Protein AF-0000000072192206 (afdb_homodimer)

Secondary structure (DSSP, 8-state):
-EEEEE-SEESGGGHHHHHHHHTSTT-EEEEEESEE-TT---TTEEEEEPPPPS-TT----SHHHHHHHHHHHHHHHHHHHHHHHHTT---SEEEEETT-GGGTTHHHH-TTSEEEEEE-----SS--SSHHHHHHHHHHHHHHHH-SEEEEEESS--EE-TTTTTEEEEEPPB-TTTS--SSSSS-TTSSSS-EEEEEESSGGGHHHHHHHHHHHHHH-TT-EEEEEESSHHHHHHHHHH-SSPPTTEE---SPPHHHHHHHHHHEEEEE-SSGGGS-HHHHHHHHHTTPEEEEES-GGG-TTTSTTSS-EEE-GGGHHHHHHHHHT-HHHHHHHHHHHHHHHHHHTBHHHHHHHHHHHHHHHHHHHHHHHHTT---/-EEEEE-SEESGGGHHHHHHHHTSTT-EEEEEESEE-TT---TTEEEEEPPPPS-TT----SHHHHHHHHHHHHHHHHHHHHHHHHTT---SEEEEETT-GGGTTHHHH-TTSEEEEEE---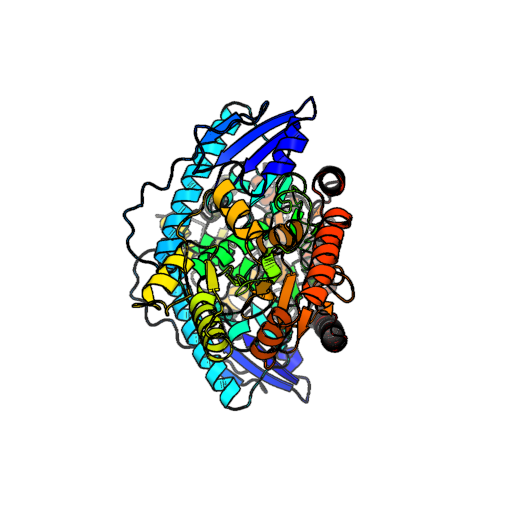--SS--SSHHHHHHHHHHHHHHHH-SEEEEEESS--EE-TTTTTEEEEEPPB-TTTS--SSSSS-TTSSSS-EEEEEESSGGGHHHHHHHHHHHHHH-TT-EEEEEESSHHHHHHHHHH-SSPPTTEE---SPPHHHHHHHHHHEEEEE-SSGGGS-HHHHHHHHHTTPEEEEES-GGG-TTTSTTSS-EEE-GGGHHHHHHHHHT-HHHHHHHHHHHHHHHHHHTBHHHHHHHHHHHHHHHHHHHHHHHHTT---

pLDDT: mean 84.05, std 13.69, range [29.58, 97.69]

Nearest PDB structures (foldseek):
  6n1x-assembly1_A  TM=7.106E-01  e=1.093E-12  Staphylococcus aureus subsp. aureus CN1
  3mbo-assembly2_C  TM=6.740E-01  e=5.386E-12  Bacillus anthracis
  7qsg-assembly2_B  TM=6.655E-01  e=2.293E-12  Mycolicibacterium hassiacum
  3c48-assembly1_B  TM=4.547E-01  e=1.000E-13  Corynebacterium glutamicum
  5d00-assembly1_A  TM=6.905E-01  e=1.307E-10  Bacillus subtilis subsp. subtilis str. 168

Solvent-accessible surface area (backbone atoms only — not comparable to full-atom values): 38787 Å² total; per-residue (Å²): 84,34,36,35,37,39,40,68,39,59,57,58,93,48,32,67,60,50,52,56,53,45,70,40,87,75,52,48,36,38,37,38,17,60,40,64,52,90,88,61,82,54,77,67,51,45,79,43,76,39,74,71,55,82,63,79,70,66,77,67,62,44,39,14,51,40,40,41,47,33,50,49,25,9,50,48,34,30,52,53,44,42,52,39,40,73,72,68,54,69,48,56,31,36,43,28,51,46,40,41,40,56,53,69,38,41,55,69,55,44,73,85,37,50,29,35,23,38,44,61,89,62,82,78,82,57,71,49,83,41,20,55,52,41,42,38,50,29,42,25,31,38,44,51,67,73,27,78,38,31,35,30,65,30,71,37,73,72,40,76,43,48,68,63,59,39,32,33,36,34,45,43,63,35,60,52,82,76,33,38,44,63,78,87,64,74,59,74,34,46,81,53,66,38,30,31,36,38,34,33,42,49,43,88,46,31,65,53,43,51,50,51,52,52,54,38,36,72,75,37,68,70,39,30,36,38,43,42,51,71,30,69,65,13,43,51,49,42,54,62,71,38,84,67,66,55,90,48,49,43,67,72,71,95,64,54,74,66,57,43,50,53,51,38,47,53,26,39,32,34,34,34,76,31,50,86,36,44,45,44,66,61,52,48,46,28,14,25,19,31,14,21,41,46,32,14,58,69,50,78,82,24,68,66,42,21,98,78,18,19,43,46,74,34,53,67,92,42,38,57,61,49,52,57,52,49,69,70,33,44,71,60,46,46,54,28,10,54,29,10,20,50,37,32,59,72,67,21,23,32,87,70,39,48,60,54,54,52,50,49,54,51,52,52,50,51,53,50,54,51,39,58,69,68,67,60,63,124,84,33,35,35,36,38,39,68,38,60,57,59,92,49,34,67,60,50,52,56,54,45,71,38,84,75,50,49,38,38,38,37,17,60,38,64,53,89,87,64,81,56,78,70,50,45,78,42,75,39,72,70,54,83,63,78,70,66,77,66,62,44,40,14,50,41,38,40,48,34,50,48,25,10,50,49,36,32,52,51,45,43,52,38,41,72,72,67,54,68,47,55,31,36,42,29,49,45,40,40,39,57,54,68,38,42,55,70,54,44,72,84,36,50,29,35,23,40,42,62,89,63,81,76,81,57,71,47,84,41,21,54,52,41,42,36,49,30,42,25,31,37,44,50,66,75,28,79,36,32,35,30,65,30,73,38,72,71,42,76,42,51,69,62,56,39,31,33,36,35,44,44,65,35,60,53,81,76,33,36,40,62,77,98,53,76,58,73,35,46,79,52,65,36,30,32,34,39,35,32,44,49,44,87,45,31,66,53,43,52,51,51,52,52,55,38,37,72,77,37,71,70,38,31,36,38,44,44,48,71,31,70,65,13,44,52,47,40,53,63,72,37,83,67,65,54,90,47,50,44,65,72,72,94,63,53,74,65,57,43,49,52,50,39,46,52,26,40,32,34,34,33,77,31,49,84,35,45,46,45,67,61,52,48,44,28,15,25,18,30,14,20,40,46,33,16,58,70,52,81,81,23,68,67,41,23,97,76,19,20,42,48,73,33,54,67,91,41,39,56,60,49,51,56,51,48,69,72,32,44,70,60,45,45,54,28,12,54,29,11,20,50,38,32,58,72,67,21,23,30,86,69,40,48,61,55,53,53,51,48,53,52,52,52,49,52,52,51,55,51,39,58,68,69,65,60,63,124

InterPro domains:
  IPR022623 Glycosyl transferase family 4 domain [PF12000] (26-120)

Radius of gyration: 29.41 Å; Cα contacts (8 Å, |Δi|>4): 1454; chains: 2; bounding box: 64×93×59 Å

Sequence (756 aa):
MRILFINHTFPGDLGPLLAAFAAQPGHEILFASCRGRRDFSVPGVRHVVLSPSRSRRLAGDGAGTVLDRAVETGRQALQAFRLLRQSGFVPDMVLLSSALEQGLFLRDAFPDTFAVCFAEGLPSDGLAADGRGLVRHLLQCRQMRQSDLVIRLAAEAESRDLEQRGAVTLPYPVDTDYFAPAGDGACRRAEGDGQVLCAVRDAADAGRLLRLAENLLDQRPECRLTLLCESATGRERLAALATALPPGVSMPERLSLRAYRDLLRTAAVITAPEASCLSAPVLLEAMSCGVVPVLAGDAAGWPLLRAGGGCLWCHAALLVPTLAAALGRPQELARLSRAARATVVRHFRRQDVIPGHLALLHAVRTAWLRKKQDGTTAMRILFINHTFPGDLGPLLAAFAAQPGHEILFASCRGRRDFSVPGVRHVVLSPSRSRRLAGDGAGTVLDRAVETGRQALQAFRLLRQSGFVPDMVLLSSALEQGLFLRDAFPDTFAVCFAEGLPSDGLAADGRGLVRHLLQCRQMRQSDLVIRLAAEAESRDLEQRGAVTLPYPVDTDYFAPAGDGACRRAEGDGQVLCAVRDAADAGRLLRLAENLLDQRPECRLTLLCESATGRERLAALATALPPGVSMPERLSLRAYRDLLRTAAVITAPEASCLSAPVLLEAMSCGVVPVLAGDAAGWPLLRAGGGCLWCHAALLVPTLAAALGRPQELARLSRAARATVVRHFRRQDVIPGHLALLHAVRTAWLRKKQDGTTA

Foldseek 3Di:
DEEEEEEQEVPPLCVLLVLVVQPDPDYQYEYEHQYYDPPDDRPNYHYHHQHQQPVVVQDDFALVSLVVNLQSSCVSLLVVLQVCVVVPRAGQEYEYEALHSVCQCVCVSHVPHQYEYEYFPLPPDDPPVTSNSVSSNVRRVVSLVSHLEYEYAALAPWDAPCVPSHYTYAHRADALVLLAADPDAFCCQQPALAEEEEEFADLVQLVVSLVLVVLLCVVPVRHAYEYYYNDPNSLVSNCVVCVDRPPRYHYDDDDDPNRLSVSLNNGLEYEYLAPVRDGRRVQLSSLSNLHAYEHEDDCVVNVLCPDQQLYHYDHSVCRSVVVNVLSVCRVVSRSSSVSSNVSCVVRRHSVPRSVVVVVVVVVSSVVVVVCVVVVNPD/DEEEEEEQEVPPLCVLLVLVVQPDPDYQAEYEHQYYDPPDDRPNYHYDHQHQQPVVVQDDFALVSLVVRLQSSCVSLLVVLQVCVVVPRAGQEYEYEALHSVCQCVCVSHVPHQYEYEYFPLPPDDPVVTSNSVSSSVRRVVSLVSHLEYEYAALAPWDAPCVPSRYTYAHRADALVLLAADPPDFCCQQPALAEEEEEFADLVQLVVSLVLVVLLCVVPVRHAYEYYYNDPNSLVSNCVVCVDRPPRYHYDDDDDPVRLSVSLNNHLEYEYLAPVRDGRRSQLSSLSNLHAYEHEDDCVVNVLCPDQQLYHYDHSVCRSVVVNVLSVCRVVSRSSSVSSNVSCVVRRHSVPRSVVVVVVVVVSSVVVVVCVVVVNPD

Organism: NCBI:txid901

Structure (mmCIF, N/CA/C/O backbone):
data_AF-0000000072192206-model_v1
#
loop_
_entity.id
_entity.type
_entity.pdbx_description
1 polymer 'Glycosyl transferase, group 1'
#
loop_
_atom_site.group_PDB
_atom_site.id
_atom_site.type_symbol
_atom_site.label_atom_id
_atom_site.label_alt_id
_atom_site.label_comp_id
_atom_site.label_asym_id
_atom_site.label_entity_id
_atom_site.label_seq_id
_atom_site.pdbx_PDB_ins_code
_atom_site.Cartn_x
_atom_site.Cartn_y
_atom_site.Cartn_z
_atom_site.occupancy
_atom_site.B_iso_or_equiv
_atom_site.auth_seq_id
_atom_site.auth_comp_id
_atom_site.auth_asym_id
_atom_site.auth_atom_id
_atom_site.pdbx_PDB_model_num
ATOM 1 N N . MET A 1 1 ? -28.188 7.742 2.197 1 94.31 1 MET A N 1
ATOM 2 C CA . MET A 1 1 ? -27.078 6.797 2.254 1 94.31 1 MET A CA 1
ATOM 3 C C . MET A 1 1 ? -26.641 6.566 3.695 1 94.31 1 MET A C 1
ATOM 5 O O . MET A 1 1 ? -26.891 7.402 4.566 1 94.31 1 MET A O 1
ATOM 9 N N . ARG A 1 2 ? -26.234 5.43 3.93 1 96.88 2 ARG A N 1
ATOM 10 C CA . ARG A 1 2 ? -25.578 5.129 5.203 1 96.88 2 ARG A CA 1
ATOM 11 C C . ARG A 1 2 ? -24.078 5.359 5.117 1 96.88 2 ARG A C 1
ATOM 13 O O . ARG A 1 2 ? -23.406 4.805 4.246 1 96.88 2 ARG A O 1
ATOM 20 N N . ILE A 1 3 ? -23.562 6.207 6.059 1 97.62 3 ILE A N 1
ATOM 21 C CA . ILE A 1 3 ? -22.156 6.594 6 1 97.62 3 ILE A CA 1
ATOM 22 C C . ILE A 1 3 ? -21.5 6.312 7.344 1 97.62 3 ILE A C 1
ATOM 24 O O . ILE A 1 3 ? -22.031 6.672 8.398 1 97.62 3 ILE A O 1
ATOM 28 N N . LEU A 1 4 ? -20.375 5.672 7.312 1 97.12 4 LEU A N 1
ATOM 29 C CA . LEU A 1 4 ? -19.578 5.398 8.508 1 97.12 4 LEU A CA 1
ATOM 30 C C . LEU A 1 4 ? -18.266 6.168 8.484 1 97.12 4 LEU A C 1
ATOM 32 O O . LEU A 1 4 ? -17.469 6.008 7.559 1 97.12 4 LEU A O 1
ATOM 36 N N . PHE A 1 5 ? -18.062 6.98 9.484 1 95.5 5 PHE A N 1
ATOM 37 C CA . PHE A 1 5 ? -16.797 7.664 9.703 1 95.5 5 PHE A CA 1
ATOM 38 C C . PHE A 1 5 ? -15.969 6.941 10.758 1 95.5 5 PHE A C 1
ATOM 40 O O . PHE A 1 5 ? -16.5 6.488 11.766 1 95.5 5 PHE A O 1
ATOM 47 N N . ILE A 1 6 ? -14.711 6.82 10.5 1 93.31 6 ILE A N 1
ATOM 48 C CA . ILE A 1 6 ? -13.812 6.207 11.477 1 93.31 6 ILE A CA 1
ATOM 49 C C . ILE A 1 6 ? -12.578 7.086 11.664 1 93.31 6 ILE A C 1
ATOM 51 O O . ILE A 1 6 ? -11.898 7.422 10.695 1 93.31 6 ILE A O 1
ATOM 55 N N . ASN A 1 7 ? -12.312 7.438 12.852 1 88.62 7 ASN A N 1
ATOM 56 C CA . ASN A 1 7 ? -11.141 8.234 13.211 1 88.62 7 ASN A CA 1
ATOM 57 C C . ASN A 1 7 ? -10.711 7.977 14.656 1 88.62 7 ASN A C 1
ATOM 59 O O . ASN A 1 7 ? -11.453 7.387 15.438 1 88.62 7 ASN A O 1
ATOM 63 N N . HIS A 1 8 ? -9.469 8.406 14.969 1 79.06 8 HIS A N 1
ATOM 64 C CA . HIS A 1 8 ? -8.984 8.234 16.344 1 79.06 8 HIS A CA 1
ATOM 65 C C . HIS A 1 8 ? -9.781 9.094 17.312 1 79.06 8 HIS A C 1
ATOM 67 O O . HIS A 1 8 ? -10.055 8.664 18.438 1 79.06 8 HIS A O 1
ATOM 73 N N . THR A 1 9 ? -10.125 10.266 16.859 1 76.75 9 THR A N 1
ATOM 74 C CA . THR A 1 9 ? -10.82 11.227 17.703 1 76.75 9 THR A CA 1
ATOM 75 C C . THR A 1 9 ? -12.078 11.742 17.016 1 76.75 9 THR A C 1
ATOM 77 O O . THR A 1 9 ? -12.094 11.945 15.805 1 76.75 9 THR A O 1
ATOM 80 N N . PHE A 1 10 ? -13.109 11.898 17.844 1 78.19 10 PHE A N 1
ATOM 81 C CA . PHE A 1 10 ? -14.336 12.516 17.344 1 78.19 10 PHE A CA 1
ATOM 82 C C . PHE A 1 10 ? -14.297 14.023 17.531 1 78.19 10 PHE A C 1
ATOM 84 O O . PHE A 1 10 ? -14.133 14.508 18.656 1 78.19 10 PHE A O 1
ATOM 91 N N . PRO A 1 11 ? -14.562 14.781 16.297 1 77.44 11 PRO A N 1
ATOM 92 C CA . PRO A 1 11 ? -14.648 14.328 14.906 1 77.44 11 PRO A CA 1
ATOM 93 C C . PRO A 1 11 ? -13.312 14.43 14.18 1 77.44 11 PRO A C 1
ATOM 95 O O . PRO A 1 11 ? -13.18 13.945 13.047 1 77.44 11 PRO A O 1
ATOM 98 N N . GLY A 1 12 ? -12.375 15.133 14.867 1 75.31 12 GLY A N 1
ATOM 99 C CA . GLY A 1 12 ? -11.039 15.305 14.312 1 75.31 12 GLY A CA 1
ATOM 100 C C . GLY A 1 12 ? -11.039 16.031 12.977 1 75.31 12 GLY A C 1
ATOM 101 O O . GLY A 1 12 ? -11.828 16.953 12.766 1 75.31 12 GLY A O 1
ATOM 102 N N . ASP A 1 13 ? -10.18 15.602 12.07 1 76.06 13 ASP A N 1
ATOM 103 C CA . ASP A 1 13 ? -9.977 16.281 10.789 1 76.06 13 ASP A CA 1
ATOM 104 C C . ASP A 1 13 ? -11.109 15.961 9.82 1 76.06 13 ASP A C 1
ATOM 106 O O . ASP A 1 13 ? -11.25 16.625 8.789 1 76.06 13 ASP A O 1
ATOM 110 N N . LEU A 1 14 ? -11.953 15.062 10.227 1 87.19 14 LEU A N 1
ATOM 111 C CA . LEU A 1 14 ? -13.07 14.703 9.359 1 87.19 14 LEU A CA 1
ATOM 112 C C . LEU A 1 14 ? -14.312 15.508 9.719 1 87.19 14 LEU A C 1
ATOM 114 O O . LEU A 1 14 ? -15.352 15.383 9.062 1 87.19 14 LEU A O 1
ATOM 118 N N . GLY A 1 15 ? -14.141 16.375 10.641 1 87.19 15 GLY A N 1
ATOM 119 C CA . GLY A 1 15 ? -15.25 17.156 11.18 1 87.19 15 GLY A CA 1
ATOM 120 C C . GLY A 1 15 ? -16 17.938 10.117 1 87.19 15 GLY A C 1
ATOM 121 O O . GLY A 1 15 ? -17.219 17.828 10.008 1 87.19 15 GLY A O 1
ATOM 122 N N . PRO A 1 16 ? -15.32 18.672 9.359 1 88.88 16 PRO A N 1
ATOM 123 C CA . PRO A 1 16 ? -16 19.484 8.352 1 88.88 16 PRO A CA 1
ATOM 124 C C . PRO A 1 16 ? -16.797 18.641 7.355 1 88.88 16 PRO A C 1
ATOM 126 O O . PRO A 1 16 ? -17.922 19 6.992 1 88.88 16 PRO A O 1
ATOM 129 N N . LEU A 1 17 ? -16.219 17.609 6.961 1 91.75 17 LEU A N 1
ATOM 130 C CA . LEU A 1 17 ? -16.906 16.719 6.031 1 91.75 17 LEU A CA 1
ATOM 131 C C . LEU A 1 17 ? -18.094 16.047 6.699 1 91.75 17 LEU A C 1
ATOM 133 O O . LEU A 1 17 ? -19.156 15.906 6.09 1 91.75 17 LEU A O 1
ATOM 137 N N . LEU A 1 18 ? -17.891 15.617 7.922 1 92.81 18 LEU A N 1
ATOM 138 C CA . LEU A 1 18 ? -18.969 15.031 8.719 1 92.81 18 LEU A CA 1
ATOM 139 C C . LEU A 1 18 ? -20.156 15.977 8.82 1 92.81 18 LEU A C 1
ATOM 141 O O . LEU A 1 18 ? -21.297 15.586 8.562 1 92.81 18 LEU A O 1
ATOM 145 N N . ALA A 1 19 ? -19.844 17.203 9.141 1 91 19 ALA A N 1
ATOM 146 C CA . ALA A 1 19 ? -20.891 18.219 9.305 1 91 19 ALA A CA 1
ATOM 147 C C . ALA A 1 19 ? -21.625 18.453 7.988 1 91 19 ALA A C 1
ATOM 149 O O . ALA A 1 19 ? -22.844 18.641 7.98 1 91 19 ALA A O 1
ATOM 150 N N . ALA A 1 20 ? -20.922 18.453 6.953 1 93.38 20 ALA A N 1
ATOM 151 C CA . ALA A 1 20 ? -21.531 18.703 5.641 1 93.38 20 ALA A CA 1
ATOM 152 C C . ALA A 1 20 ? -22.5 17.578 5.27 1 93.38 20 ALA A C 1
ATOM 154 O O . ALA A 1 20 ? -23.594 17.828 4.766 1 93.38 20 ALA A O 1
ATOM 155 N N . PHE A 1 21 ? -22.094 16.328 5.52 1 94.38 21 PHE A N 1
ATOM 156 C CA . PHE A 1 21 ? -22.984 15.203 5.258 1 94.38 21 PHE A CA 1
ATOM 157 C C . PHE A 1 21 ? -24.203 15.242 6.172 1 94.38 21 PHE A C 1
ATOM 159 O O . PHE A 1 21 ? -25.312 14.969 5.734 1 94.38 21 PHE A O 1
ATOM 166 N N . ALA A 1 22 ? -23.938 15.562 7.398 1 93.56 22 ALA A N 1
ATOM 167 C CA . ALA A 1 22 ? -25.016 15.578 8.398 1 93.56 22 ALA A CA 1
ATOM 168 C C . ALA A 1 22 ? -26.062 16.641 8.055 1 93.56 22 ALA A C 1
ATOM 170 O O . ALA A 1 22 ? -27.219 16.5 8.438 1 93.56 22 ALA A O 1
ATOM 171 N N . ALA A 1 23 ? -25.641 17.656 7.375 1 91.81 23 ALA A N 1
ATOM 172 C CA . ALA A 1 23 ? -26.547 18.75 7.016 1 91.81 23 ALA A CA 1
ATOM 173 C C . ALA A 1 23 ? -27.469 18.344 5.867 1 91.81 23 ALA A C 1
ATOM 175 O O . ALA A 1 23 ? -28.469 19 5.602 1 91.81 23 ALA A O 1
ATOM 176 N N . GLN A 1 24 ? -27.172 17.344 5.227 1 92.12 24 GLN A N 1
ATOM 177 C CA . GLN A 1 24 ? -27.984 16.859 4.121 1 92.12 24 GLN A CA 1
ATOM 178 C C . GLN A 1 24 ? -29 15.828 4.605 1 92.12 24 GLN A C 1
ATOM 180 O O . GLN A 1 24 ? -28.672 14.93 5.387 1 92.12 24 GLN A O 1
ATOM 185 N N . PRO A 1 25 ? -30.188 16.016 4.109 1 91.12 25 PRO A N 1
ATOM 186 C CA . PRO A 1 25 ? -31.203 15.039 4.516 1 91.12 25 PRO A CA 1
ATOM 187 C C . PRO A 1 25 ? -31 13.672 3.855 1 91.12 25 PRO A C 1
ATOM 189 O O . PRO A 1 25 ? -30.375 13.578 2.793 1 91.12 25 PRO A O 1
ATOM 192 N N . GLY A 1 26 ? -31.438 12.633 4.555 1 92.5 26 GLY A N 1
ATOM 193 C CA . GLY A 1 26 ? -31.5 11.32 3.936 1 92.5 26 GLY A CA 1
ATOM 194 C C . GLY A 1 26 ? -30.297 10.445 4.258 1 92.5 26 GLY A C 1
ATOM 195 O O . GLY A 1 26 ? -30.172 9.336 3.742 1 92.5 26 GLY A O 1
ATOM 196 N N . HIS A 1 27 ? -29.391 10.938 5.047 1 94.88 27 HIS A N 1
ATOM 197 C CA . HIS A 1 27 ? -28.234 10.125 5.418 1 94.88 27 HIS A CA 1
ATOM 198 C C . HIS A 1 27 ? -28.375 9.594 6.84 1 94.88 27 HIS A C 1
ATOM 200 O O . HIS A 1 27 ? -28.891 10.281 7.719 1 94.88 27 HIS A O 1
ATOM 206 N N . GLU A 1 28 ? -28.031 8.422 7.027 1 95.75 28 GLU A N 1
ATOM 207 C CA . GLU A 1 28 ? -27.75 7.863 8.344 1 95.75 28 GLU A CA 1
ATOM 208 C C . GLU A 1 28 ? -26.25 7.785 8.602 1 95.75 28 GLU A C 1
ATOM 210 O O . GLU A 1 28 ? -25.531 7.023 7.945 1 95.75 28 GLU A O 1
ATOM 215 N N . ILE A 1 29 ? -25.812 8.562 9.609 1 96.25 29 ILE A N 1
ATOM 216 C CA . ILE A 1 29 ? -24.359 8.711 9.781 1 96.25 29 ILE A CA 1
ATOM 217 C C . ILE A 1 29 ? -23.938 8.172 11.141 1 96.25 29 ILE A C 1
ATOM 219 O O . ILE A 1 29 ? -24.531 8.523 12.164 1 96.25 29 ILE A O 1
ATOM 223 N N . LEU A 1 30 ? -22.984 7.328 11.117 1 94.88 30 LEU A N 1
ATOM 224 C CA . LEU A 1 30 ? -22.328 6.848 12.328 1 94.88 30 LEU A CA 1
ATOM 225 C C . LEU A 1 30 ? -20.859 7.266 12.352 1 94.88 30 LEU A C 1
ATOM 227 O O . LEU A 1 30 ? -20.203 7.262 11.312 1 94.88 30 LEU A O 1
ATOM 231 N N . PHE A 1 31 ? -20.391 7.645 13.508 1 93.19 31 PHE A N 1
ATOM 232 C CA . PHE A 1 31 ? -18.984 7.969 13.719 1 93.19 31 PHE A CA 1
ATOM 233 C C . PHE A 1 31 ? -18.375 7.043 14.766 1 93.19 31 PHE A C 1
ATOM 235 O O . PHE A 1 31 ? -18.781 7.039 15.922 1 93.19 31 PHE A O 1
ATOM 242 N N . ALA A 1 32 ? -17.359 6.293 14.336 1 91.25 32 ALA A N 1
ATOM 243 C CA . ALA A 1 32 ? -16.688 5.375 15.242 1 91.25 32 ALA A CA 1
ATOM 244 C C . ALA A 1 32 ? -15.32 5.922 15.648 1 91.25 32 ALA A C 1
ATOM 246 O O . ALA A 1 32 ? -14.523 6.316 14.797 1 91.25 32 ALA A O 1
ATOM 247 N N . SER A 1 33 ? -15.023 6 16.875 1 86.5 33 SER A N 1
ATOM 248 C CA . SER A 1 33 ? -13.734 6.438 17.391 1 86.5 33 SER A CA 1
ATOM 249 C C . SER A 1 33 ? -13.453 5.84 18.766 1 86.5 33 SER A C 1
ATOM 251 O O . SER A 1 33 ? -14.359 5.309 19.406 1 86.5 33 SER A O 1
ATOM 253 N N . CYS A 1 34 ? -12.141 5.773 19.062 1 77.06 34 CYS A N 1
ATOM 254 C CA . CYS A 1 34 ? -11.773 5.297 20.406 1 77.06 34 CYS A CA 1
ATOM 255 C C . CYS A 1 34 ? -11.898 6.414 21.438 1 77.06 34 CYS A C 1
ATOM 257 O O . CYS A 1 34 ? -12.086 6.148 22.625 1 77.06 34 CYS A O 1
ATOM 259 N N . ARG A 1 35 ? -11.547 7.508 20.922 1 69.38 35 ARG A N 1
ATOM 260 C CA . ARG A 1 35 ? -11.578 8.656 21.828 1 69.38 35 ARG A CA 1
ATOM 261 C C . ARG A 1 35 ? -12.641 9.656 21.406 1 69.38 35 ARG A C 1
ATOM 263 O O . ARG A 1 35 ? -12.883 9.844 20.203 1 69.38 35 ARG A O 1
ATOM 270 N N . GLY A 1 36 ? -13.617 9.836 22.234 1 61.81 36 GLY A N 1
ATOM 271 C CA . GLY A 1 36 ? -14.594 10.867 21.922 1 61.81 36 GLY A CA 1
ATOM 272 C C . GLY A 1 36 ? -14.781 11.867 23.047 1 61.81 36 GLY A C 1
ATOM 273 O O . GLY A 1 36 ? -14.438 11.586 24.203 1 61.81 36 GLY A O 1
ATOM 274 N N . ARG A 1 37 ? -14.82 13.117 22.625 1 57.84 37 ARG A N 1
ATOM 275 C CA . ARG A 1 37 ? -15.219 14.102 23.625 1 57.84 37 ARG A CA 1
ATOM 276 C C . ARG A 1 37 ? -16.688 13.945 24 1 57.84 37 ARG A C 1
ATOM 278 O O . ARG A 1 37 ? -17.562 13.969 23.125 1 57.84 37 ARG A O 1
ATOM 285 N N . ARG A 1 38 ? -16.984 13.461 25.172 1 54.34 38 ARG A N 1
ATOM 286 C CA . ARG A 1 38 ? -18.344 13.25 25.656 1 54.34 38 ARG A CA 1
ATOM 287 C C . ARG A 1 38 ? -19.203 14.492 25.438 1 54.34 38 ARG A C 1
ATOM 289 O O . ARG A 1 38 ? -20.422 14.391 25.281 1 54.34 38 ARG A O 1
ATOM 296 N N . ASP A 1 39 ? -18.531 15.633 25.344 1 57.94 39 ASP A N 1
ATOM 297 C CA . ASP A 1 39 ? -19.297 16.875 25.344 1 57.94 39 ASP A CA 1
ATOM 298 C C . ASP A 1 39 ? -19.531 17.391 23.922 1 57.94 39 ASP A C 1
ATOM 300 O O . ASP A 1 39 ? -20.047 18.484 23.734 1 57.94 39 ASP A O 1
ATOM 304 N N . PHE A 1 40 ? -19.141 16.594 22.938 1 66.69 40 PHE A N 1
ATOM 305 C CA . PHE A 1 40 ? -19.312 17.062 21.562 1 66.69 40 PHE A CA 1
ATOM 306 C C . PHE A 1 40 ? -20.25 16.156 20.781 1 66.69 40 PHE A C 1
ATOM 308 O O . PHE A 1 40 ? -20.172 14.93 20.906 1 66.69 40 PHE A O 1
ATOM 315 N N . SER A 1 41 ? -21.375 16.75 20.344 1 74.31 41 SER A N 1
ATOM 316 C CA . SER A 1 41 ? -22.297 16.016 19.5 1 74.31 41 SER A CA 1
ATOM 317 C C . SER A 1 41 ? -22.562 16.734 18.188 1 74.31 41 SER A C 1
ATOM 319 O O . SER A 1 41 ? -22.516 17.969 18.141 1 74.31 41 SER A O 1
ATOM 321 N N . VAL A 1 42 ? -22.594 16.078 17.156 1 79.88 42 VAL A N 1
ATOM 322 C CA . VAL A 1 42 ? -23.031 16.594 15.859 1 79.88 42 VAL A CA 1
ATOM 323 C C . VAL A 1 42 ? -24.438 16.094 15.57 1 79.88 42 VAL A C 1
ATOM 325 O O . VAL A 1 42 ? -24.703 14.891 15.547 1 79.88 42 VAL A O 1
ATOM 328 N N . PRO A 1 43 ? -25.344 17.078 15.391 1 82 43 PRO A N 1
ATOM 329 C CA . PRO A 1 43 ? -26.719 16.656 15.109 1 82 43 PRO A CA 1
ATOM 330 C C . PRO A 1 43 ? -26.797 15.688 13.922 1 82 43 PRO A C 1
ATOM 332 O O . PRO A 1 43 ? -26.156 15.914 12.898 1 82 43 PRO A O 1
ATOM 335 N N . GLY A 1 44 ? -27.516 14.625 14.078 1 85.75 44 GLY A N 1
ATOM 336 C CA . GLY A 1 44 ? -27.734 13.68 13 1 85.75 44 GLY A CA 1
ATOM 337 C C . GLY A 1 44 ? -26.672 12.602 12.914 1 85.75 44 GLY A C 1
ATOM 338 O O . GLY A 1 44 ? -26.719 11.742 12.039 1 85.75 44 GLY A O 1
ATOM 339 N N . VAL A 1 45 ? -25.703 12.703 13.883 1 90.62 45 VAL A N 1
ATOM 340 C CA . VAL A 1 45 ? -24.625 11.727 13.844 1 90.62 45 VAL A CA 1
ATOM 341 C C . VAL A 1 45 ? -24.656 10.875 15.109 1 90.62 45 VAL A C 1
ATOM 343 O O . VAL A 1 45 ? -24.719 11.398 16.219 1 90.62 45 VAL A O 1
ATOM 346 N N . ARG A 1 46 ? -24.703 9.609 14.938 1 88.94 46 ARG A N 1
ATOM 347 C CA . ARG A 1 46 ? -24.578 8.695 16.062 1 88.94 46 ARG A CA 1
ATOM 348 C C . ARG A 1 46 ? -23.109 8.328 16.297 1 88.94 46 ARG A C 1
ATOM 350 O O . ARG A 1 46 ? -22.406 7.957 15.359 1 88.94 46 ARG A O 1
ATOM 357 N N . HIS A 1 47 ? -22.672 8.43 17.531 1 87.12 47 HIS A N 1
ATOM 358 C CA . HIS A 1 47 ? -21.297 8.141 17.875 1 87.12 47 HIS A CA 1
ATOM 359 C C . HIS A 1 47 ? -21.156 6.75 18.484 1 87.12 47 HIS A C 1
ATOM 361 O O . HIS A 1 47 ? -21.859 6.414 19.438 1 87.12 47 HIS A O 1
ATOM 367 N N . VAL A 1 48 ? -20.312 5.957 17.906 1 85.19 48 VAL A N 1
ATOM 368 C CA . VAL A 1 48 ? -19.984 4.629 18.422 1 85.19 48 VAL A CA 1
ATOM 369 C C . VAL A 1 48 ? -18.578 4.645 19.016 1 85.19 48 VAL A C 1
ATOM 371 O O . VAL A 1 48 ? -17.609 4.938 18.312 1 85.19 48 VAL A O 1
ATOM 374 N N . VAL A 1 49 ? -18.484 4.312 20.219 1 82.81 49 VAL A N 1
ATOM 375 C CA . VAL A 1 49 ? -17.188 4.305 20.891 1 82.81 49 VAL A CA 1
ATOM 376 C C . VAL A 1 49 ? -16.562 2.912 20.797 1 82.81 49 VAL A C 1
ATOM 378 O O . VAL A 1 49 ? -17.172 1.93 21.234 1 82.81 49 VAL A O 1
ATOM 381 N N . LEU A 1 50 ? -15.477 2.896 20.172 1 82.56 50 LEU A N 1
ATOM 382 C CA . LEU A 1 50 ? -14.734 1.643 20.062 1 82.56 50 LEU A CA 1
ATOM 383 C C . LEU A 1 50 ? -13.828 1.442 21.266 1 82.56 50 LEU A C 1
ATOM 385 O O . LEU A 1 50 ? -13.203 2.393 21.75 1 82.56 50 LEU A O 1
ATOM 389 N N . SER A 1 51 ? -13.914 0.316 21.906 1 71.19 51 SER A N 1
ATOM 390 C CA . SER A 1 51 ? -13.117 0.035 23.094 1 71.19 51 SER A CA 1
ATOM 391 C C . SER A 1 51 ? -11.625 0.051 22.781 1 71.19 51 SER A C 1
ATOM 393 O O . SER A 1 51 ? -11.203 -0.48 21.75 1 71.19 51 SER A O 1
ATOM 395 N N . PRO A 1 52 ? -10.953 0.814 23.641 1 63.09 52 PRO A N 1
ATOM 396 C CA . PRO A 1 52 ? -9.5 0.735 23.453 1 63.09 52 PRO A CA 1
ATOM 397 C C . PRO A 1 52 ? -8.953 -0.667 23.703 1 63.09 52 PRO A C 1
ATOM 399 O O . PRO A 1 52 ? -9.594 -1.477 24.375 1 63.09 52 PRO A O 1
ATOM 402 N N . SER A 1 53 ? -7.871 -1.113 22.906 1 59.44 53 SER A N 1
ATOM 403 C CA . SER A 1 53 ? -7.234 -2.404 23.141 1 59.44 53 SER A CA 1
ATOM 404 C C . SER A 1 53 ? -6.934 -2.607 24.625 1 59.44 53 SER A C 1
ATOM 406 O O . SER A 1 53 ? -6.594 -1.654 25.328 1 59.44 53 SER A O 1
ATOM 408 N N . ARG A 1 54 ? -7.461 -3.703 25.359 1 53.75 54 ARG A N 1
ATOM 409 C CA . ARG A 1 54 ? -7.121 -4.086 26.734 1 53.75 54 ARG A CA 1
ATOM 410 C C . ARG A 1 54 ? -5.625 -4.348 26.875 1 53.75 54 ARG A C 1
ATOM 412 O O . ARG A 1 54 ? -5.125 -4.566 27.969 1 53.75 54 ARG A O 1
ATOM 419 N N . SER A 1 55 ? -4.934 -4.652 25.781 1 51.19 55 SER A N 1
ATOM 420 C CA . SER A 1 55 ? -3.553 -5.125 25.828 1 51.19 55 SER A CA 1
ATOM 421 C C . SER A 1 55 ? -2.604 -4.012 26.266 1 51.19 55 SER A C 1
ATOM 423 O O . SER A 1 55 ? -1.441 -3.984 25.859 1 51.19 55 SER A O 1
ATOM 425 N N . ARG A 1 56 ? -3.082 -2.898 26.891 1 51.19 56 ARG A N 1
ATOM 426 C CA . ARG A 1 56 ? -2.248 -1.904 27.562 1 51.19 56 ARG A CA 1
ATOM 427 C C . ARG A 1 56 ? -1.045 -2.559 28.234 1 51.19 56 ARG A C 1
ATOM 429 O O . ARG A 1 56 ? -0.131 -1.87 28.688 1 51.19 56 ARG A O 1
ATOM 436 N N . ARG A 1 57 ? -1.163 -3.816 28.266 1 51.28 57 ARG A N 1
ATOM 437 C CA . ARG A 1 57 ? -0.106 -4.445 29.062 1 51.28 57 ARG A CA 1
ATOM 438 C C . ARG A 1 57 ? 1.142 -4.676 28.219 1 51.28 57 ARG A C 1
ATOM 440 O O . ARG A 1 57 ? 2.164 -5.145 28.719 1 51.28 57 ARG A O 1
ATOM 447 N N . LEU A 1 58 ? 0.986 -4.582 26.906 1 55.34 58 LEU A N 1
ATOM 448 C CA . LEU A 1 58 ? 2.217 -4.945 26.219 1 55.34 58 LEU A CA 1
ATOM 449 C C . LEU A 1 58 ? 3.217 -3.795 26.234 1 55.34 58 LEU A C 1
ATOM 451 O O . LEU A 1 58 ? 2.959 -2.727 25.688 1 55.34 58 LEU A O 1
ATOM 455 N N . ALA A 1 59 ? 4.059 -3.891 27.141 1 61.88 59 ALA A N 1
ATOM 456 C CA . ALA A 1 59 ? 5.141 -2.93 27.344 1 61.88 59 ALA A CA 1
ATOM 457 C C . ALA A 1 59 ? 6.152 -3.008 26.203 1 61.88 59 ALA A C 1
ATOM 459 O O . ALA A 1 59 ? 6.359 -4.074 25.625 1 61.88 59 ALA A O 1
ATOM 460 N N . GLY A 1 60 ? 6.645 -1.832 25.562 1 68.12 60 GLY A N 1
ATOM 461 C CA . GLY A 1 60 ? 7.715 -1.723 24.578 1 68.12 60 GLY A CA 1
ATOM 462 C C . GLY A 1 60 ? 7.305 -0.985 23.328 1 68.12 60 GLY A C 1
ATOM 463 O O . GLY A 1 60 ? 6.113 -0.865 23.031 1 68.12 60 GLY A O 1
ATOM 464 N N . ASP A 1 61 ? 8.195 -0.376 22.734 1 74.12 61 ASP A N 1
ATOM 465 C CA . ASP A 1 61 ? 7.949 0.445 21.547 1 74.12 61 ASP A CA 1
ATOM 466 C C . ASP A 1 61 ? 8.539 -0.2 20.297 1 74.12 61 ASP A C 1
ATOM 468 O O . ASP A 1 61 ? 8.68 0.452 19.266 1 74.12 61 ASP A O 1
ATOM 472 N N . GLY A 1 62 ? 8.82 -1.535 20.531 1 82.06 62 GLY A N 1
ATOM 473 C CA . GLY A 1 62 ? 9.305 -2.242 19.359 1 82.06 62 GLY A CA 1
ATOM 474 C C . GLY A 1 62 ? 8.227 -2.455 18.312 1 82.06 62 GLY A C 1
ATOM 475 O O . GLY A 1 62 ? 7.035 -2.42 18.625 1 82.06 62 GLY A O 1
ATOM 476 N N . ALA A 1 63 ? 8.641 -2.613 17.125 1 88.25 63 ALA A N 1
ATOM 477 C CA . ALA A 1 63 ? 7.715 -2.756 16.016 1 88.25 63 ALA A CA 1
ATOM 478 C C . ALA A 1 63 ? 6.73 -3.895 16.25 1 88.25 63 ALA A C 1
ATOM 480 O O . ALA A 1 63 ? 5.535 -3.76 15.984 1 88.25 63 ALA A O 1
ATOM 481 N N . GLY A 1 64 ? 7.242 -5 16.75 1 89.75 64 GLY A N 1
ATOM 482 C CA . GLY A 1 64 ? 6.379 -6.141 17.016 1 89.75 64 GLY A CA 1
ATOM 483 C C . GLY A 1 64 ? 5.305 -5.852 18.047 1 89.75 64 GLY A C 1
ATOM 484 O O . GLY A 1 64 ? 4.137 -6.199 17.844 1 89.75 64 GLY A O 1
ATOM 485 N N . THR A 1 65 ? 5.699 -5.301 19.109 1 88.69 65 THR A N 1
ATOM 486 C CA . THR A 1 65 ? 4.754 -4.969 20.172 1 88.69 65 THR A CA 1
ATOM 487 C C . THR A 1 65 ? 3.695 -3.994 19.672 1 88.69 65 THR A C 1
ATOM 489 O O . THR A 1 65 ? 2.508 -4.156 19.953 1 88.69 65 THR A O 1
ATOM 492 N N . VAL A 1 66 ? 4.137 -3.041 18.953 1 87.88 66 VAL A N 1
ATOM 493 C CA . VAL A 1 66 ? 3.225 -2.041 18.406 1 87.88 66 VAL A CA 1
ATOM 494 C C . VAL A 1 66 ? 2.242 -2.705 17.453 1 87.88 66 VAL A C 1
ATOM 496 O O . VAL A 1 66 ? 1.045 -2.406 17.469 1 87.88 66 VAL A O 1
ATOM 499 N N . LEU A 1 67 ? 2.699 -3.592 16.672 1 91.25 67 LEU A N 1
ATOM 500 C CA . LEU A 1 67 ? 1.815 -4.27 15.719 1 91.25 67 LEU A CA 1
ATOM 501 C C . LEU A 1 67 ? 0.808 -5.145 16.453 1 91.25 67 LEU A C 1
ATOM 503 O O . LEU A 1 67 ? -0.364 -5.203 16.078 1 91.25 67 LEU A O 1
ATOM 507 N N . ASP A 1 68 ? 1.3 -5.852 17.438 1 90 68 ASP A N 1
ATOM 508 C CA . ASP A 1 68 ? 0.377 -6.68 18.203 1 90 68 ASP A CA 1
ATOM 509 C C . ASP A 1 68 ? -0.754 -5.84 18.797 1 90 68 ASP A C 1
ATOM 511 O O . ASP A 1 68 ? -1.915 -6.258 18.781 1 90 68 ASP A O 1
ATOM 515 N N . ARG A 1 69 ? -0.397 -4.715 19.297 1 87.12 69 ARG A N 1
ATOM 516 C CA . ARG A 1 69 ? -1.409 -3.807 19.828 1 87.12 69 ARG A CA 1
ATOM 517 C C . ARG A 1 69 ? -2.367 -3.357 18.734 1 87.12 69 ARG A C 1
ATOM 519 O O . ARG A 1 69 ? -3.58 -3.295 18.938 1 87.12 69 ARG A O 1
ATOM 526 N N . ALA A 1 70 ? -1.834 -3.029 17.625 1 89.19 70 ALA A N 1
ATOM 527 C CA . ALA A 1 70 ? -2.648 -2.598 16.484 1 89.19 70 ALA A CA 1
ATOM 528 C C . ALA A 1 70 ? -3.619 -3.697 16.062 1 89.19 70 ALA A C 1
ATOM 530 O O . ALA A 1 70 ? -4.785 -3.422 15.758 1 89.19 70 ALA A O 1
ATOM 531 N N . VAL A 1 71 ? -3.107 -4.906 16.031 1 89.38 71 VAL A N 1
ATOM 532 C CA . VAL A 1 71 ? -3.932 -6.039 15.625 1 89.38 71 VAL A CA 1
ATOM 533 C C . VAL A 1 71 ? -5.062 -6.242 16.625 1 89.38 71 VAL A C 1
ATOM 535 O O . VAL A 1 71 ? -6.207 -6.492 16.25 1 89.38 71 VAL A O 1
ATOM 538 N N . GLU A 1 72 ? -4.699 -6.188 17.844 1 88.06 72 GLU A N 1
ATOM 539 C CA . GLU A 1 72 ? -5.723 -6.32 18.875 1 88.06 72 GLU A CA 1
ATOM 540 C C . GLU A 1 72 ? -6.801 -5.25 18.734 1 88.06 72 GLU A C 1
ATOM 542 O O . GLU A 1 72 ? -7.992 -5.555 18.781 1 88.06 72 GLU A O 1
ATOM 547 N N . THR A 1 73 ? -6.398 -4.035 18.594 1 88.25 73 THR A N 1
ATOM 548 C CA . THR A 1 73 ? -7.328 -2.93 18.406 1 88.25 73 THR A CA 1
ATOM 549 C C . THR A 1 73 ? -8.18 -3.154 17.156 1 88.25 73 THR A C 1
ATOM 551 O O . THR A 1 73 ? -9.391 -2.922 17.172 1 88.25 73 THR A O 1
ATOM 554 N N . GLY A 1 74 ? -7.555 -3.568 16.094 1 90 74 GLY A N 1
ATOM 555 C CA . GLY A 1 74 ? -8.266 -3.855 14.867 1 90 74 GLY A CA 1
ATOM 556 C C . GLY A 1 74 ? -9.312 -4.945 15.016 1 90 74 GLY A C 1
ATOM 557 O O . GLY A 1 74 ? -10.398 -4.859 14.445 1 90 74 GLY A O 1
ATOM 558 N N . ARG A 1 75 ? -8.969 -5.953 15.781 1 88.75 75 ARG A N 1
ATOM 559 C CA . ARG A 1 75 ? -9.906 -7.051 16 1 88.75 75 ARG A CA 1
ATOM 560 C C . ARG A 1 75 ? -11.102 -6.594 16.828 1 88.75 75 ARG A C 1
ATOM 562 O O . ARG A 1 75 ? -12.234 -7.027 16.578 1 88.75 75 ARG A O 1
ATOM 569 N N . GLN A 1 76 ? -10.82 -5.812 17.766 1 88.69 76 GLN A N 1
ATOM 570 C CA . GLN A 1 76 ? -11.914 -5.25 18.547 1 88.69 76 GLN A CA 1
ATOM 571 C C . GLN A 1 76 ? -12.844 -4.414 17.672 1 88.69 76 GLN A C 1
ATOM 573 O O . GLN A 1 76 ? -14.07 -4.512 17.781 1 88.69 76 GLN A O 1
ATOM 578 N N . ALA A 1 77 ? -12.32 -3.613 16.875 1 91.06 77 ALA A N 1
ATOM 579 C CA . ALA A 1 77 ? -13.125 -2.826 15.938 1 91.06 77 ALA A CA 1
ATOM 580 C C . ALA A 1 77 ? -13.914 -3.73 15 1 91.06 77 ALA A C 1
ATOM 582 O O . ALA A 1 77 ? -15.086 -3.473 14.719 1 91.06 77 ALA A O 1
ATOM 583 N N . LEU A 1 78 ? -13.266 -4.754 14.469 1 91.38 78 LEU A N 1
ATOM 584 C CA . LEU A 1 78 ? -13.938 -5.715 13.602 1 91.38 78 LEU A CA 1
ATOM 585 C C . LEU A 1 78 ? -15.172 -6.293 14.281 1 91.38 78 LEU A C 1
ATOM 587 O O . LEU A 1 78 ? -16.234 -6.398 13.656 1 91.38 78 LEU A O 1
ATOM 591 N N . GLN A 1 79 ? -14.992 -6.652 15.523 1 91.19 79 GLN A N 1
ATOM 592 C CA . GLN A 1 79 ? -16.125 -7.199 16.266 1 91.19 79 GLN A CA 1
ATOM 593 C C . GLN A 1 79 ? -17.266 -6.184 16.375 1 91.19 79 GLN A C 1
ATOM 595 O O . GLN A 1 79 ? -18.422 -6.523 16.203 1 91.19 79 GLN A O 1
ATOM 600 N N . ALA A 1 80 ? -16.922 -4.992 16.656 1 91.94 80 ALA A N 1
ATOM 601 C CA . ALA A 1 80 ? -17.922 -3.932 16.734 1 91.94 80 ALA A CA 1
ATOM 602 C C . ALA A 1 80 ? -18.625 -3.734 15.398 1 91.94 80 ALA A C 1
ATOM 604 O O . ALA A 1 80 ? -19.859 -3.584 15.352 1 91.94 80 ALA A O 1
ATOM 605 N N . PHE A 1 81 ? -17.938 -3.73 14.336 1 94.31 81 PHE A N 1
ATOM 606 C CA . PHE A 1 81 ? -18.5 -3.535 13 1 94.31 81 PHE A CA 1
ATOM 607 C C . PHE A 1 81 ? -19.391 -4.707 12.609 1 94.31 81 PHE A C 1
ATOM 609 O O . PHE A 1 81 ? -20.422 -4.523 11.953 1 94.31 81 PHE A O 1
ATOM 616 N N . ARG A 1 82 ? -18.938 -5.879 13.008 1 93.38 82 ARG A N 1
ATOM 617 C CA . ARG A 1 82 ? -19.781 -7.047 12.75 1 93.38 82 ARG A CA 1
ATOM 618 C C . ARG A 1 82 ? -21.109 -6.938 13.477 1 93.38 82 ARG A C 1
ATOM 620 O O . ARG A 1 82 ? -22.156 -7.297 12.93 1 93.38 82 ARG A O 1
ATOM 627 N N . LEU A 1 83 ? -21.094 -6.465 14.695 1 92.5 83 LEU A N 1
ATOM 628 C CA . LEU A 1 83 ? -22.312 -6.25 15.453 1 92.5 83 LEU A CA 1
ATOM 629 C C . LEU A 1 83 ? -23.203 -5.199 14.781 1 92.5 83 LEU A C 1
ATOM 631 O O . LEU A 1 83 ? -24.422 -5.344 14.734 1 92.5 83 LEU A O 1
ATOM 635 N N . LEU A 1 84 ? -22.594 -4.168 14.258 1 93.38 84 LEU A N 1
ATOM 636 C CA . LEU A 1 84 ? -23.328 -3.145 13.523 1 93.38 84 LEU A CA 1
ATOM 637 C C . LEU A 1 84 ? -24.016 -3.742 12.297 1 93.38 84 LEU A C 1
ATOM 639 O O . LEU A 1 84 ? -25.188 -3.463 12.039 1 93.38 84 LEU A O 1
ATOM 643 N N . ARG A 1 85 ? -23.297 -4.543 11.586 1 94.31 85 ARG A N 1
ATOM 644 C CA . ARG A 1 85 ? -23.844 -5.199 10.398 1 94.31 85 ARG A CA 1
ATOM 645 C C . ARG A 1 85 ? -25.016 -6.105 10.758 1 94.31 85 ARG A C 1
ATOM 647 O O . ARG A 1 85 ? -26.031 -6.113 10.07 1 94.31 85 ARG A O 1
ATOM 654 N N . GLN A 1 86 ? -24.828 -6.777 11.82 1 93.88 86 GLN A N 1
ATOM 655 C CA . GLN A 1 86 ? -25.875 -7.688 12.281 1 93.88 86 GLN A CA 1
ATOM 656 C C . GLN A 1 86 ? -27.125 -6.918 12.703 1 93.88 86 GLN A C 1
ATOM 658 O O . GLN A 1 86 ? -28.25 -7.438 12.609 1 93.88 86 GLN A O 1
ATOM 663 N N . SER A 1 87 ? -26.969 -5.711 13.086 1 93.06 87 SER A N 1
ATOM 664 C CA . SER A 1 87 ? -28.094 -4.875 13.5 1 93.06 87 SER A CA 1
ATOM 665 C C . SER A 1 87 ? -28.734 -4.188 12.305 1 93.06 87 SER A C 1
ATOM 667 O O . SER A 1 87 ? -29.672 -3.402 12.469 1 93.06 87 SER A O 1
ATOM 669 N N . GLY A 1 88 ? -28.156 -4.398 11.133 1 93.19 88 GLY A N 1
ATOM 670 C CA . GLY A 1 88 ? -28.781 -3.912 9.922 1 93.19 88 GLY A CA 1
ATOM 671 C C . GLY A 1 88 ? -28.078 -2.719 9.312 1 93.19 88 GLY A C 1
ATOM 672 O O . GLY A 1 88 ? -28.5 -2.201 8.273 1 93.19 88 GLY A O 1
ATOM 673 N N . PHE A 1 89 ? -27.062 -2.232 9.977 1 95.38 89 PHE A N 1
ATOM 674 C CA . PHE A 1 89 ? -26.328 -1.1 9.43 1 95.38 89 PHE A CA 1
ATOM 675 C C . PHE A 1 89 ? -25.188 -1.575 8.539 1 95.38 89 PHE A C 1
ATOM 677 O O . PHE A 1 89 ? -24.141 -2.008 9.031 1 95.38 89 PHE A O 1
ATOM 684 N N . VAL A 1 90 ? -25.297 -1.495 7.305 1 96.69 90 VAL A N 1
ATOM 685 C CA . VAL A 1 90 ? -24.25 -1.722 6.316 1 96.69 90 VAL A CA 1
ATOM 686 C C . VAL A 1 90 ? -23.969 -0.427 5.559 1 96.69 90 VAL A C 1
ATOM 688 O O . VAL A 1 90 ? -24.797 0.035 4.773 1 96.69 90 VAL A O 1
ATOM 691 N N . PRO A 1 91 ? -22.891 0.158 5.777 1 97.62 91 PRO A N 1
ATOM 692 C CA . PRO A 1 91 ? -22.641 1.464 5.16 1 97.62 91 PRO A CA 1
ATOM 693 C C . PRO A 1 91 ? -22.5 1.381 3.643 1 97.62 91 PRO A C 1
ATOM 695 O O . PRO A 1 91 ? -21.938 0.411 3.125 1 97.62 91 PRO A O 1
ATOM 698 N N . ASP A 1 92 ? -22.984 2.41 3.051 1 97.25 92 ASP A N 1
ATOM 699 C CA . ASP A 1 92 ? -22.75 2.607 1.623 1 97.25 92 ASP A CA 1
ATOM 700 C C . ASP A 1 92 ? -21.359 3.174 1.362 1 97.25 92 ASP A C 1
ATOM 702 O O . ASP A 1 92 ? -20.781 2.943 0.299 1 97.25 92 ASP A O 1
ATOM 706 N N . MET A 1 93 ? -20.922 3.918 2.352 1 97.38 93 MET A N 1
ATOM 707 C CA . MET A 1 93 ? -19.625 4.582 2.262 1 97.38 93 MET A CA 1
ATOM 708 C C . MET A 1 93 ? -18.938 4.617 3.623 1 97.38 93 MET A C 1
ATOM 710 O O . MET A 1 93 ? -19.578 4.859 4.645 1 97.38 93 MET A O 1
ATOM 714 N N . VAL A 1 94 ? -17.656 4.328 3.641 1 97.19 94 VAL A N 1
ATOM 715 C CA . VAL A 1 94 ? -16.828 4.477 4.836 1 97.19 94 VAL A CA 1
ATOM 716 C C . VAL A 1 94 ? -15.734 5.508 4.578 1 97.19 94 VAL A C 1
ATOM 718 O O . VAL A 1 94 ? -15.055 5.457 3.555 1 97.19 94 VAL A O 1
ATOM 721 N N . LEU A 1 95 ? -15.633 6.457 5.426 1 96.19 95 LEU A N 1
ATOM 722 C CA . LEU A 1 95 ? -14.562 7.445 5.406 1 96.19 95 LEU A CA 1
ATOM 723 C C . LEU A 1 95 ? -13.656 7.281 6.625 1 96.19 95 LEU A C 1
ATOM 725 O O . LEU A 1 95 ? -14.109 7.395 7.762 1 96.19 95 LEU A O 1
ATOM 729 N N . LEU A 1 96 ? -12.438 7.02 6.379 1 93.25 96 LEU A N 1
ATOM 730 C CA . LEU A 1 96 ? -11.57 6.777 7.523 1 93.25 96 LEU A CA 1
ATOM 731 C C . LEU A 1 96 ? -10.211 7.445 7.328 1 93.25 96 LEU A C 1
ATOM 733 O O . LEU A 1 96 ? -9.773 7.648 6.191 1 93.25 96 LEU A O 1
ATOM 737 N N . SER A 1 97 ? -9.617 7.824 8.469 1 86.81 97 SER A N 1
ATOM 738 C CA . SER A 1 97 ? -8.242 8.312 8.438 1 86.81 97 SER A CA 1
ATOM 739 C C . SER A 1 97 ? -7.262 7.184 8.125 1 86.81 97 SER A C 1
ATOM 741 O O . SER A 1 97 ? -7.543 6.016 8.398 1 86.81 97 SER A O 1
ATOM 743 N N . SER A 1 98 ? -6.156 7.648 7.582 1 75.75 98 SER A N 1
ATOM 744 C CA . SER A 1 98 ? -5.176 6.625 7.238 1 75.75 98 SER A CA 1
ATOM 745 C C . SER A 1 98 ? -4.418 6.148 8.469 1 75.75 98 SER A C 1
ATOM 747 O O . SER A 1 98 ? -4.434 6.812 9.508 1 75.75 98 SER A O 1
ATOM 749 N N . ALA A 1 99 ? -3.875 5.035 8.492 1 73.25 99 ALA A N 1
ATOM 750 C CA . ALA A 1 99 ? -3 4.426 9.492 1 73.25 99 ALA A CA 1
ATOM 751 C C . ALA A 1 99 ? -3.773 4.082 10.766 1 73.25 99 ALA A C 1
ATOM 753 O O . ALA A 1 99 ? -3.201 4.055 11.852 1 73.25 99 ALA A O 1
ATOM 754 N N . LEU A 1 100 ? -5.074 4.02 10.68 1 78.75 100 LEU A N 1
ATOM 755 C CA . LEU A 1 100 ? -5.898 3.68 11.836 1 78.75 100 LEU A CA 1
ATOM 756 C C . LEU A 1 100 ? -5.871 2.178 12.094 1 78.75 100 LEU A C 1
ATOM 758 O O . LEU A 1 100 ? -6.129 1.38 11.195 1 78.75 100 LEU A O 1
ATOM 762 N N . GLU A 1 101 ? -5.59 1.913 13.281 1 87.38 101 GLU A N 1
ATOM 763 C CA . GLU A 1 101 ? -5.625 0.505 13.672 1 87.38 101 GLU A CA 1
ATOM 764 C C . GLU A 1 101 ? -7.035 -0.064 13.555 1 87.38 101 GLU A C 1
ATOM 766 O O . GLU A 1 101 ? -7.211 -1.24 13.227 1 87.38 101 GLU A O 1
ATOM 771 N N . GLN A 1 102 ? -8.016 0.765 13.727 1 88.88 102 GLN A N 1
ATOM 772 C CA . GLN A 1 102 ? -9.414 0.35 13.695 1 88.88 102 GLN A CA 1
ATOM 773 C C . GLN A 1 102 ? -9.844 -0.036 12.281 1 88.88 102 GLN A C 1
ATOM 775 O O . GLN A 1 102 ? -10.859 -0.705 12.102 1 88.88 102 GLN A O 1
ATOM 780 N N . GLY A 1 103 ? -9.148 0.45 11.312 1 89.69 103 GLY A N 1
ATOM 781 C CA . GLY A 1 103 ? -9.477 0.151 9.93 1 89.69 103 GLY A CA 1
ATOM 782 C C . GLY A 1 103 ? -8.766 -1.073 9.398 1 89.69 103 GLY A C 1
ATOM 783 O O . GLY A 1 103 ? -8.945 -1.446 8.234 1 89.69 103 GLY A O 1
ATOM 784 N N . LEU A 1 104 ? -7.973 -1.731 10.227 1 89.12 104 LEU A N 1
ATOM 785 C CA . LEU A 1 104 ? -7.102 -2.82 9.797 1 89.12 104 LEU A CA 1
ATOM 786 C C . LEU A 1 104 ? -7.906 -3.926 9.125 1 89.12 104 LEU A C 1
ATOM 788 O O . LEU A 1 104 ? -7.461 -4.508 8.133 1 89.12 104 LEU A O 1
ATOM 792 N N . PHE A 1 105 ? -9.086 -4.227 9.609 1 89.56 105 PHE A N 1
ATOM 793 C CA . PHE A 1 105 ? -9.898 -5.324 9.094 1 89.56 105 PHE A CA 1
ATOM 794 C C . PHE A 1 105 ? -11.242 -4.809 8.578 1 89.56 105 PHE A C 1
ATOM 796 O O . PHE A 1 105 ? -12.258 -5.492 8.703 1 89.56 105 PHE A O 1
ATOM 803 N N . LEU A 1 106 ? -11.227 -3.666 8.055 1 91.12 106 LEU A N 1
ATOM 804 C CA . LEU A 1 106 ? -12.438 -3.016 7.559 1 91.12 106 LEU A CA 1
ATOM 805 C C . LEU A 1 106 ? -13.102 -3.854 6.477 1 91.12 106 LEU A C 1
ATOM 807 O O . LEU A 1 106 ? -14.32 -4.031 6.484 1 91.12 106 LEU A O 1
ATOM 811 N N . ARG A 1 107 ? -12.336 -4.41 5.531 1 89.38 107 ARG A N 1
ATOM 812 C CA . ARG A 1 107 ? -12.883 -5.156 4.402 1 89.38 107 ARG A CA 1
ATOM 813 C C . ARG A 1 107 ? -13.508 -6.469 4.863 1 89.38 107 ARG A C 1
ATOM 815 O O . ARG A 1 107 ? -14.438 -6.977 4.23 1 89.38 107 ARG A O 1
ATOM 822 N N . ASP A 1 108 ? -12.992 -6.961 5.984 1 86.69 108 ASP A N 1
ATOM 823 C CA . ASP A 1 108 ? -13.602 -8.156 6.562 1 86.69 108 ASP A CA 1
ATOM 824 C C . ASP A 1 108 ? -15.008 -7.852 7.078 1 86.69 108 ASP A C 1
ATOM 826 O O . ASP A 1 108 ? -15.891 -8.711 7.031 1 86.69 108 ASP A O 1
ATOM 830 N N . ALA A 1 109 ? -15.148 -6.719 7.555 1 91.06 109 ALA A N 1
ATOM 831 C CA . ALA A 1 109 ? -16.453 -6.328 8.094 1 91.06 109 ALA A CA 1
ATOM 832 C C . ALA A 1 109 ? -17.391 -5.879 6.977 1 91.06 109 ALA A C 1
ATOM 834 O O . ALA A 1 109 ? -18.578 -6.207 6.984 1 91.06 109 ALA A O 1
ATOM 835 N N . PHE A 1 110 ? -16.828 -5.098 6.035 1 93.56 110 PHE A N 1
ATOM 836 C CA . PHE A 1 110 ? -17.641 -4.492 4.98 1 93.56 110 PHE A CA 1
ATOM 837 C C . PHE A 1 110 ? -16.984 -4.691 3.621 1 93.56 110 PHE A C 1
ATOM 839 O O . PHE A 1 110 ? -16.516 -3.73 3.008 1 93.56 110 PHE A O 1
ATOM 846 N N . PRO A 1 111 ? -17.062 -5.832 2.984 1 88.75 111 PRO A N 1
ATOM 847 C CA . PRO A 1 111 ? -16.328 -6.141 1.747 1 88.75 111 PRO A CA 1
ATOM 848 C C . PRO A 1 111 ? -16.906 -5.402 0.536 1 88.75 111 PRO A C 1
ATOM 850 O O . PRO A 1 111 ? -16.188 -5.168 -0.44 1 88.75 111 PRO A O 1
ATOM 853 N N . ASP A 1 112 ? -18.109 -4.98 0.625 1 90.44 112 ASP A N 1
ATOM 854 C CA . ASP A 1 112 ? -18.766 -4.438 -0.565 1 90.44 112 ASP A CA 1
ATOM 855 C C . ASP A 1 112 ? -19.016 -2.939 -0.416 1 90.44 112 ASP A C 1
ATOM 857 O O . ASP A 1 112 ? -19.812 -2.361 -1.169 1 90.44 112 ASP A O 1
ATOM 861 N N . THR A 1 113 ? -18.484 -2.354 0.553 1 95.81 113 THR A N 1
ATOM 862 C CA . THR A 1 113 ? -18.719 -0.938 0.821 1 95.81 113 THR A CA 1
ATOM 863 C C . THR A 1 113 ? -17.656 -0.079 0.144 1 95.81 113 THR A C 1
ATOM 865 O O . THR A 1 113 ? -16.469 -0.453 0.107 1 95.81 113 THR A O 1
ATOM 868 N N . PHE A 1 114 ? -18.078 1.109 -0.42 1 96.38 114 PHE A N 1
ATOM 869 C CA . PHE A 1 114 ? -17.141 2.084 -0.968 1 96.38 114 PHE A CA 1
ATOM 870 C C . PHE A 1 114 ? -16.312 2.717 0.14 1 96.38 114 PHE A C 1
ATOM 872 O O . PHE A 1 114 ? -16.859 3.383 1.026 1 96.38 114 PHE A O 1
ATOM 879 N N . ALA A 1 115 ? -14.984 2.5 0.143 1 94.69 115 ALA A N 1
ATOM 880 C CA . ALA A 1 115 ? -14.117 2.951 1.229 1 94.69 115 ALA A CA 1
ATOM 881 C C . ALA A 1 115 ? -13.195 4.074 0.765 1 94.69 115 ALA A C 1
ATOM 883 O O . ALA A 1 115 ? -12.516 3.945 -0.256 1 94.69 115 ALA A O 1
ATOM 884 N N . VAL A 1 116 ? -13.172 5.172 1.54 1 94 116 VAL A N 1
ATOM 885 C CA . VAL A 1 116 ? -12.32 6.328 1.268 1 94 116 VAL A CA 1
ATOM 886 C C . VAL A 1 116 ? -11.305 6.5 2.395 1 94 116 VAL A C 1
ATOM 888 O O . VAL A 1 116 ? -11.672 6.551 3.57 1 94 116 VAL A O 1
ATOM 891 N N . CYS A 1 117 ? -10.102 6.582 2.002 1 92.12 117 CYS A N 1
ATOM 892 C CA . CYS A 1 117 ? -9.031 6.781 2.969 1 92.12 117 CYS A CA 1
ATOM 893 C C . CYS A 1 117 ? -8.43 8.172 2.842 1 92.12 117 CYS A C 1
ATOM 895 O O . CYS A 1 117 ? -8.062 8.602 1.745 1 92.12 117 CYS A O 1
ATOM 897 N N . PHE A 1 118 ? -8.367 8.867 3.961 1 90.31 118 PHE A N 1
ATOM 898 C CA . PHE A 1 118 ? -7.688 10.156 4.008 1 90.31 118 PHE A CA 1
ATOM 899 C C . PHE A 1 118 ? -6.242 9.992 4.465 1 90.31 118 PHE A C 1
ATOM 901 O O . PHE A 1 118 ? -5.984 9.742 5.645 1 90.31 118 PHE A O 1
ATOM 908 N N . ALA A 1 119 ? -5.414 10.117 3.514 1 82.31 119 ALA A N 1
ATOM 909 C CA . ALA A 1 119 ? -4.004 9.828 3.758 1 82.31 119 ALA A CA 1
ATOM 910 C C . ALA A 1 119 ? -3.281 11.047 4.324 1 82.31 119 ALA A C 1
ATOM 912 O O . ALA A 1 119 ? -3.473 12.172 3.846 1 82.31 119 ALA A O 1
ATOM 913 N N . GLU A 1 120 ? -2.635 10.82 5.438 1 70.69 120 GLU A N 1
ATOM 914 C CA . GLU A 1 120 ? -1.753 11.844 6 1 70.69 120 GLU A CA 1
ATOM 915 C C . GLU A 1 120 ? -0.356 11.758 5.391 1 70.69 120 GLU A C 1
ATOM 917 O O . GLU A 1 120 ? -0.008 10.766 4.754 1 70.69 120 GLU A O 1
ATOM 922 N N . GLY A 1 121 ? 0.297 12.938 5.16 1 61.34 121 GLY A N 1
ATOM 923 C CA . GLY A 1 121 ? 1.667 12.906 4.672 1 61.34 121 GLY A CA 1
ATOM 924 C C . GLY A 1 121 ? 2.498 11.797 5.297 1 61.34 121 GLY A C 1
ATOM 925 O O . GLY A 1 121 ? 2.529 11.656 6.523 1 61.34 121 GLY A O 1
ATOM 926 N N . LEU A 1 122 ? 2.479 10.625 4.613 1 53.44 122 LEU A N 1
ATOM 927 C CA . LEU A 1 122 ? 3.26 9.5 5.117 1 53.44 122 LEU A CA 1
ATOM 928 C C . LEU A 1 122 ? 4.738 9.859 5.207 1 53.44 122 LEU A C 1
ATOM 930 O O . LEU A 1 122 ? 5.309 10.406 4.258 1 53.44 122 LEU A O 1
ATOM 934 N N . PRO A 1 123 ? 5.246 9.984 6.391 1 47.66 123 PRO A N 1
ATOM 935 C CA . PRO A 1 123 ? 6.707 10.102 6.328 1 47.66 123 PRO A CA 1
ATOM 936 C C . PRO A 1 123 ? 7.34 9.055 5.406 1 47.66 123 PRO A C 1
ATOM 938 O O . PRO A 1 123 ? 7.082 7.859 5.551 1 47.66 123 PRO A O 1
ATOM 941 N N . SER A 1 124 ? 7.207 9.297 4.051 1 43.88 124 SER A N 1
ATOM 942 C CA . SER A 1 124 ? 7.82 8.344 3.133 1 43.88 124 SER A CA 1
ATOM 943 C C . SER A 1 124 ? 9.055 7.691 3.75 1 43.88 124 SER A C 1
ATOM 945 O O . SER A 1 124 ? 9.234 6.477 3.648 1 43.88 124 SER A O 1
ATOM 947 N N . ASP A 1 125 ? 10.18 8.461 3.645 1 43.59 125 ASP A N 1
ATOM 948 C CA . ASP A 1 125 ? 11.609 8.188 3.713 1 43.59 125 ASP A CA 1
ATOM 949 C C . ASP A 1 125 ? 12.102 8.195 5.16 1 43.59 125 ASP A C 1
ATOM 951 O O . ASP A 1 125 ? 11.5 8.828 6.023 1 43.59 125 ASP A O 1
ATOM 955 N N . GLY A 1 126 ? 12.758 7.105 5.527 1 45.47 126 GLY A N 1
ATOM 956 C CA . GLY A 1 126 ? 13.672 6.945 6.648 1 45.47 126 GLY A CA 1
ATOM 957 C C . GLY A 1 126 ? 13.266 5.84 7.602 1 45.47 126 GLY A C 1
ATOM 958 O O . GLY A 1 126 ? 12.125 5.363 7.555 1 45.47 126 GLY A O 1
ATOM 959 N N . LEU A 1 127 ? 14.109 4.984 7.887 1 48.84 127 LEU A N 1
ATOM 960 C CA . LEU A 1 127 ? 14.086 4.094 9.039 1 48.84 127 LEU A CA 1
ATOM 961 C C . LEU A 1 127 ? 13.109 4.605 10.102 1 48.84 127 LEU A C 1
ATOM 963 O O . LEU A 1 127 ? 13.438 5.523 10.852 1 48.84 127 LEU A O 1
ATOM 967 N N . ALA A 1 128 ? 11.75 4.742 9.633 1 52.09 128 ALA A N 1
ATOM 968 C CA . ALA A 1 128 ? 11.031 5.152 10.828 1 52.09 128 ALA A CA 1
ATOM 969 C C . ALA A 1 128 ? 11.719 4.637 12.094 1 52.09 128 ALA A C 1
ATOM 971 O O . ALA A 1 128 ? 11.852 3.424 12.281 1 52.09 128 ALA A O 1
ATOM 972 N N . ALA A 1 129 ? 12.781 5.238 12.398 1 55.44 129 ALA A N 1
ATOM 973 C CA . ALA A 1 129 ? 13.68 4.98 13.516 1 55.44 129 ALA A CA 1
ATOM 974 C C . ALA A 1 129 ? 12.961 4.262 14.648 1 55.44 129 ALA A C 1
ATOM 976 O O . ALA A 1 129 ? 13.57 3.516 15.414 1 55.44 129 ALA A O 1
ATOM 977 N N . ASP A 1 130 ? 11.531 4.457 14.664 1 72.31 130 ASP A N 1
ATOM 978 C CA . ASP A 1 130 ? 11.008 3.732 15.812 1 72.31 130 ASP A CA 1
ATOM 979 C C . ASP A 1 130 ? 9.891 2.779 15.398 1 72.31 130 ASP A C 1
ATOM 981 O O . ASP A 1 130 ? 9.445 2.801 14.25 1 72.31 130 ASP A O 1
ATOM 985 N N . GLY A 1 131 ? 9.727 1.771 16.125 1 77.5 131 GLY A N 1
ATOM 986 C CA . GLY A 1 131 ? 8.734 0.725 15.93 1 77.5 131 GLY A CA 1
ATOM 987 C C . GLY A 1 131 ? 7.344 1.266 15.664 1 77.5 131 GLY A C 1
ATOM 988 O O . GLY A 1 131 ? 6.633 0.764 14.789 1 77.5 131 GLY A O 1
ATOM 989 N N . ARG A 1 132 ? 7.027 2.383 16.203 1 79.88 132 ARG A N 1
ATOM 990 C CA . ARG A 1 132 ? 5.703 2.977 16.047 1 79.88 132 ARG A CA 1
ATOM 991 C C . ARG A 1 132 ? 5.539 3.598 14.664 1 79.88 132 ARG A C 1
ATOM 993 O O . ARG A 1 132 ? 4.504 3.422 14.016 1 79.88 132 ARG A O 1
ATOM 1000 N N . GLY A 1 133 ? 6.566 4.344 14.273 1 80.25 133 GLY A N 1
ATOM 1001 C CA . GLY A 1 133 ? 6.531 4.945 12.953 1 80.25 133 GLY A CA 1
ATOM 1002 C C . GLY A 1 133 ? 6.426 3.924 11.836 1 80.25 133 GLY A C 1
ATOM 1003 O O . GLY A 1 133 ? 5.664 4.113 10.883 1 80.25 133 GLY A O 1
ATOM 1004 N N . LEU A 1 134 ? 7.137 2.867 11.992 1 85.31 134 LEU A N 1
ATOM 1005 C CA . LEU A 1 134 ? 7.109 1.824 10.969 1 85.31 134 LEU A CA 1
ATOM 1006 C C . LEU A 1 134 ? 5.727 1.19 10.875 1 85.31 134 LEU A C 1
ATOM 1008 O O . LEU A 1 134 ? 5.184 1.037 9.781 1 85.31 134 LEU A O 1
ATOM 1012 N N . VAL A 1 135 ? 5.195 0.793 12.016 1 88.12 135 VAL A N 1
ATOM 1013 C CA . VAL A 1 135 ? 3.898 0.125 12.023 1 88.12 135 VAL A CA 1
ATOM 1014 C C . VAL A 1 135 ? 2.83 1.064 11.461 1 88.12 135 VAL A C 1
ATOM 1016 O O . VAL A 1 135 ? 1.991 0.653 10.656 1 88.12 135 VAL A O 1
ATOM 1019 N N . ARG A 1 136 ? 2.861 2.299 11.836 1 84.38 136 ARG A N 1
ATOM 1020 C CA . ARG A 1 136 ? 1.919 3.279 11.312 1 84.38 136 ARG A CA 1
ATOM 1021 C C . ARG A 1 136 ? 2.002 3.354 9.789 1 84.38 136 ARG A C 1
ATOM 1023 O O . ARG A 1 136 ? 0.976 3.414 9.109 1 84.38 136 ARG A O 1
ATOM 1030 N N . HIS A 1 137 ? 3.184 3.422 9.336 1 85.56 137 HIS A N 1
ATOM 1031 C CA . HIS A 1 137 ? 3.377 3.479 7.891 1 85.56 137 HIS A CA 1
ATOM 1032 C C . HIS A 1 137 ? 2.85 2.219 7.215 1 85.56 137 HIS A C 1
ATOM 1034 O O . HIS A 1 137 ? 2.221 2.293 6.16 1 85.56 137 HIS A O 1
ATOM 1040 N N . LEU A 1 138 ? 3.152 1.084 7.805 1 88.44 138 LEU A N 1
ATOM 1041 C CA . LEU A 1 138 ? 2.662 -0.179 7.262 1 88.44 138 LEU A CA 1
ATOM 1042 C C . LEU A 1 138 ? 1.138 -0.185 7.195 1 88.44 138 LEU A C 1
ATOM 1044 O O . LEU A 1 138 ? 0.559 -0.578 6.18 1 88.44 138 LEU A O 1
ATOM 1048 N N . LEU A 1 139 ? 0.543 0.228 8.258 1 88.81 139 LEU A N 1
ATOM 1049 C CA . LEU A 1 139 ? -0.914 0.272 8.305 1 88.81 139 LEU A CA 1
ATOM 1050 C C . LEU A 1 139 ? -1.462 1.236 7.262 1 88.81 139 LEU A C 1
ATOM 1052 O O . LEU A 1 139 ? -2.465 0.943 6.605 1 88.81 139 LEU A O 1
ATOM 1056 N N . GLN A 1 140 ? -0.845 2.314 7.137 1 87.88 140 GLN A N 1
ATOM 1057 C CA . GLN A 1 140 ? -1.273 3.291 6.141 1 87.88 140 GLN A CA 1
ATOM 1058 C C . GLN A 1 140 ? -1.209 2.705 4.734 1 87.88 140 GLN A C 1
ATOM 1060 O O . GLN A 1 140 ? -2.141 2.871 3.943 1 87.88 140 GLN A O 1
ATOM 1065 N N . CYS A 1 141 ? -0.091 2.094 4.441 1 85.69 141 CYS A N 1
ATOM 1066 C CA . CYS A 1 141 ? 0.062 1.483 3.125 1 85.69 141 CYS A CA 1
ATOM 1067 C C . CYS A 1 141 ? -1.049 0.475 2.859 1 85.69 141 CYS A C 1
ATOM 1069 O O . CYS A 1 141 ? -1.62 0.448 1.767 1 85.69 141 CYS A O 1
ATOM 1071 N N . ARG A 1 142 ? -1.315 -0.321 3.791 1 86.19 142 ARG A N 1
ATOM 1072 C CA . ARG A 1 142 ? -2.369 -1.317 3.631 1 86.19 142 ARG A CA 1
ATOM 1073 C C . ARG A 1 142 ? -3.729 -0.651 3.447 1 86.19 142 ARG A C 1
ATOM 1075 O O . ARG A 1 142 ? -4.508 -1.048 2.578 1 86.19 142 ARG A O 1
ATOM 1082 N N . GLN A 1 143 ? -4.004 0.295 4.273 1 88.12 143 GLN A N 1
ATOM 1083 C CA . GLN A 1 143 ? -5.293 0.977 4.207 1 88.12 143 GLN A CA 1
ATOM 1084 C C . GLN A 1 143 ? -5.48 1.664 2.857 1 88.12 143 GLN A C 1
ATOM 1086 O O . GLN A 1 143 ? -6.566 1.609 2.273 1 88.12 143 GLN A O 1
ATOM 1091 N N . MET A 1 144 ? -4.477 2.297 2.434 1 86 144 MET A N 1
ATOM 1092 C CA . MET A 1 144 ? -4.539 2.951 1.13 1 86 144 MET A CA 1
ATOM 1093 C C . MET A 1 144 ? -4.809 1.936 0.024 1 86 144 MET A C 1
ATOM 1095 O O . MET A 1 144 ? -5.594 2.195 -0.887 1 86 144 MET A O 1
ATOM 1099 N N . ARG A 1 145 ? -4.199 0.854 0.152 1 82.62 145 ARG A N 1
ATOM 1100 C CA . ARG A 1 145 ? -4.375 -0.182 -0.861 1 82.62 145 ARG A CA 1
ATOM 1101 C C . ARG A 1 145 ? -5.785 -0.756 -0.819 1 82.62 145 ARG A C 1
ATOM 1103 O O . ARG A 1 145 ? -6.355 -1.094 -1.859 1 82.62 145 ARG A O 1
ATOM 1110 N N . GLN A 1 146 ? -6.34 -0.858 0.298 1 83.88 146 GLN A N 1
ATOM 1111 C CA . GLN A 1 146 ? -7.637 -1.499 0.469 1 83.88 146 GLN A CA 1
ATOM 1112 C C . GLN A 1 146 ? -8.773 -0.502 0.259 1 83.88 146 GLN A C 1
ATOM 1114 O O . GLN A 1 146 ? -9.953 -0.866 0.34 1 83.88 146 GLN A O 1
ATOM 1119 N N . SER A 1 147 ? -8.484 0.707 -0.005 1 89.19 147 SER A N 1
ATOM 1120 C CA . SER A 1 147 ? -9.508 1.727 -0.203 1 89.19 147 SER A CA 1
ATOM 1121 C C . SER A 1 147 ? -9.805 1.929 -1.685 1 89.19 147 SER A C 1
ATOM 1123 O O . SER A 1 147 ? -8.977 1.616 -2.539 1 89.19 147 SER A O 1
ATOM 1125 N N . ASP A 1 148 ? -10.992 2.41 -1.939 1 88.62 148 ASP A N 1
ATOM 1126 C CA . ASP A 1 148 ? -11.422 2.656 -3.312 1 88.62 148 ASP A CA 1
ATOM 1127 C C . ASP A 1 148 ? -11.031 4.059 -3.77 1 88.62 148 ASP A C 1
ATOM 1129 O O . ASP A 1 148 ? -10.969 4.332 -4.969 1 88.62 148 ASP A O 1
ATOM 1133 N N . LEU A 1 149 ? -10.828 4.898 -2.854 1 89.44 149 LEU A N 1
ATOM 1134 C CA . LEU A 1 149 ? -10.375 6.262 -3.094 1 89.44 149 LEU A CA 1
ATOM 1135 C C . LEU A 1 149 ? -9.453 6.73 -1.971 1 89.44 149 LEU A C 1
ATOM 1137 O O . LEU A 1 149 ? -9.742 6.512 -0.792 1 89.44 149 LEU A O 1
ATOM 1141 N N . VAL A 1 150 ? -8.344 7.262 -2.326 1 89.12 150 VAL A N 1
ATOM 1142 C CA . VAL A 1 150 ? -7.414 7.852 -1.369 1 89.12 150 VAL A CA 1
ATOM 1143 C C . VAL A 1 150 ? -7.359 9.367 -1.573 1 89.12 150 VAL A C 1
ATOM 1145 O O . VAL A 1 150 ? -7.125 9.836 -2.688 1 89.12 150 VAL A O 1
ATOM 1148 N N . ILE A 1 151 ? -7.57 10.086 -0.483 1 89.81 151 ILE A N 1
ATOM 1149 C CA . ILE A 1 151 ? -7.566 11.547 -0.542 1 89.81 151 ILE A CA 1
ATOM 1150 C C . ILE A 1 151 ? -6.461 12.094 0.358 1 89.81 151 ILE A C 1
ATOM 1152 O O . ILE A 1 151 ? -6.27 11.617 1.48 1 89.81 151 ILE A O 1
ATOM 1156 N N . ARG A 1 152 ? -5.715 13.008 -0.155 1 86.19 152 ARG A N 1
ATOM 1157 C CA . ARG A 1 152 ? -4.754 13.781 0.623 1 86.19 152 ARG A CA 1
ATOM 1158 C C . ARG A 1 152 ? -5.199 15.234 0.759 1 86.19 152 ARG A C 1
ATOM 1160 O O . ARG A 1 152 ? -5.383 15.93 -0.243 1 86.19 152 ARG A O 1
ATOM 1167 N N . LEU A 1 153 ? -5.406 15.625 1.975 1 87.06 153 LEU A N 1
ATOM 1168 C CA . LEU A 1 153 ? -5.676 17.031 2.221 1 87.06 153 LEU A CA 1
ATOM 1169 C C . LEU A 1 153 ? -4.379 17.828 2.354 1 87.06 153 LEU A C 1
ATOM 1171 O O . LEU A 1 153 ? -3.492 17.438 3.123 1 87.06 153 LEU A O 1
ATOM 1175 N N . ALA A 1 154 ? -4.234 18.859 1.556 1 86.12 154 ALA A N 1
ATOM 1176 C CA . ALA A 1 154 ? -2.949 19.547 1.488 1 86.12 154 ALA A CA 1
ATOM 1177 C C . ALA A 1 154 ? -3.145 21.062 1.352 1 86.12 154 ALA A C 1
ATOM 1179 O O . ALA A 1 154 ? -4.266 21.531 1.151 1 86.12 154 ALA A O 1
ATOM 1180 N N . ALA A 1 155 ? -2.033 21.75 1.616 1 87.06 155 ALA A N 1
ATOM 1181 C CA . ALA A 1 155 ? -1.99 23.188 1.366 1 87.06 155 ALA A CA 1
ATOM 1182 C C . ALA A 1 155 ? -1.727 23.469 -0.108 1 87.06 155 ALA A C 1
ATOM 1184 O O . ALA A 1 155 ? -0.838 24.266 -0.442 1 87.06 155 ALA A O 1
ATOM 1185 N N . GLU A 1 156 ? -2.379 22.75 -0.977 1 80.56 156 GLU A N 1
ATOM 1186 C CA . GLU A 1 156 ? -2.27 22.844 -2.43 1 80.56 156 GLU A CA 1
ATOM 1187 C C . GLU A 1 156 ? -3.646 22.844 -3.086 1 80.56 156 GLU A C 1
ATOM 1189 O O . GLU A 1 156 ? -4.652 22.547 -2.436 1 80.56 156 GLU A O 1
ATOM 1194 N N . ALA A 1 157 ? -3.627 23.344 -4.277 1 74.44 157 ALA A N 1
ATOM 1195 C CA . ALA A 1 157 ? -4.852 23.234 -5.066 1 74.44 157 ALA A CA 1
ATOM 1196 C C . ALA A 1 157 ? -5.172 21.781 -5.398 1 74.44 157 ALA A C 1
ATOM 1198 O O . ALA A 1 157 ? -4.305 20.906 -5.301 1 74.44 157 ALA A O 1
ATOM 1199 N N . GLU A 1 158 ? -6.461 21.656 -5.719 1 74.5 158 GLU A N 1
ATOM 1200 C CA . GLU A 1 158 ? -6.887 20.312 -6.109 1 74.5 158 GLU A CA 1
ATOM 1201 C C . GLU A 1 158 ? -6.039 19.781 -7.254 1 74.5 158 GLU A C 1
ATOM 1203 O O . GLU A 1 158 ? -5.758 20.5 -8.219 1 74.5 158 GLU A O 1
ATOM 1208 N N . SER A 1 159 ? -5.473 18.688 -7.09 1 72.62 159 SER A N 1
ATOM 1209 C CA . SER A 1 159 ? -4.719 18.016 -8.141 1 72.62 159 SER A CA 1
ATOM 1210 C C . SER A 1 159 ? -5 16.516 -8.148 1 72.62 159 SER A C 1
ATOM 1212 O O . SER A 1 159 ? -5.488 15.961 -7.164 1 72.62 159 SER A O 1
ATOM 1214 N N . ARG A 1 160 ? -5.184 16.109 -9.445 1 64.56 160 ARG A N 1
ATOM 1215 C CA . ARG A 1 160 ? -5.379 14.664 -9.578 1 64.56 160 ARG A CA 1
ATOM 1216 C C . ARG A 1 160 ? -4.117 13.992 -10.109 1 64.56 160 ARG A C 1
ATOM 1218 O O . ARG A 1 160 ? -3.523 14.445 -11.086 1 64.56 160 ARG A O 1
ATOM 1225 N N . ASP A 1 161 ? -3.238 13.523 -9.273 1 56.66 161 ASP A N 1
ATOM 1226 C CA . ASP A 1 161 ? -2.225 12.633 -9.828 1 56.66 161 ASP A CA 1
ATOM 1227 C C . ASP A 1 161 ? -2.646 11.172 -9.695 1 56.66 161 ASP A C 1
ATOM 1229 O O . ASP A 1 161 ? -2.32 10.516 -8.711 1 56.66 161 ASP A O 1
ATOM 1233 N N . LEU A 1 162 ? -3.709 10.898 -10.508 1 49.25 162 LEU A N 1
ATOM 1234 C CA . LEU A 1 162 ? -4.238 9.539 -10.508 1 49.25 162 LEU A CA 1
ATOM 1235 C C . LEU A 1 162 ? -3.125 8.523 -10.719 1 49.25 162 LEU A C 1
ATOM 1237 O O . LEU A 1 162 ? -3.254 7.359 -10.328 1 49.25 162 LEU A O 1
ATOM 1241 N N . GLU A 1 163 ? -2.094 9.047 -11.367 1 47.12 163 GLU A N 1
ATOM 1242 C CA . GLU A 1 163 ? -0.99 8.141 -11.672 1 47.12 163 GLU A CA 1
ATOM 1243 C C . GLU A 1 163 ? -0.246 7.738 -10.398 1 47.12 163 GLU A C 1
ATOM 1245 O O . GLU A 1 163 ? 0.348 6.66 -10.336 1 47.12 163 GLU A O 1
ATOM 1250 N N . GLN A 1 164 ? -0.275 8.797 -9.625 1 51.19 164 GLN A N 1
ATOM 1251 C CA . GLN A 1 164 ? 0.508 8.469 -8.438 1 51.19 164 GLN A CA 1
ATOM 1252 C C . GLN A 1 164 ? -0.333 7.711 -7.418 1 51.19 164 GLN A C 1
ATOM 1254 O O . GLN A 1 164 ? -0.694 8.258 -6.375 1 51.19 164 GLN A O 1
ATOM 1259 N N . ARG A 1 165 ? -0.514 6.531 -7.621 1 54.72 165 ARG A N 1
ATOM 1260 C CA . ARG A 1 165 ? -1.007 5.445 -6.777 1 54.72 165 ARG A CA 1
ATOM 1261 C C . ARG A 1 165 ? -2.486 5.629 -6.461 1 54.72 165 ARG A C 1
ATOM 1263 O O . ARG A 1 165 ? -2.947 5.254 -5.379 1 54.72 165 ARG A O 1
ATOM 1270 N N . GLY A 1 166 ? -3.217 6.582 -7.297 1 64.94 166 GLY A N 1
ATOM 1271 C CA . GLY A 1 166 ? -4.664 6.711 -7.25 1 64.94 166 GLY A CA 1
ATOM 1272 C C . GLY A 1 166 ? -5.145 7.719 -6.227 1 64.94 166 GLY A C 1
ATOM 1273 O O . GLY A 1 166 ? -6.352 7.906 -6.047 1 64.94 166 GLY A O 1
ATOM 1274 N N . ALA A 1 167 ? -4.207 8.508 -5.57 1 77.81 167 ALA A N 1
ATOM 1275 C CA . ALA A 1 167 ? -4.637 9.453 -4.539 1 77.81 167 ALA A CA 1
ATOM 1276 C C . ALA A 1 167 ? -5.016 10.797 -5.148 1 77.81 167 ALA A C 1
ATOM 1278 O O . ALA A 1 167 ? -4.402 11.242 -6.121 1 77.81 167 ALA A O 1
ATOM 1279 N N . VAL A 1 168 ? -6.02 11.422 -4.691 1 85.94 168 VAL A N 1
ATOM 1280 C CA . VAL A 1 168 ? -6.445 12.766 -5.086 1 85.94 168 VAL A CA 1
ATOM 1281 C C . VAL A 1 168 ? -6.07 13.766 -3.994 1 85.94 168 VAL A C 1
ATOM 1283 O O . VAL A 1 168 ? -6.277 13.508 -2.807 1 85.94 168 VAL A O 1
ATOM 1286 N N . THR A 1 169 ? -5.422 14.797 -4.398 1 87.06 169 THR A N 1
ATOM 1287 C CA . THR A 1 169 ? -5.105 15.867 -3.455 1 87.06 169 THR A CA 1
ATOM 1288 C C . THR A 1 169 ? -6.199 16.922 -3.455 1 87.06 169 THR A C 1
ATOM 1290 O O . THR A 1 169 ? -6.602 17.422 -4.512 1 87.06 169 THR A O 1
ATOM 1293 N N . LEU A 1 170 ? -6.746 17.203 -2.318 1 89.31 170 LEU A N 1
ATOM 1294 C CA . LEU A 1 170 ? -7.754 18.234 -2.127 1 89.31 170 LEU A CA 1
ATOM 1295 C C . LEU A 1 170 ? -7.27 19.297 -1.139 1 89.31 170 LEU A C 1
ATOM 1297 O O . LEU A 1 170 ? -6.488 18.984 -0.234 1 89.31 170 LEU A O 1
ATOM 1301 N N . PRO A 1 171 ? -7.703 20.484 -1.368 1 91 171 PRO A N 1
ATOM 1302 C CA . PRO A 1 171 ? -7.305 21.516 -0.407 1 91 171 PRO A CA 1
ATOM 1303 C C . PRO A 1 171 ? -7.844 21.266 0.998 1 91 171 PRO A C 1
ATOM 1305 O O . PRO A 1 171 ? -8.992 20.828 1.152 1 91 171 PRO A O 1
ATOM 1308 N N . TYR A 1 172 ? -6.996 21.5 2.004 1 91.81 172 TYR A N 1
ATOM 1309 C CA . TYR A 1 172 ? -7.434 21.406 3.393 1 91.81 172 TYR A CA 1
ATOM 1310 C C . TYR A 1 172 ? -8.438 22.5 3.729 1 91.81 172 TYR A C 1
ATOM 1312 O O . TYR A 1 172 ? -8.188 23.672 3.482 1 91.81 172 TYR A O 1
ATOM 1320 N N . PRO A 1 173 ? -9.594 22.109 4.328 1 94.81 173 PRO A N 1
ATOM 1321 C CA . PRO A 1 173 ? -10.602 23.109 4.672 1 94.81 173 PRO A CA 1
ATOM 1322 C C . PRO A 1 173 ? -10.289 23.844 5.973 1 94.81 173 PRO A C 1
ATOM 1324 O O . PRO A 1 173 ? -10.188 23.219 7.031 1 94.81 173 PRO A O 1
ATOM 1327 N N . VAL A 1 174 ? -10.242 25.141 5.934 1 95.88 174 VAL A N 1
ATOM 1328 C CA . VAL A 1 174 ? -9.938 25.953 7.109 1 95.88 174 VAL A CA 1
ATOM 1329 C C . VAL A 1 174 ? -11.188 26.703 7.547 1 95.88 174 VAL A C 1
ATOM 1331 O O . VAL A 1 174 ? -11.898 27.281 6.719 1 95.88 174 VAL A O 1
ATOM 1334 N N . ASP A 1 175 ? -11.508 26.656 8.852 1 95.62 175 ASP A N 1
ATOM 1335 C CA . ASP A 1 175 ? -12.523 27.547 9.422 1 95.62 175 ASP A CA 1
ATOM 1336 C C . ASP A 1 175 ? -11.984 28.953 9.602 1 95.62 175 ASP A C 1
ATOM 1338 O O . ASP A 1 175 ? -11.586 29.344 10.703 1 95.62 175 ASP A O 1
ATOM 1342 N N . THR A 1 176 ? -12.156 29.734 8.547 1 97 176 THR A N 1
ATOM 1343 C CA . THR A 1 176 ? -11.516 31.047 8.531 1 97 176 THR A CA 1
ATOM 1344 C C . THR A 1 176 ? -12.227 32.031 9.461 1 97 176 THR A C 1
ATOM 1346 O O . THR A 1 176 ? -11.688 33.062 9.812 1 97 176 THR A O 1
ATOM 1349 N N . ASP A 1 177 ? -13.445 31.703 9.812 1 95.62 177 ASP A N 1
ATOM 1350 C CA . ASP A 1 177 ? -14.156 32.531 10.766 1 95.62 177 ASP A CA 1
ATOM 1351 C C . ASP A 1 177 ? -13.633 32.312 12.188 1 95.62 177 ASP A C 1
ATOM 1353 O O . ASP A 1 177 ? -13.539 33.25 12.977 1 95.62 177 ASP A O 1
ATOM 1357 N N . TYR A 1 178 ? -13.32 31.062 12.445 1 94.69 178 TYR A N 1
ATOM 1358 C CA . TYR A 1 178 ? -12.797 30.734 13.766 1 94.69 178 TYR A CA 1
ATOM 1359 C C . TYR A 1 178 ? -11.328 31.125 13.891 1 94.69 178 TYR A C 1
ATOM 1361 O O . TYR A 1 178 ? -10.93 31.766 14.867 1 94.69 178 TYR A O 1
ATOM 1369 N N . PHE A 1 179 ? -10.586 30.688 12.938 1 96.44 179 PHE A N 1
ATOM 1370 C CA . PHE A 1 179 ? -9.18 31.062 12.875 1 96.44 179 PHE A CA 1
ATOM 1371 C C . PHE A 1 179 ? -9.008 32.406 12.164 1 96.44 179 PHE A C 1
ATOM 1373 O O . PHE A 1 179 ? -8.758 32.438 10.953 1 96.44 179 PHE A O 1
ATOM 1380 N N . ALA A 1 180 ? -9.148 33.406 12.875 1 95.88 180 ALA A N 1
ATOM 1381 C CA . ALA A 1 180 ? -9.055 34.781 12.391 1 95.88 180 ALA A CA 1
ATOM 1382 C C . ALA A 1 180 ? -8.172 35.625 13.297 1 95.88 180 ALA A C 1
ATOM 1384 O O . ALA A 1 180 ? -8.008 35.312 14.484 1 95.88 180 ALA A O 1
ATOM 1385 N N . PRO A 1 181 ? -7.574 36.625 12.695 1 93.62 181 PRO A N 1
ATOM 1386 C CA . PRO A 1 181 ? -6.766 37.5 13.547 1 93.62 181 PRO A CA 1
ATOM 1387 C C . PRO A 1 181 ? -7.57 38.094 14.695 1 93.62 181 PRO A C 1
ATOM 1389 O O . PRO A 1 181 ? -8.797 38.188 14.617 1 93.62 181 PRO A O 1
ATOM 1392 N N . ALA A 1 182 ? -6.957 38.375 15.836 1 83.62 182 ALA A N 1
ATOM 1393 C CA . ALA A 1 182 ? -7.617 39.031 16.953 1 83.62 182 ALA A CA 1
ATOM 1394 C C . ALA A 1 182 ? -7.969 40.5 16.594 1 83.62 182 ALA A C 1
ATOM 1396 O O . ALA A 1 182 ? -7.145 41.219 16.031 1 83.62 182 ALA A O 1
ATOM 1397 N N . GLY A 1 183 ? -9.539 41.031 16.844 1 66.38 183 GLY A N 1
ATOM 1398 C CA . GLY A 1 183 ? -10.023 42.406 16.672 1 66.38 183 GLY A CA 1
ATOM 1399 C C . GLY A 1 183 ? -9.688 43 15.305 1 66.38 183 GLY A C 1
ATOM 1400 O O . GLY A 1 183 ? -9.523 42.25 14.336 1 66.38 183 GLY A O 1
ATOM 1401 N N . ASP A 1 184 ? -9.93 44.406 15.289 1 49.75 184 ASP A N 1
ATOM 1402 C CA . ASP A 1 184 ? -9.711 45.188 14.086 1 49.75 184 ASP A CA 1
ATOM 1403 C C . ASP A 1 184 ? -8.328 44.906 13.5 1 49.75 184 ASP A C 1
ATOM 1405 O O . ASP A 1 184 ? -7.328 44.906 14.227 1 49.75 184 ASP A O 1
ATOM 1409 N N . GLY A 1 185 ? -7.711 44.438 12.797 1 46.41 185 GLY A N 1
ATOM 1410 C CA . GLY A 1 185 ? -6.66 44 11.898 1 46.41 185 GLY A CA 1
ATOM 1411 C C . GLY A 1 185 ? -5.41 43.531 12.625 1 46.41 185 GLY A C 1
ATOM 1412 O O . GLY A 1 185 ? -5.348 42.406 13.102 1 46.41 185 GLY A O 1
ATOM 1413 N N . ALA A 1 186 ? -4.344 44.562 12.555 1 43.5 186 ALA A N 1
ATOM 1414 C CA . ALA A 1 186 ? -2.9 44.5 12.359 1 43.5 186 ALA A CA 1
ATOM 1415 C C . ALA A 1 186 ? -2.215 43.906 13.586 1 43.5 186 ALA A C 1
ATOM 1417 O O . ALA A 1 186 ? -2.783 43.875 14.68 1 43.5 186 ALA A O 1
ATOM 1418 N N . CYS A 1 187 ? -1.052 43.5 13.367 1 44.59 187 CYS A N 1
ATOM 1419 C CA . CYS A 1 187 ? 0.154 43.031 14.023 1 44.59 187 CYS A CA 1
ATOM 1420 C C . CYS A 1 187 ? 0.405 43.781 15.328 1 44.59 187 CYS A C 1
ATOM 1422 O O . CYS A 1 187 ? 0.99 44.844 15.32 1 44.59 187 CYS A O 1
ATOM 1424 N N . ARG A 1 188 ? -0.602 44.125 15.953 1 47.75 188 ARG A N 1
ATOM 1425 C CA . ARG A 1 188 ? -0.046 44.5 17.25 1 47.75 188 ARG A CA 1
ATOM 1426 C C . ARG A 1 188 ? 1.227 43.719 17.547 1 47.75 188 ARG A C 1
ATOM 1428 O O . ARG A 1 188 ? 1.872 43.969 18.578 1 47.75 188 ARG A O 1
ATOM 1435 N N . ARG A 1 189 ? 1.406 42.688 16.781 1 51.22 189 ARG A N 1
ATOM 1436 C CA . ARG A 1 189 ? 2.438 41.656 16.844 1 51.22 189 ARG A CA 1
ATOM 1437 C C . ARG A 1 189 ? 3.828 42.281 16.688 1 51.22 189 ARG A C 1
ATOM 1439 O O . ARG A 1 189 ? 4.828 41.656 17.062 1 51.22 189 ARG A O 1
ATOM 1446 N N . ALA A 1 190 ? 3.799 43.375 15.773 1 44.84 190 ALA A N 1
ATOM 1447 C CA . ALA A 1 190 ? 5.086 43.906 15.312 1 44.84 190 ALA A CA 1
ATOM 1448 C C . ALA A 1 190 ? 5.789 44.688 16.406 1 44.84 190 ALA A C 1
ATOM 1450 O O . ALA A 1 190 ? 6.984 44.969 16.312 1 44.84 190 ALA A O 1
ATOM 1451 N N . GLU A 1 191 ? 5.012 45.406 17.141 1 44.66 191 GLU A N 1
ATOM 1452 C CA . GLU A 1 191 ? 5.785 46.438 17.859 1 44.66 191 GLU A CA 1
ATOM 1453 C C . GLU A 1 191 ? 6.766 45.781 18.828 1 44.66 191 GLU A C 1
ATOM 1455 O O . GLU A 1 191 ? 7.734 46.406 19.266 1 44.66 191 GLU A O 1
ATOM 1460 N N . GLY A 1 192 ? 6.43 44.594 19.5 1 47 192 GLY A N 1
ATOM 1461 C CA . GLY A 1 192 ? 7.371 44 20.453 1 47 192 GLY A CA 1
ATOM 1462 C C . GLY A 1 192 ? 8.102 42.781 19.891 1 47 192 GLY A C 1
ATOM 1463 O O . GLY A 1 192 ? 8.016 42.5 18.703 1 47 192 GLY A O 1
ATOM 1464 N N . ASP A 1 193 ? 9.156 42.125 20.812 1 55.44 193 ASP A N 1
ATOM 1465 C CA . ASP A 1 193 ? 9.992 40.969 20.5 1 55.44 193 ASP A CA 1
ATOM 1466 C C . ASP A 1 193 ? 9.148 39.812 19.984 1 55.44 193 ASP A C 1
ATOM 1468 O O . ASP A 1 193 ? 8.297 39.281 20.703 1 55.44 193 ASP A O 1
ATOM 1472 N N . GLY A 1 194 ? 8.711 39.938 18.656 1 64.38 194 GLY A N 1
ATOM 1473 C CA . GLY A 1 194 ? 7.848 39.125 17.797 1 64.38 194 GLY A CA 1
ATOM 1474 C C . GLY A 1 194 ? 7.801 37.656 18.172 1 64.38 194 GLY A C 1
ATOM 1475 O O . GLY A 1 194 ? 8.844 37.031 18.344 1 64.38 194 GLY A O 1
ATOM 1476 N N . GLN A 1 195 ? 6.664 37.125 18.719 1 86.44 195 GLN A N 1
ATOM 1477 C CA . GLN A 1 195 ? 6.422 35.719 19 1 86.44 195 GLN A CA 1
ATOM 1478 C C . GLN A 1 195 ? 6.555 34.844 17.75 1 86.44 195 GLN A C 1
ATOM 1480 O O . GLN A 1 195 ? 5.949 35.156 16.719 1 86.44 195 GLN A O 1
ATOM 1485 N N . VAL A 1 196 ? 7.57 33.969 17.859 1 93.44 196 VAL A N 1
ATOM 1486 C CA . VAL A 1 196 ? 7.828 33.031 16.766 1 93.44 196 VAL A CA 1
ATOM 1487 C C . VAL A 1 196 ? 7.348 31.641 17.141 1 93.44 196 VAL A C 1
ATOM 1489 O O . VAL A 1 196 ? 7.688 31.141 18.219 1 93.44 196 VAL A O 1
ATOM 1492 N N . LEU A 1 197 ? 6.531 31.109 16.312 1 95.19 197 LEU A N 1
ATOM 1493 C CA . LEU A 1 197 ? 6.125 29.719 16.484 1 95.19 197 LEU A CA 1
ATOM 1494 C C . LEU A 1 197 ? 7.02 28.797 15.672 1 95.19 197 LEU A C 1
ATOM 1496 O O . LEU A 1 197 ? 7.164 28.969 14.461 1 95.19 197 LEU A O 1
ATOM 1500 N N . CYS A 1 198 ? 7.641 27.906 16.375 1 94.56 198 CYS A N 1
ATOM 1501 C CA . CYS A 1 198 ? 8.391 26.828 15.734 1 94.56 198 CYS A CA 1
ATOM 1502 C C . CYS A 1 198 ? 7.645 25.516 15.844 1 94.56 198 CYS A C 1
ATOM 1504 O O . CYS A 1 198 ? 7.48 24.969 16.938 1 94.56 198 CYS A O 1
ATOM 1506 N N . ALA A 1 199 ? 7.281 25 14.664 1 93.31 199 ALA A N 1
ATOM 1507 C CA . ALA A 1 199 ? 6.371 23.859 14.734 1 93.31 199 ALA A CA 1
ATOM 1508 C C . ALA A 1 199 ? 6.914 22.688 13.93 1 93.31 199 ALA A C 1
ATOM 1510 O O . ALA A 1 199 ? 7.586 22.875 12.914 1 93.31 199 ALA A O 1
ATOM 1511 N N . VAL A 1 200 ? 6.637 21.469 14.445 1 87.56 200 VAL A N 1
ATOM 1512 C CA . VAL A 1 200 ? 6.914 20.25 13.703 1 87.56 200 VAL A CA 1
ATOM 1513 C C . VAL A 1 200 ? 5.766 19.25 13.875 1 87.56 200 VAL A C 1
ATOM 1515 O O . VAL A 1 200 ? 5.102 19.25 14.914 1 87.56 200 VAL A O 1
ATOM 1518 N N . ARG A 1 201 ? 5.625 18.453 12.852 1 81.69 201 ARG A N 1
ATOM 1519 C CA . ARG A 1 201 ? 4.562 17.453 12.883 1 81.69 201 ARG A CA 1
ATOM 1520 C C . ARG A 1 201 ? 5.047 16.156 13.531 1 81.69 201 ARG A C 1
ATOM 1522 O O . ARG A 1 201 ? 4.328 15.547 14.32 1 81.69 201 ARG A O 1
ATOM 1529 N N . ASP A 1 202 ? 6.262 15.797 13.305 1 76.12 202 ASP A N 1
ATOM 1530 C CA . ASP A 1 202 ? 6.758 14.484 13.688 1 76.12 202 ASP A CA 1
ATOM 1531 C C . ASP A 1 202 ? 7.758 14.586 14.836 1 76.12 202 ASP A C 1
ATOM 1533 O O . ASP A 1 202 ? 8.586 15.508 14.867 1 76.12 202 ASP A O 1
ATOM 1537 N N . ALA A 1 203 ? 7.73 13.594 15.68 1 73.19 203 ALA A N 1
ATOM 1538 C CA . ALA A 1 203 ? 8.656 13.547 16.812 1 73.19 203 ALA A CA 1
ATOM 1539 C C . ALA A 1 203 ? 10.102 13.477 16.328 1 73.19 203 ALA A C 1
ATOM 1541 O O . ALA A 1 203 ? 11.008 13.961 17.016 1 73.19 203 ALA A O 1
ATOM 1542 N N . ALA A 1 204 ? 10.234 12.953 15.203 1 71.31 204 ALA A N 1
ATOM 1543 C CA . ALA A 1 204 ? 11.578 12.766 14.672 1 71.31 204 ALA A CA 1
ATOM 1544 C C . ALA A 1 204 ? 12.25 14.102 14.398 1 71.31 204 ALA A C 1
ATOM 1546 O O . ALA A 1 204 ? 13.484 14.195 14.359 1 71.31 204 ALA A O 1
ATOM 1547 N N . ASP A 1 205 ? 11.484 15.148 14.336 1 82.94 205 ASP A N 1
ATOM 1548 C CA . ASP A 1 205 ? 12.016 16.453 13.977 1 82.94 205 ASP A CA 1
ATOM 1549 C C . ASP A 1 205 ? 12.18 17.344 15.211 1 82.94 205 ASP A C 1
ATOM 1551 O O . ASP A 1 205 ? 12.562 18.516 15.094 1 82.94 205 ASP A O 1
ATOM 1555 N N . ALA A 1 206 ? 11.977 16.75 16.344 1 83.31 206 ALA A N 1
ATOM 1556 C CA . ALA A 1 206 ? 11.992 17.531 17.562 1 83.31 206 ALA A CA 1
ATOM 1557 C C . ALA A 1 206 ? 13.383 18.109 17.828 1 83.31 206 ALA A C 1
ATOM 1559 O O . ALA A 1 206 ? 13.516 19.266 18.234 1 83.31 206 ALA A O 1
ATOM 1560 N N . GLY A 1 207 ? 14.383 17.344 17.641 1 84.44 207 GLY A N 1
ATOM 1561 C CA . GLY A 1 207 ? 15.742 17.828 17.844 1 84.44 207 GLY A CA 1
ATOM 1562 C C . GLY A 1 207 ? 16.094 18.984 16.922 1 84.44 207 GLY A C 1
ATOM 1563 O O . GLY A 1 207 ? 16.703 19.969 17.344 1 84.44 207 GLY A O 1
ATOM 1564 N N . ARG A 1 208 ? 15.773 18.875 15.695 1 90 208 ARG A N 1
ATOM 1565 C CA . ARG A 1 208 ? 16.016 19.938 14.727 1 90 208 ARG A CA 1
ATOM 1566 C C . ARG A 1 208 ? 15.258 21.203 15.086 1 90 208 ARG A C 1
ATOM 1568 O O . ARG A 1 208 ? 15.734 22.312 14.859 1 90 208 ARG A O 1
ATOM 1575 N N . LEU A 1 209 ? 14.117 21 15.625 1 90.19 209 LEU A N 1
ATOM 1576 C CA . LEU A 1 209 ? 13.289 22.125 16.047 1 90.19 209 LEU A CA 1
ATOM 1577 C C . LEU 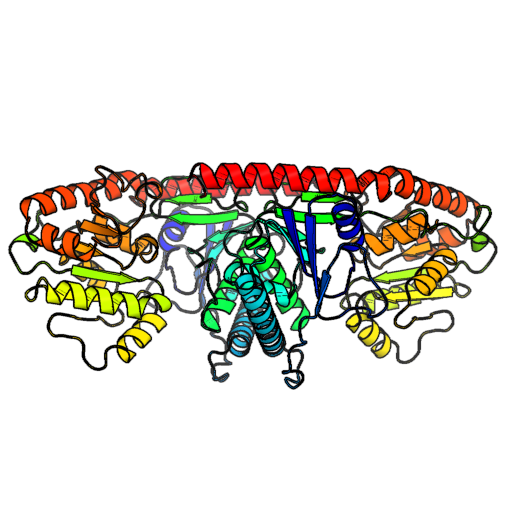A 1 209 ? 13.969 22.906 17.172 1 90.19 209 LEU A C 1
ATOM 1579 O O . LEU A 1 209 ? 14.016 24.141 17.125 1 90.19 209 LEU A O 1
ATOM 1583 N N . LEU A 1 210 ? 14.484 22.188 18.078 1 89.75 210 LEU A N 1
ATOM 1584 C CA . LEU A 1 210 ? 15.18 22.812 19.203 1 89.75 210 LEU A CA 1
ATOM 1585 C C . LEU A 1 210 ? 16.422 23.562 18.734 1 89.75 210 LEU A C 1
ATOM 1587 O O . LEU A 1 210 ? 16.688 24.688 19.156 1 89.75 210 LEU A O 1
ATOM 1591 N N . ARG A 1 211 ? 17.125 22.984 17.875 1 91 211 ARG A N 1
ATOM 1592 C CA . ARG A 1 211 ? 18.328 23.625 17.344 1 91 211 ARG A CA 1
ATOM 1593 C C . ARG A 1 211 ? 17.984 24.906 16.594 1 91 211 ARG A C 1
ATOM 1595 O O . ARG A 1 211 ? 18.703 25.906 16.703 1 91 211 ARG A O 1
ATOM 1602 N N . LEU A 1 212 ? 16.984 24.828 15.867 1 93.31 212 LEU A N 1
ATOM 1603 C CA . LEU A 1 212 ? 16.5 26 15.156 1 93.31 212 LEU A CA 1
ATOM 1604 C C . LEU A 1 212 ? 16.188 27.141 16.125 1 93.31 212 LEU A C 1
ATOM 1606 O O . LEU A 1 212 ? 16.594 28.281 15.914 1 93.31 212 LEU A O 1
ATOM 1610 N N . ALA A 1 213 ? 15.484 26.828 17.172 1 91.69 213 ALA A N 1
ATOM 1611 C CA . ALA A 1 213 ? 15.117 27.812 18.188 1 91.69 213 ALA A CA 1
ATOM 1612 C C . ALA A 1 213 ? 16.359 28.422 18.828 1 91.69 213 ALA A C 1
ATOM 1614 O O . ALA A 1 213 ? 16.438 29.641 19.016 1 91.69 213 ALA A O 1
ATOM 1615 N N . GLU A 1 214 ? 17.281 27.562 19.125 1 90.25 214 GLU A N 1
ATOM 1616 C CA . GLU A 1 214 ? 18.531 28.016 19.75 1 90.25 214 GLU A CA 1
ATOM 1617 C C . GLU A 1 214 ? 19.297 28.969 18.844 1 90.25 214 GLU A C 1
ATOM 1619 O O . GLU A 1 214 ? 19.781 30 19.281 1 90.25 214 GLU A O 1
ATOM 1624 N N . ASN A 1 215 ? 19.391 28.594 17.656 1 93 215 ASN A N 1
ATOM 1625 C CA . ASN A 1 215 ? 20.094 29.406 16.688 1 93 215 ASN A CA 1
ATOM 1626 C C . ASN A 1 215 ? 19.438 30.781 16.516 1 93 215 ASN A C 1
ATOM 1628 O O . ASN A 1 215 ? 20.125 31.797 16.391 1 93 215 ASN A O 1
ATOM 1632 N N . LEU A 1 216 ? 18.156 30.812 16.5 1 92.81 216 LEU A N 1
ATOM 1633 C CA . LEU A 1 216 ? 17.438 32.062 16.359 1 92.81 216 LEU A CA 1
ATOM 1634 C C . LEU A 1 216 ? 17.641 32.969 17.594 1 92.81 216 LEU A C 1
ATOM 1636 O O . LEU A 1 216 ? 17.828 34.156 17.453 1 92.81 216 LEU A O 1
ATOM 1640 N N . LEU A 1 217 ? 17.641 32.344 18.734 1 90.69 217 LEU A N 1
ATOM 1641 C CA . LEU A 1 217 ? 17.844 33.094 19.969 1 90.69 217 LEU A CA 1
ATOM 1642 C C . LEU A 1 217 ? 19.25 33.688 20.031 1 90.69 217 LEU A C 1
ATOM 1644 O O . LEU A 1 217 ? 19.469 34.781 20.594 1 90.69 217 LEU A O 1
ATOM 1648 N N . ASP A 1 218 ? 20.109 32.969 19.484 1 90.62 218 ASP A N 1
ATOM 1649 C CA . ASP A 1 218 ? 21.484 33.469 19.422 1 90.62 218 ASP A CA 1
ATOM 1650 C C . ASP A 1 218 ? 21.562 34.781 18.609 1 90.62 218 ASP A C 1
ATOM 1652 O O . ASP A 1 218 ? 22.328 35.688 18.938 1 90.62 218 ASP A O 1
ATOM 1656 N N . GLN A 1 219 ? 20.781 34.844 17.641 1 90.19 219 GLN A N 1
ATOM 1657 C CA . GLN A 1 219 ? 20.797 36 16.766 1 90.19 219 GLN A CA 1
ATOM 1658 C C . GLN A 1 219 ? 19.875 37.094 17.266 1 90.19 219 GLN A C 1
ATOM 1660 O O . GLN A 1 219 ? 20.125 38.281 17.062 1 90.19 219 GLN A O 1
ATOM 1665 N N . ARG A 1 220 ? 18.812 36.656 17.859 1 89.75 220 ARG A N 1
ATOM 1666 C CA . ARG A 1 220 ? 17.828 37.594 18.406 1 89.75 220 ARG A CA 1
ATOM 1667 C C . ARG A 1 220 ? 17.438 37.188 19.828 1 89.75 220 ARG A C 1
ATOM 1669 O O . ARG A 1 220 ? 16.344 36.625 20.047 1 89.75 220 ARG A O 1
ATOM 1676 N N . PRO A 1 221 ? 18.172 37.625 20.734 1 87.56 221 PRO A N 1
ATOM 1677 C CA . PRO A 1 221 ? 17.969 37.156 22.109 1 87.56 221 PRO A CA 1
ATOM 1678 C C . PRO A 1 221 ? 16.641 37.625 22.703 1 87.56 221 PRO A C 1
ATOM 1680 O O . PRO A 1 221 ? 16.156 37.062 23.688 1 87.56 221 PRO A O 1
ATOM 1683 N N . GLU A 1 222 ? 16.125 38.656 22.188 1 84.31 222 GLU A N 1
ATOM 1684 C CA . GLU A 1 222 ? 14.898 39.219 22.75 1 84.31 222 GLU A CA 1
ATOM 1685 C C . GLU A 1 222 ? 13.656 38.531 22.203 1 84.31 222 GLU A C 1
ATOM 1687 O O . GLU A 1 222 ? 12.539 38.781 22.641 1 84.31 222 GLU A O 1
ATOM 1692 N N . CYS A 1 223 ? 13.922 37.594 21.297 1 86.56 223 CYS A N 1
ATOM 1693 C CA . CYS A 1 223 ? 12.805 36.906 20.656 1 86.56 223 CYS A CA 1
ATOM 1694 C C . CYS A 1 223 ? 12.156 35.906 21.609 1 86.56 223 CYS A C 1
ATOM 1696 O O . CYS A 1 223 ? 12.836 35.312 22.453 1 86.56 223 CYS A O 1
ATOM 1698 N N . ARG A 1 224 ? 10.859 35.812 21.531 1 90.31 224 ARG A N 1
ATOM 1699 C CA . ARG A 1 224 ? 10.109 34.781 22.25 1 90.31 224 ARG A CA 1
ATOM 1700 C C . ARG A 1 224 ? 9.672 33.656 21.312 1 90.31 224 ARG A C 1
ATOM 1702 O O . ARG A 1 224 ? 9.016 33.938 20.297 1 90.31 224 ARG A O 1
ATOM 1709 N N . LEU A 1 225 ? 10.055 32.469 21.719 1 93 225 LEU A N 1
ATOM 1710 C CA . LEU A 1 225 ? 9.789 31.344 20.844 1 93 225 LEU A CA 1
ATOM 1711 C C . LEU A 1 225 ? 8.875 30.328 21.531 1 93 225 LEU A C 1
ATOM 1713 O O . LEU A 1 225 ? 9.016 30.062 22.719 1 93 225 LEU A O 1
ATOM 1717 N N . THR A 1 226 ? 7.895 29.906 20.828 1 93 226 THR A N 1
ATOM 1718 C CA . THR A 1 226 ? 7.055 28.797 21.266 1 93 226 THR A CA 1
ATOM 1719 C C . THR A 1 226 ? 7.254 27.578 20.375 1 93 226 THR A C 1
ATOM 1721 O O . THR A 1 226 ? 7.145 27.672 19.141 1 93 226 THR A O 1
ATOM 1724 N N . LEU A 1 227 ? 7.586 26.453 21 1 93 227 LEU A N 1
ATOM 1725 C CA . LEU A 1 227 ? 7.75 25.203 20.266 1 93 227 LEU A CA 1
ATOM 1726 C C . LEU A 1 227 ? 6.441 24.406 20.25 1 93 227 LEU A C 1
ATOM 1728 O O . LEU A 1 227 ? 5.863 24.125 21.297 1 93 227 LEU A O 1
ATOM 1732 N N . LEU A 1 228 ? 6.027 24.125 19.031 1 91.06 228 LEU A N 1
ATOM 1733 C CA . LEU A 1 228 ? 4.801 23.344 18.844 1 91.06 228 LEU A CA 1
ATOM 1734 C C . LEU A 1 228 ? 5.102 22 18.203 1 91.06 228 LEU A C 1
ATOM 1736 O O . LEU A 1 228 ? 5.637 21.938 17.094 1 91.06 228 LEU A O 1
ATOM 1740 N N . CYS A 1 229 ? 4.809 20.938 18.906 1 86.94 229 CYS A N 1
ATOM 1741 C CA . CYS A 1 229 ? 4.855 19.578 18.375 1 86.94 229 CYS A CA 1
ATOM 1742 C C . CYS A 1 229 ? 3.461 18.969 18.312 1 86.94 229 CYS A C 1
ATOM 1744 O O . CYS A 1 229 ? 2.773 18.875 19.328 1 86.94 229 CYS A O 1
ATOM 1746 N N . GLU A 1 230 ? 3.094 18.5 17.156 1 78.38 230 GLU A N 1
ATOM 1747 C CA . GLU A 1 230 ? 1.735 18 16.969 1 78.38 230 GLU A CA 1
ATOM 1748 C C . GLU A 1 230 ? 1.551 16.641 17.625 1 78.38 230 GLU A C 1
ATOM 1750 O O . GLU A 1 230 ? 0.471 16.344 18.141 1 78.38 230 GLU A O 1
ATOM 1755 N N . SER A 1 231 ? 2.568 15.836 17.609 1 72.5 231 SER A N 1
ATOM 1756 C CA . SER A 1 231 ? 2.453 14.492 18.188 1 72.5 231 SER A CA 1
ATOM 1757 C C . SER A 1 231 ? 2.803 14.492 19.672 1 72.5 231 SER A C 1
ATOM 1759 O O . SER A 1 231 ? 3.682 15.242 20.109 1 72.5 231 SER A O 1
ATOM 1761 N N . ALA A 1 232 ? 2.084 13.641 20.406 1 69.94 232 ALA A N 1
ATOM 1762 C CA . ALA A 1 232 ? 2.396 13.484 21.828 1 69.94 232 ALA A CA 1
ATOM 1763 C C . ALA A 1 232 ? 3.828 12.992 22.031 1 69.94 232 ALA A C 1
ATOM 1765 O O . ALA A 1 232 ? 4.547 13.484 22.906 1 69.94 232 ALA A O 1
ATOM 1766 N N . THR A 1 233 ? 4.211 12.102 21.25 1 70.88 233 THR A N 1
ATOM 1767 C CA . THR A 1 233 ? 5.566 11.57 21.328 1 70.88 233 THR A CA 1
ATOM 1768 C C . THR A 1 233 ? 6.594 12.664 21.078 1 70.88 233 THR A C 1
ATOM 1770 O O . THR A 1 233 ? 7.664 12.68 21.688 1 70.88 233 THR A O 1
ATOM 1773 N N . GLY A 1 234 ? 6.254 13.5 20.188 1 74.75 234 GLY A N 1
ATOM 1774 C CA . GLY A 1 234 ? 7.145 14.617 19.906 1 74.75 234 GLY A CA 1
ATOM 1775 C C . GLY A 1 234 ? 7.301 15.562 21.078 1 74.75 234 GLY A C 1
ATOM 1776 O O . GLY A 1 234 ? 8.406 16.016 21.375 1 74.75 234 GLY A O 1
ATOM 1777 N N . ARG A 1 235 ? 6.23 15.766 21.75 1 77.56 235 ARG A N 1
ATOM 1778 C CA . ARG A 1 235 ? 6.277 16.625 22.922 1 77.56 235 ARG A CA 1
ATOM 1779 C C . ARG A 1 235 ? 7.125 15.992 24.031 1 77.56 235 ARG A C 1
ATOM 1781 O O . ARG A 1 235 ? 7.918 16.672 24.672 1 77.56 235 ARG A O 1
ATOM 1788 N N . GLU A 1 236 ? 6.926 14.734 24.141 1 77.94 236 GLU A N 1
ATOM 1789 C CA . GLU A 1 236 ? 7.727 14.016 25.125 1 77.94 236 GLU A CA 1
ATOM 1790 C C . GLU A 1 236 ? 9.211 14.07 24.766 1 77.94 236 GLU A C 1
ATOM 1792 O O . GLU A 1 236 ? 10.055 14.273 25.641 1 77.94 236 GLU A O 1
ATOM 1797 N N . ARG A 1 237 ? 9.461 13.883 23.578 1 78.88 237 ARG A N 1
ATOM 1798 C CA . ARG A 1 237 ? 10.844 13.906 23.109 1 78.88 237 ARG A CA 1
ATOM 1799 C C . ARG A 1 237 ? 11.469 15.281 23.344 1 78.88 237 ARG A C 1
ATOM 1801 O O . ARG A 1 237 ? 12.617 15.383 23.781 1 78.88 237 ARG A O 1
ATOM 1808 N N . LEU A 1 238 ? 10.773 16.281 23 1 81.06 238 LEU A N 1
ATOM 1809 C CA . LEU A 1 238 ? 11.258 17.641 23.219 1 81.06 238 LEU A CA 1
ATOM 1810 C C . LEU A 1 238 ? 11.508 17.906 24.688 1 81.06 238 LEU A C 1
ATOM 1812 O O . LEU A 1 238 ? 12.5 18.531 25.047 1 81.06 238 LEU A O 1
ATOM 1816 N N . ALA A 1 239 ? 10.586 17.406 25.438 1 77.75 239 ALA A N 1
ATOM 1817 C CA . ALA A 1 239 ? 10.734 17.578 26.891 1 77.75 239 ALA A CA 1
ATOM 1818 C C . ALA A 1 239 ? 11.992 16.891 27.391 1 77.75 239 ALA A C 1
ATOM 1820 O O . ALA A 1 239 ? 12.664 17.391 28.297 1 77.75 239 ALA A O 1
ATOM 1821 N N . ALA A 1 240 ? 12.258 15.805 26.812 1 79.56 240 ALA A N 1
ATOM 1822 C CA . ALA A 1 240 ? 13.438 15.039 27.219 1 79.56 240 ALA A CA 1
ATOM 1823 C C . ALA A 1 240 ? 14.719 15.719 26.75 1 79.56 240 ALA A C 1
ATOM 1825 O O . ALA A 1 240 ? 15.75 15.648 27.422 1 79.56 240 ALA A O 1
ATOM 1826 N N . LEU A 1 241 ? 14.727 16.141 25.578 1 74.5 241 LEU A N 1
ATOM 1827 C CA . LEU A 1 241 ? 15.898 16.781 25 1 74.5 241 LEU A CA 1
ATOM 1828 C C . LEU A 1 241 ? 16.234 18.062 25.75 1 74.5 241 LEU A C 1
ATOM 1830 O O . LEU A 1 241 ? 17.406 18.406 25.906 1 74.5 241 LEU A O 1
ATOM 1834 N N . ALA A 1 242 ? 15.25 18.734 26.094 1 67.69 242 ALA A N 1
ATOM 1835 C CA . ALA A 1 242 ? 15.484 20.062 26.656 1 67.69 242 ALA A CA 1
ATOM 1836 C C . ALA A 1 242 ? 15.453 20.016 28.188 1 67.69 242 ALA A C 1
ATOM 1838 O O . ALA A 1 242 ? 14.398 20.172 28.797 1 67.69 242 ALA A O 1
ATOM 1839 N N . THR A 1 243 ? 16.391 19.297 28.859 1 61.97 243 THR A N 1
ATOM 1840 C CA . THR A 1 243 ? 16.453 19.359 30.312 1 61.97 243 THR A CA 1
ATOM 1841 C C . THR A 1 243 ? 16.156 20.781 30.812 1 61.97 243 THR A C 1
ATOM 1843 O O . THR A 1 243 ? 15.531 20.969 31.859 1 61.97 243 THR A O 1
ATOM 1846 N N . ALA A 1 244 ? 16.547 21.859 30.109 1 67.06 244 ALA A N 1
ATOM 1847 C CA . ALA A 1 244 ? 16.25 23.266 30.406 1 67.06 244 ALA A CA 1
ATOM 1848 C C . ALA A 1 244 ? 16.094 24.078 29.125 1 67.06 244 ALA A C 1
ATOM 1850 O O . ALA A 1 244 ? 17.016 24.188 28.312 1 67.06 244 ALA A O 1
ATOM 1851 N N . LEU A 1 245 ? 14.828 24.391 28.844 1 76.44 245 LEU A N 1
ATOM 1852 C CA . LEU A 1 245 ? 14.594 25.281 27.703 1 76.44 245 LEU A CA 1
ATOM 1853 C C . LEU A 1 245 ? 15.211 26.656 27.953 1 76.44 245 LEU A C 1
ATOM 1855 O O . LEU A 1 245 ? 15.172 27.172 29.078 1 76.44 245 LEU A O 1
ATOM 1859 N N . PRO A 1 246 ? 15.977 27.109 26.969 1 76.94 246 PRO A N 1
ATOM 1860 C CA . PRO A 1 246 ? 16.531 28.453 27.125 1 76.94 246 PRO A CA 1
ATOM 1861 C C . PRO A 1 246 ? 15.461 29.484 27.484 1 76.94 246 PRO A C 1
ATOM 1863 O O . PRO A 1 246 ? 14.273 29.266 27.219 1 76.94 246 PRO A O 1
ATOM 1866 N N . PRO A 1 247 ? 15.977 30.547 28.141 1 79.25 247 PRO A N 1
ATOM 1867 C CA . PRO A 1 247 ? 15.023 31.625 28.391 1 79.25 247 PRO A CA 1
ATOM 1868 C C . PRO A 1 247 ? 14.383 32.156 27.094 1 79.25 247 PRO A C 1
ATOM 1870 O O . PRO A 1 247 ? 15.047 32.219 26.062 1 79.25 247 PRO A O 1
ATOM 1873 N N . GLY A 1 248 ? 13.125 32.312 27.031 1 81.56 248 GLY A N 1
ATOM 1874 C CA . GLY A 1 248 ? 12.414 32.844 25.875 1 81.56 248 GLY A CA 1
ATOM 1875 C C . GLY A 1 248 ? 11.742 31.75 25.047 1 81.56 248 GLY A C 1
ATOM 1876 O O . GLY A 1 248 ? 11.023 32.031 24.094 1 81.56 248 GLY A O 1
ATOM 1877 N N . VAL A 1 249 ? 12.125 30.516 25.375 1 87.81 249 VAL A N 1
ATOM 1878 C CA . VAL A 1 249 ? 11.531 29.406 24.641 1 87.81 249 VAL A CA 1
ATOM 1879 C C . VAL A 1 249 ? 10.469 28.719 25.516 1 87.81 249 VAL A C 1
ATOM 1881 O O . VAL A 1 249 ? 10.711 28.438 26.688 1 87.81 249 VAL A O 1
ATOM 1884 N N . SER A 1 250 ? 9.328 28.594 25 1 89.19 250 SER A N 1
ATOM 1885 C CA . SER A 1 250 ? 8.266 27.875 25.703 1 89.19 250 SER A CA 1
ATOM 1886 C C . SER A 1 250 ? 7.762 26.703 24.875 1 89.19 250 SER A C 1
ATOM 1888 O O . SER A 1 250 ? 7.883 26.703 23.656 1 89.19 250 SER A O 1
ATOM 1890 N N . MET A 1 251 ? 7.238 25.719 25.547 1 88.75 251 MET A N 1
ATOM 1891 C CA . MET A 1 251 ? 6.617 24.547 24.938 1 88.75 251 MET A CA 1
ATOM 1892 C C . MET A 1 251 ? 5.289 24.219 25.609 1 88.75 251 MET A C 1
ATOM 1894 O O . MET A 1 251 ? 5.266 23.672 26.719 1 88.75 251 MET A O 1
ATOM 1898 N N . PRO A 1 252 ? 4.355 24.547 24.906 1 85.81 252 PRO A N 1
ATOM 1899 C CA . PRO A 1 252 ? 3.07 24.266 25.547 1 85.81 252 PRO A CA 1
ATOM 1900 C C . PRO A 1 252 ? 2.736 22.781 25.594 1 85.81 252 PRO A C 1
ATOM 1902 O O . PRO A 1 252 ? 3.158 22.031 24.703 1 85.81 252 PRO A O 1
ATOM 1905 N N . GLU A 1 253 ? 2.041 22.406 26.609 1 79.69 253 GLU A N 1
ATOM 1906 C CA . GLU A 1 253 ? 1.444 21.078 26.656 1 79.69 253 GLU A CA 1
ATOM 1907 C C . GLU A 1 253 ? 0.269 20.969 25.688 1 79.69 253 GLU A C 1
ATOM 1909 O O . GLU A 1 253 ? 0.121 21.797 24.781 1 79.69 253 GLU A O 1
ATOM 1914 N N . ARG A 1 254 ? -0.549 19.891 25.906 1 81.5 254 ARG A N 1
ATOM 1915 C CA . ARG A 1 254 ? -1.743 19.719 25.078 1 81.5 254 ARG A CA 1
ATOM 1916 C C . ARG A 1 254 ? -2.656 20.938 25.188 1 81.5 254 ARG A C 1
ATOM 1918 O O . ARG A 1 254 ? -2.996 21.375 26.281 1 81.5 254 ARG A O 1
ATOM 1925 N N . LEU A 1 255 ? -2.898 21.578 24.031 1 86.38 255 LEU A N 1
ATOM 1926 C CA . LEU A 1 255 ? -3.709 22.797 23.953 1 86.38 255 LEU A CA 1
ATOM 1927 C C . LEU A 1 255 ? -5.141 22.469 23.547 1 86.38 255 LEU A C 1
ATOM 1929 O O . LEU A 1 255 ? -5.359 21.625 22.672 1 86.38 255 LEU A O 1
ATOM 1933 N N . SER A 1 256 ? 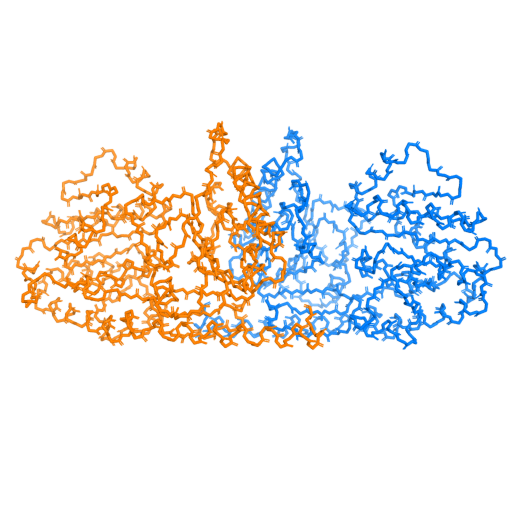-6.066 23.094 24.266 1 86.81 256 SER A N 1
ATOM 1934 C CA . SER A 1 256 ? -7.418 23.094 23.719 1 86.81 256 SER A CA 1
ATOM 1935 C C . SER A 1 256 ? -7.477 23.859 22.391 1 86.81 256 SER A C 1
ATOM 1937 O O . SER A 1 256 ? -6.555 24.594 22.062 1 86.81 256 SER A O 1
ATOM 1939 N N . LEU A 1 257 ? -8.57 23.703 21.703 1 87.69 257 LEU A N 1
ATOM 1940 C CA . LEU A 1 257 ? -8.727 24.375 20.422 1 87.69 257 LEU A CA 1
ATOM 1941 C C . LEU A 1 257 ? -8.703 25.891 20.594 1 87.69 257 LEU A C 1
ATOM 1943 O O . LEU A 1 257 ? -8.094 26.609 19.797 1 87.69 257 LEU A O 1
ATOM 1947 N N . ARG A 1 258 ? -9.281 26.344 21.625 1 91.62 258 ARG A N 1
ATOM 1948 C CA . ARG A 1 258 ? -9.32 27.781 21.906 1 91.62 258 ARG A CA 1
ATOM 1949 C C . ARG A 1 258 ? -7.934 28.312 22.234 1 91.62 258 ARG A C 1
ATOM 1951 O O . ARG A 1 258 ? -7.516 29.344 21.719 1 91.62 258 ARG A O 1
ATOM 1958 N N . ALA A 1 259 ? -7.246 27.609 23.109 1 91.69 259 ALA A N 1
ATOM 1959 C CA . ALA A 1 259 ? -5.898 28.031 23.5 1 91.69 259 ALA A CA 1
ATOM 1960 C C . ALA A 1 259 ? -4.957 28.016 22.297 1 91.69 259 ALA A C 1
ATOM 1962 O O . ALA A 1 259 ? -4.078 28.875 22.172 1 91.69 259 ALA A O 1
ATOM 1963 N N . TYR A 1 260 ? -5.184 27.062 21.516 1 92.94 260 TYR A N 1
ATOM 1964 C CA . TYR A 1 260 ? -4.398 26.953 20.281 1 92.94 260 TYR A CA 1
ATOM 1965 C C . TYR A 1 260 ? -4.637 28.141 19.375 1 92.94 260 TYR A C 1
ATOM 1967 O O . TYR A 1 260 ? -3.688 28.797 18.922 1 92.94 260 TYR A O 1
ATOM 1975 N N . ARG A 1 261 ? -5.84 28.469 19.094 1 94.12 261 ARG A N 1
ATOM 1976 C CA . ARG A 1 261 ? -6.168 29.641 18.297 1 94.12 261 ARG A CA 1
ATOM 1977 C C . ARG A 1 261 ? -5.57 30.906 18.891 1 94.12 261 ARG A C 1
ATOM 1979 O O . ARG A 1 261 ? -5 31.734 18.172 1 94.12 261 ARG A O 1
ATOM 1986 N N . ASP A 1 262 ? -5.688 31.016 20.172 1 92.25 262 ASP A N 1
ATOM 1987 C CA . ASP A 1 262 ? -5.172 32.219 20.844 1 92.25 262 ASP A CA 1
ATOM 1988 C C . ASP A 1 262 ? -3.656 32.312 20.703 1 92.25 262 ASP A C 1
ATOM 1990 O O . ASP A 1 262 ? -3.115 33.406 20.531 1 92.25 262 ASP A O 1
ATOM 1994 N N . LEU A 1 263 ? -3.084 31.188 20.781 1 92 263 LEU A N 1
ATOM 1995 C CA . LEU A 1 263 ? -1.644 31.156 20.562 1 92 263 LEU A CA 1
ATOM 1996 C C . LEU A 1 263 ? -1.301 31.609 19.141 1 92 263 LEU A C 1
ATOM 1998 O O . LEU A 1 263 ? -0.402 32.438 18.953 1 92 263 LEU A O 1
ATOM 2002 N N . LEU A 1 264 ? -1.985 31.109 18.188 1 94.31 264 LEU A N 1
ATOM 2003 C CA . LEU A 1 264 ? -1.745 31.5 16.812 1 94.31 264 LEU A CA 1
ATOM 2004 C C . LEU A 1 264 ? -1.914 33 16.641 1 94.31 264 LEU A C 1
ATOM 2006 O O . LEU A 1 264 ? -1.124 33.656 15.945 1 94.31 264 LEU A O 1
ATOM 2010 N N . ARG A 1 265 ? -2.83 33.594 17.344 1 91.88 265 ARG A N 1
ATOM 2011 C CA . ARG A 1 265 ? -3.17 35 17.219 1 91.88 265 ARG A CA 1
ATOM 2012 C C . ARG A 1 265 ? -2.057 35.875 17.766 1 91.88 265 ARG A C 1
ATOM 2014 O O . ARG A 1 265 ? -1.992 37.094 17.469 1 91.88 265 ARG A O 1
ATOM 2021 N N . THR A 1 266 ? -1.24 35.312 18.562 1 88.62 266 THR A N 1
ATOM 2022 C CA . THR A 1 266 ? -0.198 36.094 19.188 1 88.62 266 THR A CA 1
ATOM 2023 C C . THR A 1 266 ? 1.094 36.062 18.375 1 88.62 266 THR A C 1
ATOM 2025 O O . THR A 1 266 ? 2.002 36.844 18.594 1 88.62 266 THR A O 1
ATOM 2028 N N . ALA A 1 267 ? 1.205 35.156 17.5 1 92.38 267 ALA A N 1
ATOM 2029 C CA . ALA A 1 267 ? 2.463 34.938 16.797 1 92.38 267 ALA A CA 1
ATOM 2030 C C . ALA A 1 267 ? 2.561 35.812 15.562 1 92.38 267 ALA A C 1
ATOM 2032 O O . ALA A 1 267 ? 1.565 36.031 14.867 1 92.38 267 ALA A O 1
ATOM 2033 N N . ALA A 1 268 ? 3.791 36.312 15.312 1 91.94 268 ALA A N 1
ATOM 2034 C CA . ALA A 1 268 ? 4.047 37.062 14.094 1 91.94 268 ALA A CA 1
ATOM 2035 C C . ALA A 1 268 ? 4.465 36.125 12.953 1 91.94 268 ALA A C 1
ATOM 2037 O O . ALA A 1 268 ? 4.094 36.344 11.797 1 91.94 268 ALA A O 1
ATOM 2038 N N . VAL A 1 269 ? 5.246 35.188 13.391 1 95.06 269 VAL A N 1
ATOM 2039 C CA . VAL A 1 269 ? 5.859 34.312 12.391 1 95.06 269 VAL A CA 1
ATOM 2040 C C . VAL A 1 269 ? 5.73 32.875 12.836 1 95.06 269 VAL A C 1
ATOM 2042 O O . VAL A 1 269 ? 5.773 32.562 14.031 1 95.06 269 VAL A O 1
ATOM 2045 N N . ILE A 1 270 ? 5.543 31.969 11.844 1 95.88 270 ILE A N 1
ATOM 2046 C CA . ILE A 1 270 ? 5.648 30.531 12.078 1 95.88 270 ILE A CA 1
ATOM 2047 C C . ILE A 1 270 ? 6.727 29.938 11.18 1 95.88 270 ILE A C 1
ATOM 2049 O O . ILE A 1 270 ? 6.891 30.359 10.031 1 95.88 270 ILE A O 1
ATOM 2053 N N . THR A 1 271 ? 7.469 28.984 11.734 1 96.44 271 THR A N 1
ATOM 2054 C CA . THR A 1 271 ? 8.539 28.359 10.969 1 96.44 271 THR A CA 1
ATOM 2055 C C . THR A 1 271 ? 8.719 26.906 11.391 1 96.44 271 THR A C 1
ATOM 2057 O O . THR A 1 271 ? 8.008 26.406 12.273 1 96.44 271 THR A O 1
ATOM 2060 N N . ALA A 1 272 ? 9.531 26.188 10.633 1 95 272 ALA A N 1
ATOM 2061 C CA . ALA A 1 272 ? 9.938 24.797 10.867 1 95 272 ALA A CA 1
ATOM 2062 C C . ALA A 1 272 ? 11.336 24.531 10.297 1 95 272 ALA A C 1
ATOM 2064 O O . ALA A 1 272 ? 11.852 25.328 9.516 1 95 272 ALA A O 1
ATOM 2065 N N . PRO A 1 273 ? 11.922 23.484 10.766 1 92.19 273 PRO A N 1
ATOM 2066 C CA . PRO A 1 273 ? 13.242 23.188 10.211 1 92.19 273 PRO A CA 1
ATOM 2067 C C . PRO A 1 273 ? 13.234 23.078 8.688 1 92.19 273 PRO A C 1
ATOM 2069 O O . PRO A 1 273 ? 14.203 23.469 8.031 1 92.19 273 PRO A O 1
ATOM 2072 N N . GLU A 1 274 ? 12.18 22.5 8.219 1 90.94 274 GLU A N 1
ATOM 2073 C CA . GLU A 1 274 ? 11.875 22.453 6.789 1 90.94 274 GLU A CA 1
ATOM 2074 C C . GLU A 1 274 ? 10.375 22.562 6.547 1 90.94 274 GLU A C 1
ATOM 2076 O O . GLU A 1 274 ? 9.57 22.219 7.414 1 90.94 274 GLU A O 1
ATOM 2081 N N . ALA A 1 275 ? 10.109 23.016 5.336 1 87 275 ALA A N 1
ATOM 2082 C CA . ALA A 1 275 ? 8.703 23.234 5.027 1 87 275 ALA A CA 1
ATOM 2083 C C . ALA A 1 275 ? 7.891 21.953 5.195 1 87 275 ALA A C 1
ATOM 2085 O O . ALA A 1 275 ? 6.758 21.984 5.672 1 87 275 ALA A O 1
ATOM 2086 N N . SER A 1 276 ? 8.492 20.844 4.891 1 80.88 276 SER A N 1
ATOM 2087 C CA . SER A 1 276 ? 7.785 19.562 4.902 1 80.88 276 SER A CA 1
ATOM 2088 C C . SER A 1 276 ? 7.496 19.109 6.328 1 80.88 276 SER A C 1
ATOM 2090 O O . SER A 1 276 ? 6.699 18.188 6.543 1 80.88 276 SER A O 1
ATOM 2092 N N . CYS A 1 277 ? 8.078 19.766 7.312 1 85.12 277 CYS A N 1
ATOM 2093 C CA . CYS A 1 277 ? 7.863 19.406 8.711 1 85.12 277 CYS A CA 1
ATOM 2094 C C . CYS A 1 277 ? 6.555 19.984 9.227 1 85.12 277 CYS A C 1
ATOM 2096 O O . CYS A 1 277 ? 6.074 19.594 10.297 1 85.12 277 CYS A O 1
ATOM 2098 N N . LEU A 1 278 ? 6.047 20.922 8.492 1 87.25 278 LEU A N 1
ATOM 2099 C CA . LEU A 1 278 ? 4.793 21.547 8.891 1 87.25 278 LEU A CA 1
ATOM 2100 C C . LEU A 1 278 ? 3.602 20.844 8.258 1 87.25 278 LEU A C 1
ATOM 2102 O O . LEU A 1 278 ? 3.627 20.531 7.066 1 87.25 278 LEU A O 1
ATOM 2106 N N . SER A 1 279 ? 2.605 20.531 9.062 1 87.19 279 SER A N 1
ATOM 2107 C CA . SER A 1 279 ? 1.385 19.969 8.5 1 87.19 279 SER A CA 1
ATOM 2108 C C . SER A 1 279 ? 0.528 21.047 7.844 1 87.19 279 SER A C 1
ATOM 2110 O O . SER A 1 279 ? 0.612 22.219 8.211 1 87.19 279 SER A O 1
ATOM 2112 N N . ALA A 1 280 ? -0.297 20.641 6.965 1 89 280 ALA A N 1
ATOM 2113 C CA . ALA A 1 280 ? -1.167 21.562 6.254 1 89 280 ALA A CA 1
ATOM 2114 C C . ALA A 1 280 ? -2.125 22.266 7.219 1 89 280 ALA A C 1
ATOM 2116 O O . ALA A 1 280 ? -2.305 23.484 7.148 1 89 280 ALA A O 1
ATOM 2117 N N . PRO A 1 281 ? -2.727 21.578 8.164 1 90.44 281 PRO A N 1
ATOM 2118 C CA . PRO A 1 281 ? -3.641 22.25 9.086 1 90.44 281 PRO A CA 1
ATOM 2119 C C . PRO A 1 281 ? -2.953 23.359 9.891 1 90.44 281 PRO A C 1
ATOM 2121 O O . PRO A 1 281 ? -3.467 24.469 9.977 1 90.44 281 PRO A O 1
ATOM 2124 N N . VAL A 1 282 ? -1.777 23.031 10.406 1 92.69 282 VAL A N 1
ATOM 2125 C CA . VAL A 1 282 ? -1.079 24 11.25 1 92.69 282 VAL A CA 1
ATOM 2126 C C . VAL A 1 282 ? -0.654 25.203 10.422 1 92.69 282 VAL A C 1
ATOM 2128 O O . VAL A 1 282 ? -0.84 26.344 10.836 1 92.69 282 VAL A O 1
ATOM 2131 N N . LEU A 1 283 ? -0.138 24.953 9.305 1 93.81 283 LEU A N 1
ATOM 2132 C CA . LEU A 1 283 ? 0.31 26.016 8.414 1 93.81 283 LEU A CA 1
ATOM 2133 C C . LEU A 1 283 ? -0.854 26.922 8.023 1 93.81 283 LEU A C 1
ATOM 2135 O O . LEU A 1 283 ? -0.785 28.141 8.195 1 93.81 283 LEU A O 1
ATOM 2139 N N . LEU A 1 284 ? -1.889 26.359 7.59 1 95.38 284 LEU A N 1
ATOM 2140 C CA . LEU A 1 284 ? -2.996 27.125 7.031 1 95.38 284 LEU A CA 1
ATOM 2141 C C . LEU A 1 284 ? -3.785 27.828 8.133 1 95.38 284 LEU A C 1
ATOM 2143 O O . LEU A 1 284 ? -4.258 28.938 7.949 1 95.38 284 LEU A O 1
ATOM 2147 N N . GLU A 1 285 ? -3.922 27.188 9.227 1 96.12 285 GLU A N 1
ATOM 2148 C CA . GLU A 1 285 ? -4.598 27.844 10.352 1 96.12 285 GLU A CA 1
ATOM 2149 C C . GLU A 1 285 ? -3.797 29.031 10.867 1 96.12 285 GLU A C 1
ATOM 2151 O O . GLU A 1 285 ? -4.363 30.062 11.203 1 96.12 285 GLU A O 1
ATOM 2156 N N . ALA A 1 286 ? -2.52 28.859 10.898 1 96.12 286 ALA A N 1
ATOM 2157 C CA . ALA A 1 286 ? -1.654 29.969 11.266 1 96.12 286 ALA A CA 1
ATOM 2158 C C . ALA A 1 286 ? -1.797 31.125 10.289 1 96.12 286 ALA A C 1
ATOM 2160 O O . ALA A 1 286 ? -2.016 32.281 10.695 1 96.12 286 ALA A O 1
ATOM 2161 N N . MET A 1 287 ? -1.7 30.828 9.078 1 96.31 287 MET A N 1
ATOM 2162 C CA . MET A 1 287 ? -1.847 31.844 8.039 1 96.31 287 MET A CA 1
ATOM 2163 C C . MET A 1 287 ? -3.209 32.531 8.133 1 96.31 287 MET A C 1
ATOM 2165 O O . MET A 1 287 ? -3.311 33.75 7.977 1 96.31 287 MET A O 1
ATOM 2169 N N . SER A 1 288 ? -4.188 31.766 8.375 1 96.81 288 SER A N 1
ATOM 2170 C CA . SER A 1 288 ? -5.539 32.281 8.516 1 96.81 288 SER A CA 1
ATOM 2171 C C . SER A 1 288 ? -5.621 33.312 9.648 1 96.81 288 SER A C 1
ATOM 2173 O O . SER A 1 288 ? -6.402 34.25 9.586 1 96.81 288 SER A O 1
ATOM 2175 N N . CYS A 1 289 ? -4.855 33.125 10.602 1 96.12 289 CYS A N 1
ATOM 2176 C CA . CYS A 1 289 ? -4.809 34.062 11.742 1 96.12 289 CYS A CA 1
ATOM 2177 C C . CYS A 1 289 ? -3.867 35.219 11.461 1 96.12 289 CYS A C 1
ATOM 2179 O O . CYS A 1 289 ? -3.682 36.094 12.312 1 96.12 289 CYS A O 1
ATOM 2181 N N . GLY A 1 290 ? -3.232 35.188 10.328 1 94.19 290 GLY A N 1
ATOM 2182 C CA . GLY A 1 290 ? -2.361 36.281 9.922 1 94.19 290 GLY A CA 1
ATOM 2183 C C . GLY A 1 290 ? -0.902 36.031 10.266 1 94.19 290 GLY A C 1
ATOM 2184 O O . GLY A 1 290 ? -0.082 36.938 10.195 1 94.19 290 GLY A O 1
ATOM 2185 N N . VAL A 1 291 ? -0.574 34.844 10.703 1 95.12 291 VAL A N 1
ATOM 2186 C CA . VAL A 1 291 ? 0.819 34.5 10.984 1 95.12 291 VAL A CA 1
ATOM 2187 C C . VAL A 1 291 ? 1.579 34.312 9.672 1 95.12 291 VAL A C 1
ATOM 2189 O O . VAL A 1 291 ? 1.077 33.688 8.75 1 95.12 291 VAL A O 1
ATOM 2192 N N . VAL A 1 292 ? 2.756 34.875 9.594 1 94.62 292 VAL A N 1
ATOM 2193 C CA . VAL A 1 292 ? 3.541 34.812 8.367 1 94.62 292 VAL A CA 1
ATOM 2194 C C . VAL A 1 292 ? 4.461 33.594 8.422 1 94.62 292 VAL A C 1
ATOM 2196 O O . VAL A 1 292 ? 5.309 33.469 9.312 1 94.62 292 VAL A O 1
ATOM 2199 N N . PRO A 1 293 ? 4.328 32.625 7.469 1 96 293 PRO A N 1
ATOM 2200 C CA . PRO A 1 293 ? 5.289 31.531 7.406 1 96 293 PRO A CA 1
ATOM 2201 C C . PRO A 1 293 ? 6.633 31.938 6.816 1 96 293 PRO A C 1
ATOM 2203 O O . PRO A 1 293 ? 6.676 32.625 5.797 1 96 293 PRO A O 1
ATOM 2206 N N . VAL A 1 294 ? 7.664 31.656 7.5 1 95.31 294 VAL A N 1
ATOM 2207 C CA . VAL A 1 294 ? 9.031 31.719 6.984 1 95.31 294 VAL A CA 1
ATOM 2208 C C . VAL A 1 294 ? 9.609 30.312 6.871 1 95.31 294 VAL A C 1
ATOM 2210 O O . VAL A 1 294 ? 9.906 29.672 7.883 1 95.31 294 VAL A O 1
ATOM 2213 N N . LEU A 1 295 ? 9.766 29.859 5.633 1 94.38 295 LEU A N 1
ATOM 2214 C CA . LEU A 1 295 ? 10.016 28.438 5.43 1 94.38 295 LEU A CA 1
ATOM 2215 C C . LEU A 1 295 ? 11.234 28.219 4.539 1 94.38 295 LEU A C 1
ATOM 2217 O O . LEU A 1 295 ? 11.461 28.969 3.596 1 94.38 295 LEU A O 1
ATOM 2221 N N . ALA A 1 296 ? 11.938 27.172 4.93 1 91.69 296 ALA A N 1
ATOM 2222 C CA . ALA A 1 296 ? 13.031 26.703 4.078 1 91.69 296 ALA A CA 1
ATOM 2223 C C . ALA A 1 296 ? 12.555 25.625 3.115 1 91.69 296 ALA A C 1
ATOM 2225 O O . ALA A 1 296 ? 11.859 24.688 3.52 1 91.69 296 ALA A O 1
ATOM 2226 N N . GLY A 1 297 ? 12.852 25.734 1.883 1 82.12 297 GLY A N 1
ATOM 2227 C CA . GLY A 1 297 ? 12.484 24.688 0.938 1 82.12 297 GLY A CA 1
ATOM 2228 C C . GLY A 1 297 ? 12.172 25.219 -0.448 1 82.12 297 GLY A C 1
ATOM 2229 O O . GLY A 1 297 ? 12.602 26.328 -0.808 1 82.12 297 GLY A O 1
ATOM 2230 N N . ASP A 1 298 ? 11.555 24.297 -1.228 1 75.56 298 ASP A N 1
ATOM 2231 C CA . ASP A 1 298 ? 11.195 24.641 -2.604 1 75.56 298 ASP A CA 1
ATOM 2232 C C . ASP A 1 298 ? 9.75 25.125 -2.697 1 75.56 298 ASP A C 1
ATOM 2234 O O . ASP A 1 298 ? 8.82 24.328 -2.568 1 75.56 298 ASP A O 1
ATOM 2238 N N . ALA A 1 299 ? 9.586 26.344 -2.988 1 73.81 299 ALA A N 1
ATOM 2239 C CA . ALA A 1 299 ? 8.273 26.984 -3.094 1 73.81 299 ALA A CA 1
ATOM 2240 C C . ALA A 1 299 ? 7.473 26.406 -4.258 1 73.81 299 ALA A C 1
ATOM 2242 O O . ALA A 1 299 ? 6.25 26.547 -4.309 1 73.81 299 ALA A O 1
ATOM 2243 N N . ALA A 1 300 ? 8.195 25.781 -5.109 1 68.06 300 ALA A N 1
ATOM 2244 C CA . ALA A 1 300 ? 7.547 25.281 -6.316 1 68.06 300 ALA A CA 1
ATOM 2245 C C . ALA A 1 300 ? 6.496 24.234 -5.98 1 68.06 300 ALA A C 1
ATOM 2247 O O . ALA A 1 300 ? 5.484 24.109 -6.676 1 68.06 300 ALA A O 1
ATOM 2248 N N . GLY A 1 301 ? 6.645 23.578 -4.84 1 70.12 301 GLY A N 1
ATOM 2249 C CA . GLY A 1 301 ? 5.699 22.547 -4.418 1 70.12 301 GLY A CA 1
ATOM 2250 C C . GLY A 1 301 ? 4.457 23.109 -3.762 1 70.12 301 GLY A C 1
ATOM 2251 O O . GLY A 1 301 ? 3.5 22.391 -3.494 1 70.12 301 GLY A O 1
ATOM 2252 N N . TRP A 1 302 ? 4.555 24.438 -3.609 1 79.06 302 TRP A N 1
ATOM 2253 C CA . TRP A 1 302 ? 3.449 25.125 -2.943 1 79.06 302 TRP A CA 1
ATOM 2254 C C . TRP A 1 302 ? 2.994 26.344 -3.748 1 79.06 302 TRP A C 1
ATOM 2256 O O . TRP A 1 302 ? 3.16 27.484 -3.311 1 79.06 302 TRP A O 1
ATOM 2266 N N . PRO A 1 303 ? 2.395 26.062 -4.828 1 75.38 303 PRO A N 1
ATOM 2267 C CA . PRO A 1 303 ? 2.129 27.172 -5.746 1 75.38 303 PRO A CA 1
ATOM 2268 C C . PRO A 1 303 ? 1.257 28.266 -5.121 1 75.38 303 PRO A C 1
ATOM 2270 O O . PRO A 1 303 ? 1.431 29.453 -5.418 1 75.38 303 PRO A O 1
ATOM 2273 N N . LEU A 1 304 ? 0.396 27.953 -4.254 1 80 304 LEU A N 1
ATOM 2274 C CA . LEU A 1 304 ? -0.518 28.938 -3.662 1 80 304 LEU A CA 1
ATOM 2275 C C . LEU A 1 304 ? 0.192 29.766 -2.605 1 80 304 LEU A C 1
ATOM 2277 O O . LEU A 1 304 ? -0.293 30.844 -2.227 1 80 304 LEU A O 1
ATOM 2281 N N . LEU A 1 305 ? 1.321 29.203 -2.168 1 83.12 305 LEU A N 1
ATOM 2282 C CA . LEU A 1 305 ? 2.057 29.891 -1.111 1 83.12 305 LEU A CA 1
ATOM 2283 C C . LEU A 1 305 ? 3.285 30.594 -1.674 1 83.12 305 LEU A C 1
ATOM 2285 O O . LEU A 1 305 ? 3.994 31.297 -0.945 1 83.12 305 LEU A O 1
ATOM 2289 N N . ARG A 1 306 ? 3.488 30.312 -2.957 1 79.75 306 ARG A N 1
ATOM 2290 C CA . ARG A 1 306 ? 4.645 30.922 -3.596 1 79.75 306 ARG A CA 1
ATOM 2291 C C . ARG A 1 306 ? 4.488 32.438 -3.662 1 79.75 306 ARG A C 1
ATOM 2293 O O . ARG A 1 306 ? 3.562 33 -3.07 1 79.75 306 ARG A O 1
ATOM 2300 N N . ALA A 1 307 ? 5.109 33.062 -4.641 1 69.12 307 ALA A N 1
ATOM 2301 C CA . ALA A 1 307 ? 5.234 34.5 -4.711 1 69.12 307 ALA A CA 1
ATOM 2302 C C . ALA A 1 307 ? 3.867 35.188 -4.602 1 69.12 307 ALA A C 1
ATOM 2304 O O . ALA A 1 307 ? 2.98 34.938 -5.422 1 69.12 307 ALA A O 1
ATOM 2305 N N . GLY A 1 308 ? 3.666 35.875 -3.455 1 76.44 308 GLY A N 1
ATOM 2306 C CA . GLY A 1 308 ? 2.496 36.688 -3.15 1 76.44 308 GLY A CA 1
ATOM 2307 C C . GLY A 1 308 ? 1.512 36 -2.23 1 76.44 308 GLY A C 1
ATOM 2308 O O . GLY A 1 308 ? 0.465 36.562 -1.896 1 76.44 308 GLY A O 1
ATOM 2309 N N . GLY A 1 309 ? 1.832 34.812 -1.781 1 88.31 309 GLY A N 1
ATOM 2310 C CA . GLY A 1 309 ? 0.904 34.031 -0.97 1 88.31 309 GLY A CA 1
ATOM 2311 C C . GLY A 1 309 ? 1.062 34.281 0.518 1 88.31 309 GLY A C 1
ATOM 2312 O O . GLY A 1 309 ? 0.38 33.656 1.334 1 88.31 309 GLY A O 1
ATOM 2313 N N . GLY A 1 310 ? 1.978 35.281 0.805 1 92.19 310 GLY A N 1
ATOM 2314 C CA . GLY A 1 310 ? 2.145 35.656 2.197 1 92.19 310 GLY A CA 1
ATOM 2315 C C . GLY A 1 310 ? 3.156 34.812 2.934 1 92.19 310 GLY A C 1
ATOM 2316 O O . GLY A 1 310 ? 3.146 34.75 4.164 1 92.19 310 GLY A O 1
ATOM 2317 N N . CYS A 1 311 ? 3.961 34.062 2.199 1 93.5 311 CYS A N 1
ATOM 2318 C CA . CYS A 1 311 ? 5.012 33.219 2.762 1 93.5 311 CYS A CA 1
ATOM 2319 C C . CYS A 1 311 ? 6.387 33.688 2.305 1 93.5 311 CYS A C 1
ATOM 2321 O O . CYS A 1 311 ? 6.559 34.125 1.16 1 93.5 311 CYS A O 1
ATOM 2323 N N . LEU A 1 312 ? 7.336 33.719 3.207 1 93.38 312 LEU A N 1
ATOM 2324 C CA . LEU A 1 312 ? 8.727 33.969 2.855 1 93.38 312 LEU A CA 1
ATOM 2325 C C . LEU A 1 312 ? 9.492 32.688 2.699 1 93.38 312 LEU A C 1
ATOM 2327 O O . LEU A 1 312 ? 9.602 31.891 3.65 1 93.38 312 LEU A O 1
ATOM 2331 N N . TRP A 1 313 ? 9.961 32.469 1.546 1 93.06 313 TRP A N 1
ATOM 2332 C CA . TRP A 1 313 ? 10.734 31.266 1.254 1 93.06 313 TRP A CA 1
ATOM 2333 C C . TRP A 1 313 ? 12.227 31.578 1.205 1 93.06 313 TRP A C 1
ATOM 2335 O O . TRP A 1 313 ? 12.633 32.656 0.751 1 93.06 313 TRP A O 1
ATOM 2345 N N . CYS A 1 314 ? 12.977 30.688 1.688 1 93.06 314 CYS A N 1
ATOM 2346 C CA . CYS A 1 314 ? 14.43 30.875 1.636 1 93.06 314 CYS A CA 1
ATOM 2347 C C . CYS A 1 314 ? 15.141 29.531 1.545 1 93.06 314 CYS A C 1
ATOM 2349 O O . CYS A 1 314 ? 14.5 28.469 1.571 1 93.06 314 CYS A O 1
ATOM 2351 N N . HIS A 1 315 ? 16.453 29.594 1.29 1 92.19 315 HIS A N 1
ATOM 2352 C CA . HIS A 1 315 ? 17.297 28.406 1.357 1 92.19 315 HIS A CA 1
ATOM 2353 C C . HIS A 1 315 ? 17.531 27.969 2.801 1 92.19 315 HIS A C 1
ATOM 2355 O O . HIS A 1 315 ? 17.516 28.797 3.713 1 92.19 315 HIS A O 1
ATOM 2361 N N . ALA A 1 316 ? 17.734 26.703 2.947 1 90.94 316 ALA A N 1
ATOM 2362 C CA . ALA A 1 316 ? 17.859 26.109 4.277 1 90.94 316 ALA A CA 1
ATOM 2363 C C . ALA A 1 316 ? 18.922 26.828 5.102 1 90.94 316 ALA A C 1
ATOM 2365 O O . ALA A 1 316 ? 18.703 27.141 6.277 1 90.94 316 ALA A O 1
ATOM 2366 N N . ALA A 1 317 ? 20.031 27.188 4.52 1 92.25 317 ALA A N 1
ATOM 2367 C CA . ALA A 1 317 ? 21.156 27.812 5.215 1 92.25 317 ALA A CA 1
ATOM 2368 C C . ALA A 1 317 ? 20.812 29.234 5.648 1 92.25 317 ALA A C 1
ATOM 2370 O O . ALA A 1 317 ? 21.469 29.797 6.527 1 92.25 317 ALA A O 1
ATOM 2371 N N . LEU A 1 318 ? 19.781 29.781 5.051 1 95.25 318 LEU A N 1
ATOM 2372 C CA . LEU A 1 318 ? 19.453 31.188 5.293 1 95.25 318 LEU A CA 1
ATOM 2373 C C . LEU A 1 318 ? 18.203 31.312 6.156 1 95.25 318 LEU A C 1
ATOM 2375 O O . LEU A 1 318 ? 17.672 32.406 6.352 1 95.25 318 LEU A O 1
ATOM 2379 N N . LEU A 1 319 ? 17.688 30.219 6.719 1 96.31 319 LEU A N 1
ATOM 2380 C CA . LEU A 1 319 ? 16.422 30.25 7.441 1 96.31 319 LEU A CA 1
ATOM 2381 C C . LEU A 1 319 ? 16.516 31.172 8.656 1 96.31 319 LEU A C 1
ATOM 2383 O O . LEU A 1 319 ? 15.68 32.062 8.82 1 96.31 319 LEU A O 1
ATOM 2387 N N . VAL A 1 320 ? 17.562 31 9.484 1 95.69 320 VAL A N 1
ATOM 2388 C CA . VAL A 1 320 ? 17.688 31.766 10.727 1 95.69 320 VAL A CA 1
ATOM 2389 C C . VAL A 1 320 ? 17.922 33.25 10.398 1 95.69 320 VAL A C 1
ATOM 2391 O O . VAL A 1 320 ? 17.234 34.125 10.922 1 95.69 320 VAL A O 1
ATOM 2394 N N . PRO A 1 321 ? 18.797 33.531 9.422 1 95.56 321 PRO A N 1
ATOM 2395 C CA . PRO A 1 321 ? 18.953 34.938 9.039 1 95.56 321 PRO A CA 1
ATOM 2396 C C . PRO A 1 321 ? 17.672 35.531 8.484 1 95.56 321 PRO A C 1
ATOM 2398 O O . PRO A 1 321 ? 17.375 36.719 8.75 1 95.56 321 PRO A O 1
ATOM 2401 N N . THR A 1 322 ? 16.984 34.812 7.715 1 95.5 322 THR A N 1
ATOM 2402 C CA . THR A 1 322 ? 15.742 35.312 7.137 1 95.5 322 THR A CA 1
ATOM 2403 C C . THR A 1 322 ? 14.711 35.594 8.227 1 95.5 322 THR A C 1
ATOM 2405 O O . THR A 1 322 ? 14.008 36.594 8.18 1 95.5 322 THR A O 1
ATOM 2408 N N . LEU A 1 323 ? 14.625 34.719 9.164 1 94.94 323 LEU A N 1
ATOM 2409 C CA . LEU A 1 323 ? 13.727 34.875 10.297 1 94.94 323 LEU A CA 1
ATOM 2410 C C . LEU A 1 323 ? 14.07 36.156 11.078 1 94.94 323 LEU A C 1
ATOM 2412 O O . LEU A 1 323 ? 13.195 36.969 11.367 1 94.94 323 LEU A O 1
ATOM 2416 N N . ALA A 1 324 ? 15.312 36.281 11.359 1 92.38 324 ALA A N 1
ATOM 2417 C CA . ALA A 1 324 ? 15.773 37.438 12.117 1 92.38 324 ALA A CA 1
ATOM 2418 C C . ALA A 1 324 ? 15.477 38.75 11.367 1 92.38 324 ALA A C 1
ATOM 2420 O O . ALA A 1 324 ? 15.016 39.719 11.961 1 92.38 324 ALA A O 1
ATOM 2421 N N . ALA A 1 325 ? 15.727 38.688 10.109 1 92.44 325 ALA A N 1
ATOM 2422 C CA . ALA A 1 325 ? 15.484 39.875 9.281 1 92.44 325 ALA A CA 1
ATOM 2423 C C . ALA A 1 325 ? 14 40.219 9.234 1 92.44 325 ALA A C 1
ATOM 2425 O O . ALA A 1 325 ? 13.625 41.375 9.336 1 92.44 325 ALA A O 1
ATOM 2426 N N . ALA A 1 326 ? 13.195 39.219 9.07 1 92.25 326 ALA A N 1
ATOM 2427 C CA . ALA A 1 326 ? 11.75 39.438 8.992 1 92.25 326 ALA A CA 1
ATOM 2428 C C . ALA A 1 326 ? 11.219 40.062 10.281 1 92.25 326 ALA A C 1
ATOM 2430 O O . ALA A 1 326 ? 10.383 40.969 10.234 1 92.25 326 ALA A O 1
ATOM 2431 N N . LEU A 1 327 ? 11.695 39.625 11.375 1 90.06 327 LEU A N 1
ATOM 2432 C CA . LEU A 1 327 ? 11.242 40.094 12.672 1 90.06 327 LEU A CA 1
ATOM 2433 C C . LEU A 1 327 ? 11.648 41.562 12.867 1 90.06 327 LEU A C 1
ATOM 2435 O O . LEU A 1 327 ? 11.062 42.25 13.703 1 90.06 327 LEU A O 1
ATOM 2439 N N . GLY A 1 328 ? 12.609 42.031 12.125 1 87.25 328 GLY A N 1
ATOM 2440 C CA . GLY A 1 328 ? 13.07 43.406 12.211 1 87.25 328 GLY A CA 1
ATOM 2441 C C . GLY A 1 328 ? 12.359 44.344 11.242 1 87.25 328 GLY A C 1
ATOM 2442 O O . GLY A 1 328 ? 12.641 45.531 11.195 1 87.25 328 GLY A O 1
ATOM 2443 N N . ARG A 1 329 ? 11.477 43.812 10.445 1 89.88 329 ARG A N 1
ATOM 2444 C CA . ARG A 1 329 ? 10.773 44.625 9.438 1 89.88 329 ARG A CA 1
ATOM 2445 C C . ARG A 1 329 ? 9.266 44.531 9.633 1 89.88 329 ARG A C 1
ATOM 2447 O O . ARG A 1 329 ? 8.555 43.969 8.805 1 89.88 329 ARG A O 1
ATOM 2454 N N . PRO A 1 330 ? 8.734 45.219 10.609 1 87.62 330 PRO A N 1
ATOM 2455 C CA . PRO A 1 330 ? 7.332 45.094 10.992 1 87.62 330 PRO A CA 1
ATOM 2456 C C . PRO A 1 330 ? 6.371 45.469 9.875 1 87.62 330 PRO A C 1
ATOM 2458 O O . PRO A 1 330 ? 5.301 44.875 9.734 1 87.62 330 PRO A O 1
ATOM 2461 N N . GLN A 1 331 ? 6.695 46.5 9.117 1 89.12 331 GLN A N 1
ATOM 2462 C CA . GLN A 1 331 ? 5.812 46.906 8.031 1 89.12 331 GLN A CA 1
ATOM 2463 C C . GLN A 1 331 ? 5.711 45.844 6.953 1 89.12 331 GLN A C 1
ATOM 2465 O O . GLN A 1 331 ? 4.621 45.562 6.438 1 89.12 331 GLN A O 1
ATOM 2470 N N . GLU A 1 332 ? 6.832 45.281 6.672 1 89.75 332 GLU A N 1
ATOM 2471 C CA . GLU A 1 332 ? 6.836 44.188 5.695 1 89.75 332 GLU A CA 1
ATOM 2472 C C . GLU A 1 332 ? 6.07 43 6.219 1 89.75 332 GLU A C 1
ATOM 2474 O O . GLU A 1 332 ? 5.332 42.344 5.469 1 89.75 332 GLU A O 1
ATOM 2479 N N . LEU A 1 333 ? 6.211 42.656 7.41 1 91.31 333 LEU A N 1
ATOM 2480 C CA . LEU A 1 333 ? 5.512 41.531 8.016 1 91.31 333 LEU A CA 1
ATOM 2481 C C . LEU A 1 333 ? 4.004 41.75 8 1 91.31 333 LEU A C 1
ATOM 2483 O O . LEU A 1 333 ? 3.234 40.812 7.793 1 91.31 333 LEU A O 1
ATOM 2487 N N . ALA A 1 334 ? 3.656 43 8.203 1 90.62 334 ALA A N 1
ATOM 2488 C CA . ALA A 1 334 ? 2.23 43.312 8.18 1 90.62 334 ALA A CA 1
ATOM 2489 C C . ALA A 1 334 ? 1.632 43.062 6.801 1 90.62 334 ALA A C 1
ATOM 2491 O O . ALA A 1 334 ? 0.521 42.531 6.684 1 90.62 334 ALA A O 1
ATOM 2492 N N . ARG A 1 335 ? 2.373 43.469 5.852 1 91.88 335 ARG A N 1
ATOM 2493 C CA . ARG A 1 335 ? 1.926 43.25 4.484 1 91.88 335 ARG A CA 1
ATOM 2494 C C . ARG A 1 335 ? 1.817 41.75 4.191 1 91.88 335 ARG A C 1
ATOM 2496 O O . ARG A 1 335 ? 0.823 41.312 3.625 1 91.88 335 ARG A O 1
ATOM 2503 N N . LEU A 1 336 ? 2.793 41.031 4.59 1 92.88 336 LEU A N 1
ATOM 2504 C CA . LEU A 1 336 ? 2.801 39.594 4.391 1 92.88 336 LEU A CA 1
ATOM 2505 C C . LEU A 1 336 ? 1.676 38.938 5.176 1 92.88 336 LEU A C 1
ATOM 2507 O O . LEU A 1 336 ? 1.087 37.969 4.719 1 92.88 336 LEU A O 1
ATOM 2511 N N . SER A 1 337 ? 1.457 39.406 6.312 1 93.75 337 SER A N 1
ATOM 2512 C CA . SER A 1 337 ? 0.386 38.906 7.164 1 93.75 337 SER A CA 1
ATOM 2513 C C . SER A 1 337 ? -0.967 39 6.465 1 93.75 337 SER A C 1
ATOM 2515 O O . SER A 1 337 ? -1.728 38.031 6.434 1 93.75 337 SER A O 1
ATOM 2517 N N . ARG A 1 338 ? -1.239 40.156 5.93 1 93.94 338 ARG A N 1
ATOM 2518 C CA . ARG A 1 338 ? -2.486 40.344 5.199 1 93.94 338 ARG A CA 1
ATOM 2519 C C . ARG A 1 338 ? -2.57 39.406 4 1 93.94 338 ARG A C 1
ATOM 2521 O O . ARG A 1 338 ? -3.631 38.844 3.721 1 93.94 338 ARG A O 1
ATOM 2528 N N . ALA A 1 339 ? -1.5 39.281 3.379 1 94.94 339 ALA A N 1
ATOM 2529 C CA . ALA A 1 339 ? -1.453 38.406 2.215 1 94.94 339 ALA A CA 1
ATOM 2530 C C . ALA A 1 339 ? -1.669 36.938 2.621 1 94.94 339 ALA A C 1
ATOM 2532 O O . ALA A 1 339 ? -2.359 36.188 1.928 1 94.94 339 ALA A O 1
ATOM 2533 N N . ALA A 1 340 ? -1.041 36.531 3.705 1 95.62 340 ALA A N 1
ATOM 2534 C CA . ALA A 1 340 ? -1.192 35.156 4.207 1 95.62 340 ALA A CA 1
ATOM 2535 C C . ALA A 1 340 ? -2.66 34.844 4.473 1 95.62 340 ALA A C 1
ATOM 2537 O O . ALA A 1 340 ? -3.17 33.812 3.998 1 95.62 340 ALA A O 1
ATOM 2538 N N . ARG A 1 341 ? -3.285 35.656 5.18 1 95.88 341 ARG A N 1
ATOM 2539 C CA . ARG A 1 341 ? -4.699 35.406 5.465 1 95.88 341 ARG A CA 1
ATOM 2540 C C . ARG A 1 341 ? -5.523 35.438 4.184 1 95.88 341 ARG A C 1
ATOM 2542 O O . ARG A 1 341 ? -6.402 34.594 3.998 1 95.88 341 ARG A O 1
ATOM 2549 N N . ALA A 1 342 ? -5.273 36.406 3.336 1 95.88 342 ALA A N 1
ATOM 2550 C CA . ALA A 1 342 ? -6.02 36.5 2.084 1 95.88 342 ALA A CA 1
ATOM 2551 C C . ALA A 1 342 ? -5.91 35.219 1.28 1 95.88 342 ALA A C 1
ATOM 2553 O O . ALA A 1 342 ? -6.891 34.781 0.68 1 95.88 342 ALA A O 1
ATOM 2554 N N . THR A 1 343 ? -4.754 34.656 1.284 1 95.62 343 THR A N 1
ATOM 2555 C CA . THR A 1 343 ? -4.527 33.406 0.564 1 95.62 343 THR A CA 1
ATOM 2556 C C . THR A 1 343 ? -5.414 32.312 1.119 1 95.62 343 THR A C 1
ATOM 2558 O O . THR A 1 343 ? -6.051 31.562 0.358 1 95.62 343 THR A O 1
ATOM 2561 N N . VAL A 1 344 ? -5.469 32.156 2.383 1 96.5 344 VAL A N 1
ATOM 2562 C CA . VAL A 1 344 ? -6.246 31.078 3.012 1 96.5 344 VAL A CA 1
ATOM 2563 C C . VAL A 1 344 ? -7.734 31.312 2.775 1 96.5 344 VAL A C 1
ATOM 2565 O O . VAL A 1 344 ? -8.469 30.391 2.432 1 96.5 344 VAL A O 1
ATOM 2568 N N . VAL A 1 345 ? -8.156 32.562 2.883 1 96.5 345 VAL A N 1
ATOM 2569 C CA . VAL A 1 345 ? -9.562 32.875 2.697 1 96.5 345 VAL A CA 1
ATOM 2570 C C . VAL A 1 345 ? -9.969 32.625 1.254 1 96.5 345 VAL A C 1
ATOM 2572 O O . VAL A 1 345 ? -11.07 32.125 0.999 1 96.5 345 VAL A O 1
ATOM 2575 N N . ARG A 1 346 ? -9.125 32.844 0.385 1 95 346 ARG A N 1
ATOM 2576 C CA . ARG A 1 346 ? -9.438 32.719 -1.034 1 95 346 ARG A CA 1
ATOM 2577 C C . ARG A 1 346 ? -9.453 31.266 -1.459 1 95 346 ARG A C 1
ATOM 2579 O O . ARG A 1 346 ? -10.297 30.844 -2.256 1 95 346 ARG A O 1
ATOM 2586 N N . HIS A 1 347 ? -8.578 30.484 -0.907 1 94.38 347 HIS A N 1
ATOM 2587 C CA . HIS A 1 347 ? -8.344 29.203 -1.546 1 94.38 347 HIS A CA 1
ATOM 2588 C C . HIS A 1 347 ? -8.688 28.047 -0.604 1 94.38 347 HIS A C 1
ATOM 2590 O O . HIS A 1 347 ? -8.867 26.906 -1.047 1 94.38 347 HIS A O 1
ATOM 2596 N N . PHE A 1 348 ? -8.789 28.297 0.704 1 95.12 348 PHE A N 1
ATOM 2597 C CA . PHE A 1 348 ? -8.852 27.172 1.624 1 95.12 348 PHE A CA 1
ATOM 2598 C C . PHE A 1 348 ? -10.031 27.312 2.58 1 95.12 348 PHE A C 1
ATOM 2600 O O . PHE A 1 348 ? -10.18 26.516 3.512 1 95.12 348 PHE A O 1
ATOM 2607 N N . ARG A 1 349 ? -10.867 28.297 2.352 1 96.31 349 ARG A N 1
ATOM 2608 C CA . ARG A 1 349 ? -12.039 28.5 3.197 1 96.31 349 ARG A CA 1
ATOM 2609 C C . ARG A 1 349 ? -12.969 27.281 3.137 1 96.31 349 ARG A C 1
ATOM 2611 O O . ARG A 1 349 ? -13.359 26.859 2.053 1 96.31 349 ARG A O 1
ATOM 2618 N N . ARG A 1 350 ? -13.305 26.812 4.309 1 94.88 350 ARG A N 1
ATOM 2619 C CA . ARG A 1 350 ? -14.039 25.562 4.438 1 94.88 350 ARG A CA 1
ATOM 2620 C C . ARG A 1 350 ? -15.344 25.609 3.648 1 94.88 350 ARG A C 1
ATOM 2622 O O . ARG A 1 350 ? -15.703 24.656 2.963 1 94.88 350 ARG A O 1
ATOM 2629 N N . GLN A 1 351 ? -16.062 26.672 3.619 1 94.19 351 GLN A N 1
ATOM 2630 C CA . GLN A 1 351 ? -17.344 26.828 2.936 1 94.19 351 GLN A CA 1
ATOM 2631 C C . GLN A 1 351 ? -17.172 26.703 1.424 1 94.19 351 GLN A C 1
ATOM 2633 O O . GLN A 1 351 ? -18.109 26.297 0.724 1 94.19 351 GLN A O 1
ATOM 2638 N N . ASP A 1 352 ? -16.031 27.031 1.009 1 94.62 352 ASP A N 1
ATOM 2639 C CA . ASP A 1 352 ? -15.797 27.031 -0.431 1 94.62 352 ASP A CA 1
ATOM 2640 C C . ASP A 1 352 ? -15.219 25.688 -0.891 1 94.62 352 ASP A C 1
ATOM 2642 O O . ASP A 1 352 ? -15.445 25.266 -2.025 1 94.62 352 ASP A O 1
ATOM 2646 N N . VAL A 1 353 ? -14.461 25.031 -0.061 1 94.19 353 VAL A N 1
ATOM 2647 C CA . VAL A 1 353 ? -13.727 23.859 -0.508 1 94.19 353 VAL A CA 1
ATOM 2648 C C . VAL A 1 353 ? -14.555 22.594 -0.262 1 94.19 353 VAL A C 1
ATOM 2650 O O . VAL A 1 353 ? -14.477 21.641 -1.027 1 94.19 353 VAL A O 1
ATOM 2653 N N . ILE A 1 354 ? -15.391 22.516 0.729 1 95.12 354 ILE A N 1
ATOM 2654 C CA . ILE A 1 354 ? -16.094 21.312 1.164 1 95.12 354 ILE A CA 1
ATOM 2655 C C . ILE A 1 354 ? -17.062 20.859 0.071 1 95.12 354 ILE A C 1
ATOM 2657 O O . ILE A 1 354 ? -17.172 19.656 -0.213 1 95.12 354 ILE A O 1
ATOM 2661 N N . PRO A 1 355 ? -17.797 21.781 -0.59 1 94.88 355 PRO A N 1
ATOM 2662 C CA . PRO A 1 355 ? -18.672 21.328 -1.678 1 94.88 355 PRO A CA 1
ATOM 2663 C C . PRO A 1 355 ? -17.922 20.562 -2.756 1 94.88 355 PRO A C 1
ATOM 2665 O O . PRO A 1 355 ? -18.438 19.578 -3.301 1 94.88 355 PRO A O 1
ATOM 2668 N N . GLY A 1 356 ? -16.75 21 -3.037 1 93.12 356 GLY A N 1
ATOM 2669 C CA . GLY A 1 356 ? -15.922 20.266 -3.982 1 93.12 356 GLY A CA 1
ATOM 2670 C C . GLY A 1 356 ? -15.547 18.875 -3.502 1 93.12 356 GLY A C 1
ATOM 2671 O O . GLY A 1 356 ? -15.523 17.938 -4.289 1 93.12 356 GLY A O 1
ATOM 2672 N N . HIS A 1 357 ? -15.227 18.781 -2.217 1 94.31 357 HIS A N 1
ATOM 2673 C CA . HIS A 1 357 ? -14.93 17.484 -1.632 1 94.31 357 HIS A CA 1
ATOM 2674 C C . HIS A 1 357 ? -16.109 16.516 -1.8 1 94.31 357 HIS A C 1
ATOM 2676 O O . HIS A 1 357 ? -15.93 15.383 -2.232 1 94.31 357 HIS A O 1
ATOM 2682 N N . LEU A 1 358 ? -17.297 17.031 -1.493 1 95.38 358 LEU A N 1
ATOM 2683 C CA . LEU A 1 358 ? -18.516 16.219 -1.568 1 95.38 358 LEU A CA 1
ATOM 2684 C C . LEU A 1 358 ? -18.781 15.773 -3.002 1 95.38 358 LEU A C 1
ATOM 2686 O O . LEU A 1 358 ? -19.125 14.617 -3.244 1 95.38 358 LEU A O 1
ATOM 2690 N N . ALA A 1 359 ? -18.609 16.688 -3.869 1 94.06 359 ALA A N 1
ATOM 2691 C CA . ALA A 1 359 ? -18.859 16.391 -5.277 1 94.06 359 ALA A CA 1
ATOM 2692 C C . ALA A 1 359 ? -17.938 15.273 -5.77 1 94.06 359 ALA A C 1
ATOM 2694 O O . ALA A 1 359 ? -18.375 14.367 -6.477 1 94.06 359 ALA A O 1
ATOM 2695 N N . LEU A 1 360 ? -16.719 15.383 -5.398 1 92.69 360 LEU A N 1
ATOM 2696 C CA . LEU A 1 360 ? -15.75 14.359 -5.789 1 92.69 360 LEU A CA 1
ATOM 2697 C C . LEU A 1 360 ? -16.141 13 -5.23 1 92.69 360 LEU A C 1
ATOM 2699 O O . LEU A 1 360 ? -16.094 11.992 -5.945 1 92.69 360 LEU A O 1
ATOM 2703 N N . LEU A 1 361 ? -16.438 12.922 -3.955 1 94.25 361 LEU A N 1
ATOM 2704 C CA . LEU A 1 361 ? -16.812 11.672 -3.303 1 94.25 361 LEU A CA 1
ATOM 2705 C C . LEU A 1 361 ? -18 11.023 -4.004 1 94.25 361 LEU A C 1
ATOM 2707 O O . LEU A 1 361 ? -18 9.82 -4.277 1 94.25 361 LEU A O 1
ATOM 2711 N N . HIS A 1 362 ? -19 11.82 -4.352 1 94.38 362 HIS A N 1
ATOM 2712 C CA . HIS A 1 362 ? -20.188 11.305 -5.023 1 94.38 362 HIS A CA 1
ATOM 2713 C C . HIS A 1 362 ? -19.844 10.805 -6.426 1 94.38 362 HIS A C 1
ATOM 2715 O O . HIS A 1 362 ? -20.312 9.734 -6.836 1 94.38 362 HIS A O 1
ATOM 2721 N N . ALA A 1 363 ? -19.078 11.562 -7.105 1 93.12 363 ALA A N 1
ATOM 2722 C CA . ALA A 1 363 ? -18.719 11.203 -8.477 1 93.12 363 ALA A CA 1
ATOM 2723 C C . ALA A 1 363 ? -17.938 9.891 -8.516 1 93.12 363 ALA A C 1
ATOM 2725 O O . ALA A 1 363 ? -18.25 9.008 -9.32 1 93.12 363 ALA A O 1
ATOM 2726 N N . VAL A 1 364 ? -16.969 9.812 -7.641 1 91.38 364 VAL A N 1
ATOM 2727 C CA . VAL A 1 364 ? -16.125 8.617 -7.645 1 91.38 364 VAL A CA 1
ATOM 2728 C C . VAL A 1 364 ? -16.938 7.41 -7.188 1 91.38 364 VAL A C 1
ATOM 2730 O O . VAL A 1 364 ? -16.781 6.305 -7.715 1 91.38 364 VAL A O 1
ATOM 2733 N N . ARG A 1 365 ? -17.766 7.57 -6.203 1 94.19 365 ARG A N 1
ATOM 2734 C CA . ARG A 1 365 ? -18.609 6.465 -5.754 1 94.19 365 ARG A CA 1
ATOM 2735 C C . ARG A 1 365 ? -19.516 5.984 -6.875 1 94.19 365 ARG A C 1
ATOM 2737 O O . ARG A 1 365 ? -19.688 4.777 -7.062 1 94.19 365 ARG A O 1
ATOM 2744 N N . THR A 1 366 ? -20.109 6.887 -7.582 1 93.75 366 THR A N 1
ATOM 2745 C CA . THR A 1 366 ? -20.984 6.531 -8.695 1 93.75 366 THR A CA 1
ATOM 2746 C C . THR A 1 366 ? -20.234 5.715 -9.734 1 93.75 366 THR A C 1
ATOM 2748 O O . THR A 1 366 ? -20.734 4.703 -10.227 1 93.75 366 THR A O 1
ATOM 2751 N N . ALA A 1 367 ? -19.078 6.152 -10.086 1 89.19 367 ALA A N 1
ATOM 2752 C CA . ALA A 1 367 ? -18.25 5.422 -11.047 1 89.19 367 ALA A CA 1
ATOM 2753 C C . ALA A 1 367 ? -17.891 4.035 -10.516 1 89.19 367 ALA A C 1
ATOM 2755 O O . ALA A 1 367 ? -17.859 3.062 -11.273 1 89.19 367 ALA A O 1
ATOM 2756 N N . TRP A 1 368 ? -17.578 3.979 -9.297 1 90.12 368 TRP A N 1
ATOM 2757 C CA . TRP A 1 368 ? -17.234 2.723 -8.641 1 90.12 368 TRP A CA 1
ATOM 2758 C C . TRP A 1 368 ? -18.391 1.738 -8.703 1 90.12 368 TRP A C 1
ATOM 2760 O O . TRP A 1 368 ? -18.203 0.555 -8.984 1 90.12 368 TRP A O 1
ATOM 2770 N N . LEU A 1 369 ? -19.609 2.193 -8.422 1 91.62 369 LEU A N 1
ATOM 2771 C CA . LEU A 1 369 ? -20.812 1.362 -8.484 1 91.62 369 LEU A CA 1
ATOM 2772 C C . LEU A 1 369 ? -21.031 0.832 -9.891 1 91.62 369 LEU A C 1
ATOM 2774 O O . LEU A 1 369 ? -21.422 -0.322 -10.07 1 91.62 369 LEU A O 1
ATOM 2778 N N . ARG A 1 370 ? -20.797 1.581 -10.898 1 89.19 370 ARG A N 1
ATOM 2779 C CA . ARG A 1 370 ? -20.969 1.176 -12.297 1 89.19 370 ARG A CA 1
ATOM 2780 C C . ARG A 1 370 ? -19.984 0.071 -12.664 1 89.19 370 ARG A C 1
ATOM 2782 O O . ARG A 1 370 ? -20.344 -0.889 -13.344 1 89.19 370 ARG A O 1
ATOM 2789 N N . LYS A 1 371 ? -18.781 0.243 -12.234 1 81.62 371 LYS A N 1
ATOM 2790 C CA . LYS A 1 371 ? -17.766 -0.769 -12.508 1 81.62 371 LYS A CA 1
ATOM 2791 C C . LYS A 1 371 ? -18.125 -2.1 -11.852 1 81.62 371 LYS A C 1
ATOM 2793 O O . LYS A 1 371 ? -17.875 -3.164 -12.422 1 81.62 371 LYS A O 1
ATOM 2798 N N . LYS A 1 372 ? -18.594 -2.107 -10.695 1 80.5 372 LYS A N 1
ATOM 2799 C CA . LYS A 1 372 ? -18.984 -3.311 -9.969 1 80.5 372 LYS A CA 1
ATOM 2800 C C . LYS A 1 372 ? -20.125 -4.035 -10.68 1 80.5 372 LYS A C 1
ATOM 2802 O O . LYS A 1 372 ? -20.172 -5.266 -10.688 1 80.5 372 LYS A O 1
ATOM 2807 N N . GLN A 1 373 ? -21.016 -3.277 -11.18 1 77.06 373 GLN A N 1
ATOM 2808 C CA . GLN A 1 373 ? -22.156 -3.85 -11.883 1 77.06 373 GLN A CA 1
ATOM 2809 C C . GLN A 1 373 ? -21.719 -4.48 -13.203 1 77.06 373 GLN A C 1
ATOM 2811 O O . GLN A 1 373 ? -22.25 -5.523 -13.609 1 77.06 373 GLN A O 1
ATOM 2816 N N . ASP A 1 374 ? -20.906 -3.861 -14.008 1 64.31 374 ASP A N 1
ATOM 2817 C CA . ASP A 1 374 ? -20.453 -4.371 -15.297 1 64.31 374 ASP A CA 1
ATOM 2818 C C . ASP A 1 374 ? -19.516 -5.57 -15.117 1 64.31 374 ASP A C 1
ATOM 2820 O O . ASP A 1 374 ? -19.219 -6.281 -16.078 1 64.31 374 ASP A O 1
ATOM 2824 N N . GLY A 1 375 ? -19.453 -6.164 -13.992 1 58.44 375 GLY A N 1
ATOM 2825 C CA . GLY A 1 375 ? -18.641 -7.348 -13.789 1 58.44 375 GLY A CA 1
ATOM 2826 C C . GLY A 1 375 ? -17.156 -7.094 -14.023 1 58.44 375 GLY A C 1
ATOM 2827 O O . GLY A 1 375 ? -16.375 -8.039 -14.148 1 58.44 375 GLY A O 1
ATOM 2828 N N . THR A 1 376 ? -16.844 -5.93 -14.484 1 44.75 376 THR A N 1
ATOM 2829 C CA . THR A 1 376 ? -15.477 -5.652 -14.906 1 44.75 376 THR A CA 1
ATOM 2830 C C . THR A 1 376 ? -14.578 -5.43 -13.695 1 44.75 376 THR A C 1
ATOM 2832 O O . THR A 1 376 ? -13.453 -4.945 -13.828 1 44.75 376 THR A O 1
ATOM 2835 N N . THR A 1 377 ? -15.109 -5.566 -12.664 1 42.44 377 THR A N 1
ATOM 2836 C CA . THR A 1 377 ? -14.203 -5.219 -11.578 1 42.44 377 THR A CA 1
ATOM 2837 C C . THR A 1 377 ? -12.914 -6.035 -11.664 1 42.44 377 THR A C 1
ATOM 2839 O O . THR A 1 377 ? -12.953 -7.27 -11.648 1 42.44 377 THR A O 1
ATOM 2842 N N . ALA A 1 378 ? -11.82 -5.602 -12.281 1 30 378 ALA A N 1
ATOM 2843 C CA . ALA A 1 378 ? -10.445 -6.086 -12.227 1 30 378 ALA A CA 1
ATOM 2844 C C . ALA A 1 378 ? -10.047 -6.441 -10.797 1 30 378 ALA A C 1
ATOM 2846 O O . ALA A 1 378 ? -10.43 -5.746 -9.844 1 30 378 ALA A O 1
ATOM 2847 N N . MET B 1 1 ? 24.203 -0.701 -17.484 1 94.31 1 MET B N 1
ATOM 2848 C CA . MET B 1 1 ? 23.469 -0.335 -16.281 1 94.31 1 MET B CA 1
ATOM 2849 C C . MET B 1 1 ? 23.812 -1.278 -15.125 1 94.31 1 MET B C 1
ATOM 2851 O O . MET B 1 1 ? 24.25 -2.406 -15.352 1 94.31 1 MET B O 1
ATOM 2855 N N . ARG B 1 2 ? 23.797 -0.75 -14.008 1 96.88 2 ARG B N 1
ATOM 2856 C CA . ARG B 1 2 ? 23.891 -1.573 -12.812 1 96.88 2 ARG B CA 1
ATOM 2857 C C . ARG B 1 2 ? 22.516 -1.994 -12.32 1 96.88 2 ARG B C 1
ATOM 2859 O O . ARG B 1 2 ? 21.641 -1.148 -12.086 1 96.88 2 ARG B O 1
ATOM 2866 N N . ILE B 1 3 ? 22.344 -3.34 -12.164 1 97.69 3 ILE B N 1
ATOM 2867 C CA . ILE B 1 3 ? 21.031 -3.861 -11.812 1 97.69 3 ILE B CA 1
ATOM 2868 C C . ILE B 1 3 ? 21.141 -4.75 -10.578 1 97.69 3 ILE B C 1
ATOM 2870 O O . ILE B 1 3 ? 22.016 -5.617 -10.508 1 97.69 3 ILE B O 1
ATOM 2874 N N . LEU B 1 4 ? 20.281 -4.535 -9.625 1 97.12 4 LEU B N 1
ATOM 2875 C CA . LEU B 1 4 ? 20.219 -5.352 -8.414 1 97.12 4 LEU B CA 1
ATOM 2876 C C . LEU B 1 4 ? 18.906 -6.137 -8.359 1 97.12 4 LEU B C 1
ATOM 2878 O O . LEU B 1 4 ? 17.828 -5.547 -8.375 1 97.12 4 LEU B O 1
ATOM 2882 N N . PHE B 1 5 ? 19.047 -7.438 -8.297 1 95.62 5 PHE B N 1
ATOM 2883 C CA . PHE B 1 5 ? 17.906 -8.32 -8.07 1 95.62 5 PHE B CA 1
ATOM 2884 C C . PHE B 1 5 ? 17.844 -8.742 -6.605 1 95.62 5 PHE B C 1
ATOM 2886 O O . PHE B 1 5 ? 18.859 -9.031 -5.984 1 95.62 5 PHE B O 1
ATOM 2893 N N . ILE B 1 6 ? 16.656 -8.742 -6.074 1 93.38 6 ILE B N 1
ATOM 2894 C CA . ILE B 1 6 ? 16.469 -9.195 -4.699 1 93.38 6 ILE B CA 1
ATOM 2895 C C . ILE B 1 6 ? 15.312 -10.188 -4.637 1 93.38 6 ILE B C 1
ATOM 2897 O O . ILE B 1 6 ? 14.203 -9.883 -5.078 1 93.38 6 ILE B O 1
ATOM 2901 N N . ASN B 1 7 ? 15.57 -11.328 -4.117 1 88.75 7 ASN B N 1
ATOM 2902 C CA . ASN B 1 7 ? 14.562 -12.367 -3.934 1 88.75 7 ASN B CA 1
ATOM 2903 C C . ASN B 1 7 ? 14.914 -13.289 -2.771 1 88.75 7 ASN B C 1
ATOM 2905 O O . ASN B 1 7 ? 16.047 -13.289 -2.289 1 88.75 7 ASN B O 1
ATOM 2909 N N . HIS B 1 8 ? 13.922 -14.062 -2.326 1 79.5 8 HIS B N 1
ATOM 2910 C CA . HIS B 1 8 ? 14.172 -15.008 -1.242 1 79.5 8 HIS B CA 1
ATOM 2911 C C . HIS B 1 8 ? 15.133 -16.109 -1.682 1 79.5 8 HIS B C 1
ATOM 2913 O O . HIS B 1 8 ? 15.977 -16.547 -0.902 1 79.5 8 HIS B O 1
ATOM 2919 N N . THR B 1 9 ? 14.969 -16.516 -2.91 1 77.12 9 THR B N 1
ATOM 2920 C CA . THR B 1 9 ? 15.758 -17.609 -3.453 1 77.12 9 THR B CA 1
ATOM 2921 C C . THR B 1 9 ? 16.406 -17.219 -4.773 1 77.12 9 THR B C 1
ATOM 2923 O O . THR B 1 9 ? 15.805 -16.484 -5.57 1 77.12 9 THR B O 1
ATOM 2926 N N . PHE B 1 10 ? 17.656 -17.703 -4.906 1 78.25 10 PHE B N 1
ATOM 2927 C CA . PHE B 1 10 ? 18.344 -17.516 -6.18 1 78.25 10 PHE B CA 1
ATOM 2928 C C . PHE B 1 10 ? 18.062 -18.672 -7.125 1 78.25 10 PHE B C 1
ATOM 2930 O O . PHE B 1 10 ? 18.344 -19.828 -6.793 1 78.25 10 PHE B O 1
ATOM 2937 N N . PRO B 1 11 ? 17.562 -18.266 -8.43 1 77.75 11 PRO B N 1
ATOM 2938 C CA . PRO B 1 11 ? 17.078 -16.969 -8.906 1 77.75 11 PRO B CA 1
ATOM 2939 C C . PRO B 1 11 ? 15.57 -16.797 -8.758 1 77.75 11 PRO B C 1
ATOM 2941 O O . PRO B 1 11 ? 15.031 -15.711 -8.977 1 77.75 11 PRO B O 1
ATOM 2944 N N . GLY B 1 12 ? 14.922 -17.969 -8.438 1 75.56 12 GLY B N 1
ATOM 2945 C CA . GLY B 1 12 ? 13.484 -17.969 -8.242 1 75.56 12 GLY B CA 1
ATOM 2946 C C . GLY B 1 12 ? 12.711 -17.531 -9.469 1 75.56 12 GLY B C 1
ATOM 2947 O O . GLY B 1 12 ? 13.094 -17.828 -10.594 1 75.56 12 GLY B O 1
ATOM 2948 N N . ASP B 1 13 ? 11.641 -16.781 -9.258 1 76.25 13 ASP B N 1
ATOM 2949 C CA . ASP B 1 13 ? 10.734 -16.391 -10.336 1 76.25 13 ASP B CA 1
ATOM 2950 C C . ASP B 1 13 ? 11.32 -15.258 -11.172 1 76.25 13 ASP B C 1
ATOM 2952 O O . ASP B 1 13 ? 10.828 -14.953 -12.258 1 76.25 13 ASP B O 1
ATOM 2956 N N . LEU B 1 14 ? 12.422 -14.75 -10.703 1 87.25 14 LEU B N 1
ATOM 2957 C CA . LEU B 1 14 ? 13.055 -13.664 -11.438 1 87.25 14 LEU B CA 1
ATOM 2958 C C . LEU B 1 14 ? 14.125 -14.203 -12.391 1 87.25 14 LEU B C 1
ATOM 2960 O O . LEU B 1 14 ? 14.734 -13.438 -13.141 1 87.25 14 LEU B O 1
ATOM 2964 N N . GLY B 1 15 ? 14.234 -15.477 -12.414 1 87.38 15 GLY B N 1
ATOM 2965 C CA . GLY B 1 15 ? 15.266 -16.141 -13.188 1 87.38 15 GLY B CA 1
ATOM 2966 C C . GLY B 1 15 ? 15.25 -15.781 -14.656 1 87.38 15 GLY B C 1
ATOM 2967 O O . GLY B 1 15 ? 16.266 -15.367 -15.211 1 87.38 15 GLY B O 1
ATOM 2968 N N . PRO B 1 16 ? 14.156 -15.883 -15.273 1 89.12 16 PRO B N 1
ATOM 2969 C CA . PRO B 1 16 ? 14.102 -15.586 -16.703 1 89.12 16 PRO B CA 1
ATOM 2970 C C . PRO B 1 16 ? 14.5 -14.148 -17.031 1 89.12 16 PRO B C 1
ATOM 2972 O O . PRO B 1 16 ? 15.219 -13.898 -18 1 89.12 16 PRO B O 1
ATOM 2975 N N . LEU B 1 17 ? 14.039 -13.289 -16.234 1 92 17 LEU B N 1
ATOM 2976 C CA . LEU B 1 17 ? 14.383 -11.883 -16.438 1 92 17 LEU B CA 1
ATOM 2977 C C . LEU B 1 17 ? 15.859 -11.641 -16.156 1 92 17 LEU B C 1
ATOM 2979 O O . LEU B 1 17 ? 16.516 -10.898 -16.891 1 92 17 LEU B O 1
ATOM 2983 N N . LEU B 1 18 ? 16.344 -12.258 -15.109 1 92.94 18 LEU B N 1
ATOM 2984 C CA . LEU B 1 18 ? 17.766 -12.18 -14.766 1 92.94 18 LEU B CA 1
ATOM 2985 C C . LEU B 1 18 ? 18.625 -12.648 -15.93 1 92.94 18 LEU B C 1
ATOM 2987 O O . LEU B 1 18 ? 19.578 -11.961 -16.328 1 92.94 18 LEU B O 1
ATOM 2991 N N . ALA B 1 19 ? 18.234 -13.781 -16.453 1 91.12 19 ALA B N 1
ATOM 2992 C CA . ALA B 1 19 ? 19 -14.359 -17.562 1 91.12 19 ALA B CA 1
ATOM 2993 C C . ALA B 1 19 ? 18.969 -13.445 -18.781 1 91.12 19 ALA B C 1
ATOM 2995 O O . ALA B 1 19 ? 19.969 -13.312 -19.5 1 91.12 19 ALA B O 1
ATOM 2996 N N . ALA B 1 20 ? 17.891 -12.875 -19.031 1 93.5 20 ALA B N 1
ATOM 2997 C CA . ALA B 1 20 ? 17.75 -11.992 -20.188 1 93.5 20 ALA B CA 1
ATOM 2998 C C . ALA B 1 20 ? 18.641 -10.758 -20.047 1 93.5 20 ALA B C 1
ATOM 3000 O O . ALA B 1 20 ? 19.297 -10.352 -21.016 1 93.5 20 ALA B O 1
ATOM 3001 N N . PHE B 1 21 ? 18.672 -10.172 -18.875 1 94.44 21 PHE B N 1
ATOM 3002 C CA . PHE B 1 21 ? 19.547 -9.031 -18.625 1 94.44 21 PHE B CA 1
ATOM 3003 C C . PHE B 1 21 ? 21.016 -9.445 -18.734 1 94.44 21 PHE B C 1
ATOM 3005 O O . PHE B 1 21 ? 21.828 -8.711 -19.297 1 94.44 21 PHE B O 1
ATOM 3012 N N . ALA B 1 22 ? 21.297 -10.578 -18.172 1 93.69 22 ALA B N 1
ATOM 3013 C CA . ALA B 1 22 ? 22.672 -11.062 -18.141 1 93.69 22 ALA B CA 1
ATOM 3014 C C . ALA B 1 22 ? 23.203 -11.328 -19.562 1 93.69 22 ALA B C 1
ATOM 3016 O O . ALA B 1 22 ? 24.406 -11.25 -19.812 1 93.69 22 ALA B O 1
ATOM 3017 N N . ALA B 1 23 ? 22.312 -11.625 -20.453 1 91.88 23 ALA B N 1
ATOM 3018 C CA . ALA B 1 23 ? 22.688 -11.93 -21.828 1 91.88 23 ALA B CA 1
ATOM 3019 C C . ALA B 1 23 ? 23.016 -10.648 -22.594 1 91.88 23 ALA B C 1
ATOM 3021 O O . ALA B 1 23 ? 23.625 -10.703 -23.672 1 91.88 23 ALA B O 1
ATOM 3022 N N . GLN B 1 24 ? 22.672 -9.586 -22.094 1 92.19 24 GLN B N 1
ATOM 3023 C CA . GLN B 1 24 ? 22.969 -8.305 -22.734 1 92.19 24 GLN B CA 1
ATOM 3024 C C . GLN B 1 24 ? 24.281 -7.727 -22.234 1 92.19 24 GLN B C 1
ATOM 3026 O O . GLN B 1 24 ? 24.547 -7.746 -21.031 1 92.19 24 GLN B O 1
ATOM 3031 N N . PRO B 1 25 ? 25.031 -7.258 -23.172 1 91.12 25 PRO B N 1
ATOM 3032 C CA . PRO B 1 25 ? 26.297 -6.66 -22.734 1 91.12 25 PRO B CA 1
ATOM 3033 C C . PRO B 1 25 ? 26.109 -5.312 -22.047 1 91.12 25 PRO B C 1
ATOM 3035 O O . PRO B 1 25 ? 25.094 -4.645 -22.266 1 91.12 25 PRO B O 1
ATOM 3038 N N . GLY B 1 26 ? 27.031 -5.004 -21.156 1 92.56 26 GLY B N 1
ATOM 3039 C CA . GLY B 1 26 ? 27.078 -3.66 -20.609 1 92.56 26 GLY B CA 1
ATOM 3040 C C . GLY B 1 26 ? 26.391 -3.547 -19.25 1 92.56 26 GLY B C 1
ATOM 3041 O O . GLY B 1 26 ? 26.297 -2.455 -18.688 1 92.56 26 GLY B O 1
ATOM 3042 N N . HIS B 1 27 ? 25.875 -4.621 -18.75 1 95 27 HIS B N 1
ATOM 3043 C CA . HIS B 1 27 ? 25.234 -4.574 -17.438 1 95 27 HIS B CA 1
ATOM 3044 C C . HIS B 1 27 ? 26.125 -5.176 -16.359 1 95 27 HIS B C 1
ATOM 3046 O O . HIS B 1 27 ? 26.844 -6.145 -16.609 1 95 27 HIS B O 1
ATOM 3052 N N . GLU B 1 28 ? 26.156 -4.582 -15.273 1 95.81 28 GLU B N 1
ATOM 3053 C CA . GLU B 1 28 ? 26.641 -5.184 -14.039 1 95.81 28 GLU B CA 1
ATOM 3054 C C . GLU B 1 28 ? 25.5 -5.629 -13.141 1 95.81 28 GLU B C 1
ATOM 3056 O O . GLU B 1 28 ? 24.75 -4.793 -12.633 1 95.81 28 GLU B O 1
ATOM 3061 N N . ILE B 1 29 ? 25.422 -6.957 -12.938 1 96.31 29 ILE B N 1
ATOM 3062 C CA . ILE B 1 29 ? 24.234 -7.48 -12.281 1 96.31 29 ILE B CA 1
ATOM 3063 C C . ILE B 1 29 ? 24.609 -8.156 -10.969 1 96.31 29 ILE B C 1
ATOM 3065 O O . ILE B 1 29 ? 25.516 -8.992 -10.938 1 96.31 29 ILE B O 1
ATOM 3069 N N . LEU B 1 30 ? 23.969 -7.766 -9.945 1 94.94 30 LEU B N 1
ATOM 3070 C CA . LEU B 1 30 ? 24.062 -8.43 -8.648 1 94.94 30 LEU B CA 1
ATOM 3071 C C . LEU B 1 30 ? 22.719 -9.039 -8.25 1 94.94 30 LEU B C 1
ATOM 3073 O O . LEU B 1 30 ? 21.672 -8.445 -8.5 1 94.94 30 LEU B O 1
ATOM 3077 N N . PHE B 1 31 ? 22.781 -10.211 -7.668 1 93.25 31 PHE B N 1
ATOM 3078 C CA . PHE B 1 31 ? 21.609 -10.867 -7.125 1 93.25 31 PHE B CA 1
ATOM 3079 C C . PHE B 1 31 ? 21.75 -11.102 -5.629 1 93.25 31 PHE B C 1
ATOM 3081 O O . PHE B 1 31 ? 22.656 -11.828 -5.195 1 93.25 31 PHE B O 1
ATOM 3088 N N . ALA B 1 32 ? 20.844 -10.5 -4.863 1 91.31 32 ALA B N 1
ATOM 3089 C CA . ALA B 1 32 ? 20.875 -10.664 -3.41 1 91.31 32 ALA B CA 1
ATOM 3090 C C . ALA B 1 32 ? 19.781 -11.609 -2.938 1 91.31 32 ALA B C 1
ATOM 3092 O O . ALA B 1 32 ? 18.609 -11.453 -3.309 1 91.31 32 ALA B O 1
ATOM 3093 N N . SER B 1 33 ? 20.094 -12.578 -2.188 1 86.62 33 SER B N 1
ATOM 3094 C CA . SER B 1 33 ? 19.125 -13.516 -1.616 1 86.62 33 SER B CA 1
ATOM 3095 C C . SER B 1 33 ? 19.656 -14.133 -0.328 1 86.62 33 SER B C 1
ATOM 3097 O O . SER B 1 33 ? 20.844 -14.039 -0.031 1 86.62 33 SER B O 1
ATOM 3099 N N . CYS B 1 34 ? 18.672 -14.57 0.497 1 77.06 34 CYS B N 1
ATOM 3100 C CA . CYS B 1 34 ? 19.094 -15.258 1.715 1 77.06 34 CYS B CA 1
ATOM 3101 C C . CYS B 1 34 ? 19.422 -16.719 1.428 1 77.06 34 CYS B C 1
ATOM 3103 O O . CYS B 1 34 ? 20.203 -17.344 2.16 1 77.06 34 CYS B O 1
ATOM 3105 N N . ARG B 1 35 ? 18.656 -17.172 0.547 1 69.12 35 ARG B N 1
ATOM 3106 C CA . ARG B 1 35 ? 18.859 -18.578 0.21 1 69.12 35 ARG B CA 1
ATOM 3107 C C . ARG B 1 35 ? 19.359 -18.734 -1.223 1 69.12 35 ARG B C 1
ATOM 3109 O O . ARG B 1 35 ? 18.969 -17.969 -2.107 1 69.12 35 ARG B O 1
ATOM 3116 N N . GLY B 1 36 ? 20.5 -19.266 -1.366 1 62 36 GLY B N 1
ATOM 3117 C CA . GLY B 1 36 ? 20.969 -19.547 -2.715 1 62 36 GLY B CA 1
ATOM 3118 C C . GLY B 1 36 ? 21.5 -20.953 -2.879 1 62 36 GLY B C 1
ATOM 3119 O O . GLY B 1 36 ? 21.844 -21.609 -1.895 1 62 36 GLY B O 1
ATOM 3120 N N . ARG B 1 37 ? 21.125 -21.531 -4.012 1 58.47 37 ARG B N 1
ATOM 3121 C CA . ARG B 1 37 ? 21.75 -22.812 -4.332 1 58.47 37 ARG B CA 1
ATOM 3122 C C . ARG B 1 37 ? 23.219 -22.625 -4.691 1 58.47 37 ARG B C 1
ATOM 3124 O O . ARG B 1 37 ? 23.547 -21.828 -5.578 1 58.47 37 ARG B O 1
ATOM 3131 N N . ARG B 1 38 ? 24.125 -23.047 -3.85 1 54.53 38 ARG B N 1
ATOM 3132 C CA . ARG B 1 38 ? 25.562 -22.938 -4.062 1 54.53 38 ARG B CA 1
ATOM 3133 C C . ARG B 1 38 ? 25.953 -23.453 -5.449 1 54.53 38 ARG B C 1
ATOM 3135 O O . ARG B 1 38 ? 26.953 -23.016 -6.02 1 54.53 38 ARG B O 1
ATOM 3142 N N . ASP B 1 39 ? 25.094 -24.297 -5.988 1 58.16 39 ASP B N 1
ATOM 3143 C CA . ASP B 1 39 ? 25.516 -24.984 -7.207 1 58.16 39 ASP B CA 1
ATOM 3144 C C . ASP B 1 39 ? 24.922 -24.312 -8.445 1 58.16 39 ASP B C 1
ATOM 3146 O O . ASP B 1 39 ? 25.047 -24.844 -9.555 1 58.16 39 ASP B O 1
ATOM 3150 N N . PHE B 1 40 ? 24.297 -23.172 -8.25 1 66.88 40 PHE B N 1
ATOM 3151 C CA . PHE B 1 40 ? 23.688 -22.516 -9.406 1 66.88 40 PHE B CA 1
ATOM 3152 C C . PHE B 1 40 ? 24.297 -21.141 -9.625 1 66.88 40 PHE B C 1
ATOM 3154 O O . PHE B 1 40 ? 24.531 -20.391 -8.672 1 66.88 40 PHE B O 1
ATOM 3161 N N . SER B 1 41 ? 24.922 -21 -10.812 1 74.38 41 SER B N 1
ATOM 3162 C CA . SER B 1 41 ? 25.469 -19.703 -11.18 1 74.38 41 SER B CA 1
ATOM 3163 C C . SER B 1 41 ? 24.938 -19.234 -12.523 1 74.38 41 SER B C 1
ATOM 3165 O O . SER B 1 41 ? 24.609 -20.047 -13.391 1 74.38 41 SER B O 1
ATOM 3167 N N . VAL B 1 42 ? 24.594 -18.047 -12.633 1 79.94 42 VAL B N 1
ATOM 3168 C CA . VAL B 1 42 ? 24.25 -17.391 -13.898 1 79.94 42 VAL B CA 1
ATOM 3169 C C . VAL B 1 42 ? 25.438 -16.547 -14.375 1 79.94 42 VAL B C 1
ATOM 3171 O O . VAL B 1 42 ? 25.906 -15.664 -13.664 1 79.94 42 VAL B O 1
ATOM 3174 N N . PRO B 1 43 ? 25.922 -16.906 -15.578 1 82.06 43 PRO B N 1
ATOM 3175 C CA . PRO B 1 43 ? 27.047 -16.125 -16.078 1 82.06 43 PRO B CA 1
ATOM 3176 C C . PRO B 1 43 ? 26.781 -14.625 -16.078 1 82.06 43 PRO B C 1
ATOM 3178 O O . PRO B 1 43 ? 25.703 -14.188 -16.484 1 82.06 43 PRO B O 1
ATOM 3181 N N . GLY B 1 44 ? 27.688 -13.859 -15.578 1 85.81 44 GLY B N 1
ATOM 3182 C CA . GLY B 1 44 ? 27.578 -12.406 -15.602 1 85.81 44 GLY B CA 1
ATOM 3183 C C . GLY B 1 44 ? 26.859 -11.844 -14.391 1 85.81 44 GLY B C 1
ATOM 3184 O O . GLY B 1 44 ? 26.672 -10.633 -14.289 1 85.81 44 GLY B O 1
ATOM 3185 N N . VAL B 1 45 ? 26.438 -12.797 -13.5 1 90.69 45 VAL B N 1
ATOM 3186 C CA . VAL B 1 45 ? 25.703 -12.336 -12.336 1 90.69 45 VAL B CA 1
ATOM 3187 C C . VAL B 1 45 ? 26.5 -12.633 -11.062 1 90.69 45 VAL B C 1
ATOM 3189 O O . VAL B 1 45 ? 26.969 -13.758 -10.867 1 90.69 45 VAL B O 1
ATOM 3192 N N . ARG B 1 46 ? 26.734 -11.641 -10.289 1 89.12 46 ARG B N 1
ATOM 3193 C CA . ARG B 1 46 ? 27.328 -11.836 -8.969 1 89.12 46 ARG B CA 1
ATOM 3194 C C . ARG B 1 46 ? 26.266 -12.055 -7.906 1 89.12 46 ARG B C 1
ATOM 3196 O O . ARG B 1 46 ? 25.297 -11.289 -7.824 1 89.12 46 ARG B O 1
ATOM 3203 N N . HIS B 1 47 ? 26.453 -13.086 -7.117 1 87.31 47 HIS B N 1
ATOM 3204 C CA . HIS B 1 47 ? 25.484 -13.422 -6.082 1 87.31 47 HIS B CA 1
ATOM 3205 C C . HIS B 1 47 ? 25.938 -12.93 -4.715 1 87.31 47 HIS B C 1
ATOM 3207 O O . HIS B 1 47 ? 27.062 -13.219 -4.289 1 87.31 47 HIS B O 1
ATOM 3213 N N . VAL B 1 48 ? 25.125 -12.156 -4.074 1 85.25 48 VAL B N 1
ATOM 3214 C CA . VAL B 1 48 ? 25.359 -11.688 -2.713 1 85.25 48 VAL B CA 1
ATOM 3215 C C . VAL B 1 48 ? 24.422 -12.406 -1.745 1 85.25 48 VAL B C 1
ATOM 3217 O O . VAL B 1 48 ? 23.203 -12.32 -1.874 1 85.25 48 VAL B O 1
ATOM 3220 N N . VAL B 1 49 ? 24.969 -13.047 -0.811 1 82.88 49 VAL B N 1
ATOM 3221 C CA . VAL B 1 49 ? 24.172 -13.789 0.16 1 82.88 49 VAL B CA 1
ATOM 3222 C C . VAL B 1 49 ? 23.891 -12.906 1.376 1 82.88 49 VAL B C 1
ATOM 3224 O O . VAL B 1 49 ? 24.812 -12.414 2.021 1 82.88 49 VAL B O 1
ATOM 3227 N N . LEU B 1 50 ? 22.656 -12.688 1.562 1 82.69 50 LEU B N 1
ATOM 3228 C CA . LEU B 1 50 ? 22.234 -11.922 2.727 1 82.69 50 LEU B CA 1
ATOM 3229 C C . LEU B 1 50 ? 22.062 -12.82 3.943 1 82.69 50 LEU B C 1
ATOM 3231 O O . LEU B 1 50 ? 21.547 -13.938 3.826 1 82.69 50 LEU B O 1
ATOM 3235 N N . SER B 1 51 ? 22.672 -12.469 5.035 1 71.44 51 SER B N 1
ATOM 3236 C CA . SER B 1 51 ? 22.594 -13.281 6.246 1 71.44 51 SER B CA 1
ATOM 3237 C C . SER B 1 51 ? 21.172 -13.383 6.766 1 71.44 51 SER B C 1
ATOM 3239 O O . SER B 1 51 ? 20.438 -12.391 6.785 1 71.44 51 SER B O 1
ATOM 3241 N N . PRO B 1 52 ? 20.812 -14.641 7.004 1 63.19 52 PRO B N 1
ATOM 3242 C CA . PRO B 1 52 ? 19.5 -14.758 7.637 1 63.19 52 PRO B CA 1
ATOM 3243 C C . PRO B 1 52 ? 19.438 -14.094 9.008 1 63.19 52 PRO B C 1
ATOM 3245 O O . PRO B 1 52 ? 20.484 -13.883 9.641 1 63.19 52 PRO B O 1
ATOM 3248 N N . SER B 1 53 ? 18.234 -13.461 9.398 1 59.56 53 SER B N 1
ATOM 3249 C CA . SER B 1 53 ? 18.062 -12.875 10.727 1 59.56 53 SER B CA 1
ATOM 3250 C C . SER B 1 53 ? 18.547 -13.836 11.812 1 59.56 53 SER B C 1
ATOM 3252 O O . SER B 1 53 ? 18.375 -15.055 11.688 1 59.56 53 SER B O 1
ATOM 3254 N N . ARG B 1 54 ? 19.594 -13.508 12.719 1 54.25 54 ARG B N 1
ATOM 3255 C CA . ARG B 1 54 ? 20.016 -14.273 13.883 1 54.25 54 ARG B CA 1
ATOM 3256 C C . ARG B 1 54 ? 18.859 -14.508 14.852 1 54.25 54 ARG B C 1
ATOM 3258 O O . ARG B 1 54 ? 19 -15.227 15.844 1 54.25 54 ARG B O 1
ATOM 3265 N N . SER B 1 55 ? 17.812 -13.695 14.781 1 51.5 55 SER B N 1
ATOM 3266 C CA . SER B 1 55 ? 16.75 -13.711 15.781 1 51.5 55 SER B CA 1
ATOM 3267 C C . SER B 1 55 ? 15.93 -14.992 15.695 1 51.5 55 SER B C 1
ATOM 3269 O O . SER B 1 55 ? 14.711 -14.969 15.906 1 51.5 55 SER B O 1
ATOM 3271 N N . ARG B 1 56 ? 16.438 -16.078 15.086 1 51.69 56 ARG B N 1
ATOM 3272 C CA . ARG B 1 56 ? 15.844 -17.406 15.148 1 51.69 56 ARG B CA 1
ATOM 3273 C C . ARG B 1 56 ? 15.211 -17.656 16.516 1 51.69 56 ARG B C 1
ATOM 3275 O O . ARG B 1 56 ? 14.484 -18.641 16.703 1 51.69 56 ARG B O 1
ATOM 3282 N N . ARG B 1 57 ? 15.57 -16.781 17.391 1 51.41 57 ARG B N 1
ATOM 3283 C CA . ARG B 1 57 ? 15.133 -17.109 18.734 1 51.41 57 ARG B CA 1
ATOM 3284 C C . ARG B 1 57 ? 13.711 -16.625 18.984 1 51.41 57 ARG B C 1
ATOM 3286 O O . ARG B 1 57 ? 13.148 -16.859 20.062 1 51.41 57 ARG B O 1
ATOM 3293 N N . LEU B 1 58 ? 13.227 -15.758 18.125 1 55.53 58 LEU B N 1
ATOM 3294 C CA . LEU B 1 58 ? 11.922 -15.281 18.562 1 55.53 58 LEU B CA 1
ATOM 3295 C C . LEU B 1 58 ? 10.836 -16.297 18.234 1 55.53 58 LEU B C 1
ATOM 3297 O O . LEU B 1 58 ? 10.578 -16.594 17.062 1 55.53 58 LEU B O 1
ATOM 3301 N N . ALA B 1 59 ? 10.555 -17.062 19.188 1 62.06 59 ALA B N 1
ATOM 3302 C CA . ALA B 1 59 ? 9.508 -18.078 19.109 1 62.06 59 ALA B CA 1
ATOM 3303 C C . ALA B 1 59 ? 8.125 -17.453 19.016 1 62.06 59 ALA B C 1
ATOM 3305 O O . ALA B 1 59 ? 7.898 -16.359 19.547 1 62.06 59 ALA B O 1
ATOM 3306 N N . GLY B 1 60 ? 7.172 -17.906 18.078 1 68.5 60 GLY B N 1
ATOM 3307 C CA . GLY B 1 60 ? 5.77 -17.531 17.969 1 68.5 60 GLY B CA 1
ATOM 3308 C C . GLY B 1 60 ? 5.387 -17.062 16.578 1 68.5 60 GLY B C 1
ATOM 3309 O O . GLY B 1 60 ? 6.25 -16.688 15.789 1 68.5 60 GLY B O 1
ATOM 3310 N N . ASP B 1 61 ? 4.223 -17.266 16.25 1 74.38 61 ASP B N 1
ATOM 3311 C CA . ASP B 1 61 ? 3.713 -16.938 14.922 1 74.38 61 ASP B CA 1
ATOM 3312 C C . ASP B 1 61 ? 2.758 -15.742 14.977 1 74.38 61 ASP B C 1
ATOM 3314 O O . ASP B 1 61 ? 2.016 -15.492 14.023 1 74.38 61 ASP B O 1
ATOM 3318 N N . GLY B 1 62 ? 2.904 -15.062 16.172 1 82.31 62 GLY B N 1
ATOM 3319 C CA . GLY B 1 62 ? 2.094 -13.859 16.25 1 82.31 62 GLY B CA 1
ATOM 3320 C C . GLY B 1 62 ? 2.57 -12.75 15.336 1 82.31 62 GLY B C 1
ATOM 3321 O O . GLY B 1 62 ? 3.73 -12.742 14.922 1 82.31 62 GLY B O 1
ATOM 3322 N N . ALA B 1 63 ? 1.696 -11.906 15 1 88.31 63 ALA B N 1
ATOM 3323 C CA . ALA B 1 63 ? 2 -10.828 14.062 1 88.31 63 ALA B CA 1
ATOM 3324 C C . ALA B 1 63 ? 3.203 -10.016 14.531 1 88.31 63 ALA B C 1
ATOM 3326 O O . ALA B 1 63 ? 4.074 -9.664 13.734 1 88.31 63 ALA B O 1
ATOM 3327 N N . GLY B 1 64 ? 3.225 -9.727 15.812 1 89.88 64 GLY B N 1
ATOM 3328 C CA . GLY B 1 64 ? 4.328 -8.953 16.359 1 89.88 64 GLY B CA 1
ATOM 3329 C C . GLY B 1 64 ? 5.672 -9.641 16.219 1 89.88 64 GLY B C 1
ATOM 3330 O O . GLY B 1 64 ? 6.652 -9.016 15.805 1 89.88 64 GLY B O 1
ATOM 3331 N N . THR B 1 65 ? 5.711 -10.852 16.594 1 88.81 65 THR B N 1
ATOM 3332 C CA . THR B 1 65 ? 6.945 -11.617 16.484 1 88.81 65 THR B CA 1
ATOM 3333 C C . THR B 1 65 ? 7.414 -11.703 15.039 1 88.81 65 THR B C 1
ATOM 3335 O O . THR B 1 65 ? 8.602 -11.539 14.75 1 88.81 65 THR B O 1
ATOM 3338 N N . VAL B 1 66 ? 6.508 -11.953 14.18 1 87.88 66 VAL B N 1
ATOM 3339 C CA . VAL B 1 66 ? 6.828 -12.062 12.766 1 87.88 66 VAL B CA 1
ATOM 3340 C C . VAL B 1 66 ? 7.367 -10.727 12.25 1 87.88 66 VAL B C 1
ATOM 3342 O O . VAL B 1 66 ? 8.336 -10.688 11.5 1 87.88 66 VAL B O 1
ATOM 3345 N N . LEU B 1 67 ? 6.785 -9.664 12.664 1 91.25 67 LEU B N 1
ATOM 3346 C CA . LEU B 1 67 ? 7.254 -8.352 12.219 1 91.25 67 LEU B CA 1
ATOM 3347 C C . LEU B 1 67 ? 8.648 -8.055 12.758 1 91.25 67 LEU B C 1
ATOM 3349 O O . LEU B 1 67 ? 9.492 -7.508 12.047 1 91.25 67 LEU B O 1
ATOM 3353 N N . ASP B 1 68 ? 8.828 -8.367 14.008 1 89.94 68 ASP B N 1
ATOM 3354 C CA . ASP B 1 68 ? 10.156 -8.148 14.578 1 89.94 68 ASP B CA 1
ATOM 3355 C C . ASP B 1 68 ? 11.227 -8.898 13.781 1 89.94 68 ASP B C 1
ATOM 3357 O O . ASP B 1 68 ? 12.305 -8.359 13.523 1 89.94 68 ASP B O 1
ATOM 3361 N N . ARG B 1 69 ? 10.914 -10.094 13.43 1 87.19 69 ARG B N 1
ATOM 3362 C CA . ARG B 1 69 ? 11.836 -10.867 12.609 1 87.19 69 ARG B CA 1
ATOM 3363 C C . ARG B 1 69 ? 12.055 -10.203 11.258 1 87.19 69 ARG B C 1
ATOM 3365 O O . ARG B 1 69 ? 13.18 -10.141 10.758 1 87.19 69 ARG B O 1
ATOM 3372 N N . ALA B 1 70 ? 11.016 -9.758 10.672 1 89.19 70 ALA B N 1
ATOM 3373 C CA . ALA B 1 70 ? 11.094 -9.086 9.375 1 89.19 70 ALA B CA 1
ATOM 3374 C C . ALA B 1 70 ? 11.961 -7.832 9.461 1 89.19 70 ALA B C 1
ATOM 3376 O O . ALA B 1 70 ? 12.766 -7.562 8.562 1 89.19 70 ALA B O 1
ATOM 3377 N N . VAL B 1 71 ? 11.758 -7.094 10.531 1 89.31 71 VAL B N 1
ATOM 3378 C CA . VAL B 1 71 ? 12.516 -5.863 10.719 1 89.31 71 VAL B CA 1
ATOM 3379 C C . VAL B 1 71 ? 14 -6.188 10.883 1 89.31 71 VAL B C 1
ATOM 3381 O O . VAL B 1 71 ? 14.859 -5.504 10.312 1 89.31 71 VAL B O 1
ATOM 3384 N N . GLU B 1 72 ? 14.25 -7.16 11.672 1 88.12 72 GLU B N 1
ATOM 3385 C CA . GLU B 1 72 ? 15.641 -7.574 11.844 1 88.12 72 GLU B CA 1
ATOM 3386 C C . GLU B 1 72 ? 16.266 -7.973 10.516 1 88.12 72 GLU B C 1
ATOM 3388 O O . GLU B 1 72 ? 17.375 -7.543 10.195 1 88.12 72 GLU B O 1
ATOM 3393 N N . THR B 1 73 ? 15.602 -8.789 9.781 1 88.31 73 THR B N 1
ATOM 3394 C CA . THR B 1 73 ? 16.078 -9.203 8.469 1 88.31 73 THR B CA 1
ATOM 3395 C C . THR B 1 73 ? 16.281 -7.996 7.555 1 88.31 73 THR B C 1
ATOM 3397 O O . THR B 1 73 ? 17.281 -7.91 6.836 1 88.31 73 THR B O 1
ATOM 3400 N N . GLY B 1 74 ? 15.328 -7.102 7.562 1 90 74 GLY B N 1
ATOM 3401 C CA . GLY B 1 74 ? 15.43 -5.891 6.766 1 90 74 GLY B CA 1
ATOM 3402 C C . GLY B 1 74 ? 16.625 -5.035 7.125 1 90 74 GLY B C 1
ATOM 3403 O O . GLY B 1 74 ? 17.281 -4.461 6.25 1 90 74 GLY B O 1
ATOM 3404 N N . ARG B 1 75 ? 16.906 -4.965 8.406 1 88.81 75 ARG B N 1
ATOM 3405 C CA . ARG B 1 75 ? 18.047 -4.172 8.852 1 88.81 75 ARG B CA 1
ATOM 3406 C C . ARG B 1 75 ? 19.359 -4.809 8.422 1 88.81 75 ARG B C 1
ATOM 3408 O O . ARG B 1 75 ? 20.312 -4.105 8.07 1 88.81 75 ARG B O 1
ATOM 3415 N N . GLN B 1 76 ? 19.391 -6.059 8.508 1 88.75 76 GLN B N 1
ATOM 3416 C CA . GLN B 1 76 ? 20.578 -6.758 8.023 1 88.75 76 GLN B CA 1
ATOM 3417 C C . GLN B 1 76 ? 20.797 -6.52 6.535 1 88.75 76 GLN B C 1
ATOM 3419 O O . GLN B 1 76 ? 21.922 -6.273 6.094 1 88.75 76 GLN B O 1
ATOM 3424 N N . ALA B 1 77 ? 19.797 -6.605 5.785 1 91.06 77 ALA B N 1
ATOM 3425 C CA . ALA B 1 77 ? 19.875 -6.32 4.355 1 91.06 77 ALA B CA 1
ATOM 3426 C C . ALA B 1 77 ? 20.312 -4.875 4.113 1 91.06 77 ALA B C 1
ATOM 3428 O O . ALA B 1 77 ? 21.141 -4.609 3.236 1 91.06 77 ALA B O 1
ATOM 3429 N N . LEU B 1 78 ? 19.734 -3.951 4.859 1 91.44 78 LEU B N 1
ATOM 3430 C CA . LEU B 1 78 ? 20.109 -2.545 4.746 1 91.44 78 LEU B CA 1
ATOM 3431 C C . LEU B 1 78 ? 21.609 -2.367 4.941 1 91.44 78 LEU B C 1
ATOM 3433 O O . LEU B 1 78 ? 22.25 -1.636 4.188 1 91.44 78 LEU B O 1
ATOM 3437 N N . GLN B 1 79 ? 22.109 -3.043 5.953 1 91.19 79 GLN B N 1
ATOM 3438 C CA . GLN B 1 79 ? 23.547 -2.949 6.211 1 91.19 79 GLN B CA 1
ATOM 3439 C C . GLN B 1 79 ? 24.359 -3.482 5.031 1 91.19 79 GLN B C 1
ATOM 3441 O O . GLN B 1 79 ? 25.344 -2.875 4.629 1 91.19 79 GLN B O 1
ATOM 3446 N N . ALA B 1 80 ? 23.938 -4.543 4.492 1 91.88 80 ALA B N 1
ATOM 3447 C CA . ALA B 1 80 ? 24.609 -5.113 3.326 1 91.88 80 ALA B CA 1
ATOM 3448 C C . ALA B 1 80 ? 24.562 -4.16 2.137 1 91.88 80 ALA B C 1
ATOM 3450 O O . ALA B 1 80 ? 25.547 -3.973 1.434 1 91.88 80 ALA B O 1
ATOM 3451 N N . PHE B 1 81 ? 23.469 -3.561 1.887 1 94.31 81 PHE B N 1
ATOM 3452 C CA . PHE B 1 81 ? 23.281 -2.641 0.77 1 94.31 81 PHE B CA 1
ATOM 3453 C C . PHE B 1 81 ? 24.125 -1.38 0.967 1 94.31 81 PHE B C 1
ATOM 3455 O O . PHE B 1 81 ? 24.656 -0.827 0.003 1 94.31 81 PHE B O 1
ATOM 3462 N N . ARG B 1 82 ? 24.172 -0.969 2.217 1 93.25 82 ARG B N 1
ATOM 3463 C CA . ARG B 1 82 ? 25.016 0.185 2.504 1 93.25 82 ARG B CA 1
ATOM 3464 C C . ARG B 1 82 ? 26.484 -0.12 2.203 1 93.25 82 ARG B C 1
ATOM 3466 O O . ARG B 1 82 ? 27.203 0.729 1.677 1 93.25 82 ARG B O 1
ATOM 3473 N N . LEU B 1 83 ? 26.938 -1.296 2.535 1 92.56 83 LEU B N 1
ATOM 3474 C CA . LEU B 1 83 ? 28.297 -1.718 2.221 1 92.56 83 LEU B CA 1
ATOM 3475 C C . LEU B 1 83 ? 28.516 -1.776 0.713 1 92.56 83 LEU B C 1
ATOM 3477 O O . LEU B 1 83 ? 29.562 -1.382 0.218 1 92.56 83 LEU B O 1
ATOM 3481 N N . LEU B 1 84 ? 27.531 -2.23 -0.014 1 93.44 84 LEU B N 1
ATOM 3482 C CA . LEU B 1 84 ? 27.594 -2.254 -1.471 1 93.44 84 LEU B CA 1
ATOM 3483 C C . LEU B 1 84 ? 27.734 -0.844 -2.031 1 93.44 84 LEU B C 1
ATOM 3485 O O . LEU B 1 84 ? 28.562 -0.603 -2.91 1 93.44 84 LEU B O 1
ATOM 3489 N N . ARG B 1 85 ? 26.969 0.036 -1.519 1 94.31 85 ARG B N 1
ATOM 3490 C CA . ARG B 1 85 ? 27.016 1.431 -1.947 1 94.31 85 ARG B CA 1
ATOM 3491 C C . ARG B 1 85 ? 28.391 2.041 -1.662 1 94.31 85 ARG B C 1
ATOM 3493 O O . ARG B 1 85 ? 28.953 2.744 -2.506 1 94.31 85 ARG B O 1
ATOM 3500 N N . GLN B 1 86 ? 28.875 1.717 -0.54 1 93.88 86 GLN B N 1
ATOM 3501 C CA . GLN B 1 86 ? 30.188 2.23 -0.141 1 93.88 86 GLN B CA 1
ATOM 3502 C C . GLN B 1 86 ? 31.281 1.677 -1.036 1 93.88 86 GLN B C 1
ATOM 3504 O O . GLN B 1 86 ? 32.312 2.332 -1.248 1 93.88 86 GLN B O 1
ATOM 3509 N N . SER B 1 87 ? 31.062 0.561 -1.604 1 93.06 87 SER B N 1
ATOM 3510 C CA . SER B 1 87 ? 32.031 -0.068 -2.486 1 93.06 87 SER B CA 1
ATOM 3511 C C . SER B 1 87 ? 31.906 0.443 -3.918 1 93.06 87 SER B C 1
ATOM 3513 O O . SER B 1 87 ? 32.625 -0.013 -4.816 1 93.06 87 SER B O 1
ATOM 3515 N N . GLY B 1 88 ? 30.891 1.284 -4.125 1 93.19 88 GLY B N 1
ATOM 3516 C CA . GLY B 1 88 ? 30.766 1.94 -5.414 1 93.19 88 GLY B CA 1
ATOM 3517 C C . GLY B 1 88 ? 29.625 1.404 -6.25 1 93.19 88 GLY B C 1
ATOM 3518 O O . GLY B 1 88 ? 29.391 1.867 -7.371 1 93.19 88 GLY B O 1
ATOM 3519 N N . PHE B 1 89 ? 28.969 0.395 -5.762 1 95.38 89 PHE B N 1
ATOM 3520 C CA . PHE B 1 89 ? 27.844 -0.147 -6.512 1 95.38 89 PHE B CA 1
ATOM 3521 C C . PHE B 1 89 ? 26.547 0.559 -6.129 1 95.38 89 PHE B C 1
ATOM 3523 O O . PHE B 1 89 ? 25.969 0.284 -5.07 1 95.38 89 PHE B O 1
ATOM 3530 N N . VAL B 1 90 ? 26.047 1.393 -6.91 1 96.69 90 VAL B N 1
ATOM 3531 C CA . VAL B 1 90 ? 24.734 2.018 -6.797 1 96.69 90 VAL B CA 1
ATOM 3532 C C . VAL B 1 90 ? 23.859 1.609 -7.98 1 96.69 90 VAL B C 1
ATOM 3534 O O . VAL B 1 90 ? 24.109 2.023 -9.117 1 96.69 90 VAL B O 1
ATOM 3537 N N . PRO B 1 91 ? 22.906 0.832 -7.75 1 97.62 91 PRO B N 1
ATOM 3538 C CA . PRO B 1 91 ? 22.125 0.323 -8.883 1 97.62 91 PRO B CA 1
ATOM 3539 C C . PRO B 1 91 ? 21.312 1.414 -9.578 1 97.62 91 PRO B C 1
ATOM 3541 O O . PRO B 1 91 ? 20.797 2.32 -8.922 1 97.62 91 PRO B O 1
ATOM 3544 N N . ASP B 1 92 ? 21.234 1.225 -10.852 1 97.31 92 ASP B N 1
ATOM 3545 C CA . ASP B 1 92 ? 20.328 2.043 -11.656 1 97.31 92 ASP B CA 1
ATOM 3546 C C . ASP B 1 92 ? 18.891 1.545 -11.547 1 97.31 92 ASP B C 1
ATOM 3548 O O . ASP B 1 92 ? 17.953 2.324 -11.688 1 97.31 92 ASP B O 1
ATOM 3552 N N . MET B 1 93 ? 18.812 0.255 -11.328 1 97.44 93 MET B N 1
ATOM 3553 C CA . MET B 1 93 ? 17.516 -0.409 -11.242 1 97.44 93 MET B CA 1
ATOM 3554 C C . MET B 1 93 ? 17.562 -1.532 -10.211 1 97.44 93 MET B C 1
ATOM 3556 O O . MET B 1 93 ? 18.547 -2.273 -10.125 1 97.44 93 MET B O 1
ATOM 3560 N N . VAL B 1 94 ? 16.531 -1.615 -9.398 1 97.19 94 VAL B N 1
ATOM 3561 C CA . VAL B 1 94 ? 16.344 -2.729 -8.477 1 97.19 94 VAL B CA 1
ATOM 3562 C C . VAL B 1 94 ? 15.062 -3.484 -8.828 1 97.19 94 VAL B C 1
ATOM 3564 O O . VAL B 1 94 ? 14.008 -2.875 -9.023 1 97.19 94 VAL B O 1
ATOM 3567 N N . LEU B 1 95 ? 15.172 -4.746 -8.984 1 96.25 95 LEU B N 1
ATOM 3568 C CA . LEU B 1 95 ? 14.023 -5.633 -9.18 1 96.25 95 LEU B CA 1
ATOM 3569 C C . LEU B 1 95 ? 13.852 -6.566 -7.992 1 96.25 95 LEU B C 1
ATOM 3571 O O . LEU B 1 95 ? 14.75 -7.344 -7.668 1 96.25 95 LEU B O 1
ATOM 3575 N N . LEU B 1 96 ? 12.75 -6.473 -7.379 1 93.31 96 LEU B N 1
ATOM 3576 C CA . LEU B 1 96 ? 12.586 -7.301 -6.188 1 93.31 96 LEU B CA 1
ATOM 3577 C C . LEU B 1 96 ? 11.188 -7.902 -6.133 1 93.31 96 LEU B C 1
ATOM 3579 O O . LEU B 1 96 ? 10.242 -7.34 -6.691 1 93.31 96 LEU B O 1
ATOM 3583 N N . SER B 1 97 ? 11.125 -9.078 -5.488 1 87.06 97 SER B N 1
ATOM 3584 C CA . SER B 1 97 ? 9.82 -9.68 -5.207 1 87.06 97 SER B CA 1
ATOM 3585 C C . SER B 1 97 ? 9.078 -8.891 -4.133 1 87.06 97 SER B C 1
ATOM 3587 O O . SER B 1 97 ? 9.695 -8.242 -3.291 1 87.06 97 SER B O 1
ATOM 3589 N N . SER B 1 98 ? 7.785 -9.047 -4.246 1 76.38 98 SER B N 1
ATOM 3590 C CA . SER B 1 98 ? 7 -8.328 -3.248 1 76.38 98 SER B CA 1
ATOM 3591 C C . SER B 1 98 ? 7.023 -9.039 -1.901 1 76.38 98 SER B C 1
ATOM 3593 O O . SER B 1 98 ? 7.398 -10.211 -1.821 1 76.38 98 SER B O 1
ATOM 3595 N N . ALA B 1 99 ? 6.789 -8.422 -0.845 1 74.12 99 ALA B N 1
ATOM 3596 C CA . ALA B 1 99 ? 6.637 -8.898 0.526 1 74.12 99 ALA B CA 1
ATOM 3597 C C . ALA B 1 99 ? 7.965 -9.391 1.087 1 74.12 99 ALA B C 1
ATOM 3599 O O . ALA B 1 99 ? 7.996 -10.258 1.966 1 74.12 99 ALA B O 1
ATOM 3600 N N . LEU B 1 100 ? 9.055 -9.008 0.483 1 79.06 100 LEU B N 1
ATOM 3601 C CA . LEU B 1 100 ? 10.375 -9.414 0.958 1 79.06 100 LEU B CA 1
ATOM 3602 C C . LEU B 1 100 ? 10.797 -8.578 2.162 1 79.06 100 LEU B C 1
ATOM 3604 O O . LEU B 1 100 ? 10.766 -7.348 2.113 1 79.06 100 LEU B O 1
ATOM 3608 N N . GLU B 1 101 ? 11.164 -9.289 3.117 1 87.5 101 GLU B N 1
ATOM 3609 C CA . GLU B 1 101 ? 11.68 -8.594 4.293 1 87.5 101 GLU B CA 1
ATOM 3610 C C . GLU B 1 101 ? 12.953 -7.824 3.967 1 87.5 101 GLU B C 1
ATOM 3612 O O . GLU B 1 101 ? 13.203 -6.758 4.531 1 87.5 101 GLU B O 1
ATOM 3617 N N . GLN B 1 102 ? 13.695 -8.305 3.027 1 88.94 102 GLN B N 1
ATOM 3618 C CA . GLN B 1 102 ? 14.969 -7.703 2.646 1 88.94 102 GLN B CA 1
ATOM 3619 C C . GLN B 1 102 ? 14.766 -6.359 1.949 1 88.94 102 GLN B C 1
ATOM 3621 O O . GLN B 1 102 ? 15.695 -5.562 1.836 1 88.94 102 GLN B O 1
ATOM 3626 N N . GLY B 1 103 ? 13.609 -6.156 1.414 1 89.69 103 GLY B N 1
ATOM 3627 C CA . GLY B 1 103 ? 13.312 -4.914 0.72 1 89.69 103 GLY B CA 1
ATOM 3628 C C . GLY B 1 103 ? 12.711 -3.854 1.624 1 89.69 103 GLY B C 1
ATOM 3629 O O . GLY B 1 103 ? 12.414 -2.744 1.175 1 89.69 103 GLY B O 1
ATOM 3630 N N . LEU B 1 104 ? 12.57 -4.152 2.906 1 89.25 104 LEU B N 1
ATOM 3631 C CA . LEU B 1 104 ? 11.859 -3.289 3.844 1 89.25 104 LEU B CA 1
ATOM 3632 C C . LEU B 1 104 ? 12.469 -1.896 3.875 1 89.25 104 LEU B C 1
ATOM 3634 O O . LEU B 1 104 ? 11.758 -0.896 3.961 1 89.25 104 LEU B O 1
ATOM 3638 N N . PHE B 1 105 ? 13.781 -1.786 3.793 1 89.56 105 PHE B N 1
ATOM 3639 C CA . PHE B 1 105 ? 14.469 -0.505 3.902 1 89.56 105 PHE B CA 1
ATOM 3640 C C . PHE B 1 105 ? 15.266 -0.209 2.637 1 89.56 105 PHE B C 1
ATOM 3642 O O . PHE B 1 105 ? 16.344 0.386 2.701 1 89.56 105 PHE B O 1
ATOM 3649 N N . LEU B 1 106 ? 14.766 -0.624 1.557 1 91.12 106 LEU B N 1
ATOM 3650 C CA . LEU B 1 106 ? 15.438 -0.467 0.27 1 91.12 106 LEU B CA 1
ATOM 3651 C C . LEU B 1 106 ? 15.68 1.007 -0.039 1 91.12 106 LEU B C 1
ATOM 3653 O O . LEU B 1 106 ? 16.766 1.381 -0.478 1 91.12 106 LEU B O 1
ATOM 3657 N N . ARG B 1 107 ? 14.695 1.877 0.211 1 89.44 107 ARG B N 1
ATOM 3658 C CA . ARG B 1 107 ? 14.797 3.293 -0.126 1 89.44 107 ARG B CA 1
ATOM 3659 C C . ARG B 1 107 ? 15.836 3.992 0.751 1 89.44 107 ARG B C 1
ATOM 3661 O O . ARG B 1 107 ? 16.438 4.98 0.335 1 89.44 107 ARG B O 1
ATOM 3668 N N . ASP B 1 108 ? 16.016 3.434 1.94 1 86.62 108 ASP B N 1
ATOM 3669 C CA . ASP B 1 108 ? 17.062 3.969 2.805 1 86.62 108 ASP B CA 1
ATOM 3670 C C . ASP B 1 108 ? 18.438 3.695 2.223 1 86.62 108 ASP B C 1
ATOM 3672 O O . ASP B 1 108 ? 19.359 4.5 2.389 1 86.62 108 ASP B O 1
ATOM 3676 N N . ALA B 1 109 ? 18.547 2.627 1.616 1 91.06 109 ALA B N 1
ATOM 3677 C CA . ALA B 1 109 ? 19.828 2.258 1.026 1 91.06 109 ALA B CA 1
ATOM 3678 C C . ALA B 1 109 ? 20.016 2.938 -0.326 1 91.06 109 ALA B C 1
ATOM 3680 O O . ALA B 1 109 ? 21.125 3.406 -0.638 1 91.06 109 ALA B O 1
ATOM 3681 N N . PHE B 1 110 ? 18.938 2.945 -1.119 1 93.56 110 PHE B N 1
ATOM 3682 C CA . PHE B 1 110 ? 19.016 3.449 -2.484 1 93.56 110 PHE B CA 1
ATOM 3683 C C . PHE B 1 110 ? 17.859 4.402 -2.775 1 93.56 110 PHE B C 1
ATOM 3685 O O . PHE B 1 110 ? 16.953 4.078 -3.557 1 93.56 110 PHE B O 1
ATOM 3692 N N . PRO B 1 111 ? 17.859 5.637 -2.357 1 88.81 111 PRO B N 1
ATOM 3693 C CA . PRO B 1 111 ? 16.734 6.562 -2.477 1 88.81 111 PRO B CA 1
ATOM 3694 C C . PRO B 1 111 ? 16.516 7.031 -3.912 1 88.81 111 PRO B C 1
ATOM 3696 O O . PRO B 1 111 ? 15.391 7.406 -4.27 1 88.81 111 PRO B O 1
ATOM 3699 N N . ASP B 1 112 ? 17.5 6.922 -4.727 1 90.44 112 ASP B N 1
ATOM 3700 C CA . ASP B 1 112 ? 17.391 7.523 -6.051 1 90.44 112 ASP B CA 1
ATOM 3701 C C . ASP B 1 112 ? 17.359 6.453 -7.141 1 90.44 112 ASP B C 1
ATOM 3703 O O . ASP B 1 112 ? 17.578 6.75 -8.32 1 90.44 112 ASP B O 1
ATOM 3707 N N . THR B 1 113 ? 17.219 5.266 -6.773 1 95.81 113 THR B N 1
ATOM 3708 C CA . THR B 1 113 ? 17.234 4.164 -7.727 1 95.81 113 THR B CA 1
ATOM 3709 C C . THR B 1 113 ? 15.828 3.832 -8.195 1 95.81 113 THR B C 1
ATOM 3711 O O . THR B 1 113 ? 14.875 3.859 -7.41 1 95.81 113 THR B O 1
ATOM 3714 N N . PHE B 1 114 ? 15.688 3.514 -9.531 1 96.38 114 PHE B N 1
ATOM 3715 C CA . PHE B 1 114 ? 14.422 3.037 -10.078 1 96.38 114 PHE B CA 1
ATOM 3716 C C . PHE B 1 114 ? 14.086 1.652 -9.539 1 96.38 114 PHE B C 1
ATOM 3718 O O . PHE B 1 114 ? 14.82 0.691 -9.781 1 96.38 114 PHE B O 1
ATOM 3725 N N . ALA B 1 115 ? 12.992 1.516 -8.773 1 94.81 115 ALA B N 1
ATOM 3726 C CA . ALA B 1 115 ? 12.656 0.264 -8.094 1 94.81 115 ALA B CA 1
ATOM 3727 C C . ALA B 1 115 ? 11.414 -0.372 -8.703 1 94.81 115 ALA B C 1
ATOM 3729 O O . ALA B 1 115 ? 10.375 0.287 -8.852 1 94.81 115 ALA B O 1
ATOM 3730 N N . VAL B 1 116 ? 11.516 -1.662 -9.039 1 94.12 116 VAL B N 1
ATOM 3731 C CA . VAL B 1 116 ? 10.422 -2.441 -9.602 1 94.12 116 VAL B CA 1
ATOM 3732 C C . VAL B 1 116 ? 10.039 -3.562 -8.641 1 94.12 116 VAL B C 1
ATOM 3734 O O . VAL B 1 116 ? 10.891 -4.336 -8.203 1 94.12 116 VAL B O 1
ATOM 3737 N N . CYS B 1 117 ? 8.797 -3.602 -8.352 1 92.19 117 CYS B N 1
ATOM 3738 C CA . CYS B 1 117 ? 8.281 -4.641 -7.465 1 92.19 117 CYS B CA 1
ATOM 3739 C C . CYS B 1 117 ? 7.41 -5.629 -8.234 1 92.19 117 CYS B C 1
ATOM 3741 O O . CYS B 1 117 ? 6.488 -5.23 -8.945 1 92.19 117 CYS B O 1
ATOM 3743 N N . PHE B 1 118 ? 7.746 -6.895 -8.094 1 90.44 118 PHE B N 1
ATOM 3744 C CA . PHE B 1 118 ? 6.91 -7.953 -8.648 1 90.44 118 PHE B CA 1
ATOM 3745 C C . PHE B 1 118 ? 5.926 -8.469 -7.609 1 90.44 118 PHE B C 1
ATOM 3747 O O . PHE B 1 118 ? 6.312 -9.18 -6.676 1 90.44 118 PHE B O 1
ATOM 3754 N N . ALA B 1 119 ? 4.738 -8.094 -7.832 1 82.94 119 ALA B N 1
ATOM 3755 C CA . ALA B 1 119 ? 3.709 -8.359 -6.828 1 82.94 119 ALA B CA 1
ATOM 3756 C C . ALA B 1 119 ? 3.09 -9.742 -7.035 1 82.94 119 ALA B C 1
ATOM 3758 O O . ALA B 1 119 ? 2.801 -10.133 -8.172 1 82.94 119 ALA B O 1
ATOM 3759 N N . GLU B 1 120 ? 3.09 -10.492 -5.98 1 71.19 120 GLU B N 1
ATOM 3760 C CA . GLU B 1 120 ? 2.361 -11.758 -5.969 1 71.19 120 GLU B CA 1
ATOM 3761 C C . GLU B 1 120 ? 0.889 -11.547 -5.633 1 71.19 120 GLU B C 1
ATOM 3763 O O . GLU B 1 120 ? 0.508 -10.484 -5.129 1 71.19 120 GLU B O 1
ATOM 3768 N N . GLY B 1 121 ? -0.005 -12.352 -6.305 1 61.38 121 GLY B N 1
ATOM 3769 C CA . GLY B 1 121 ? -1.408 -12.258 -5.938 1 61.38 121 GLY B CA 1
ATOM 3770 C C . GLY B 1 121 ? -1.624 -12.094 -4.445 1 61.38 121 GLY B C 1
ATOM 3771 O O . GLY B 1 121 ? -1.057 -12.836 -3.643 1 61.38 121 GLY B O 1
ATOM 3772 N N . LEU B 1 122 ? -1.718 -10.82 -4.016 1 53.62 122 LEU B N 1
ATOM 3773 C CA . LEU B 1 122 ? -1.935 -10.539 -2.6 1 53.62 122 LEU B CA 1
ATOM 3774 C C . LEU B 1 122 ? -3.236 -11.172 -2.115 1 53.62 122 LEU B C 1
ATOM 3776 O O . LEU B 1 122 ? -4.281 -11.016 -2.752 1 53.62 122 LEU B O 1
ATOM 3780 N N . PRO B 1 123 ? -3.178 -12.234 -1.403 1 47.22 123 PRO B N 1
ATOM 3781 C CA . PRO B 1 123 ? -4.484 -12.555 -0.826 1 47.22 123 PRO B CA 1
ATOM 3782 C C . PRO B 1 123 ? -5.191 -11.328 -0.245 1 47.22 123 PRO B C 1
ATOM 3784 O O . PRO B 1 123 ? -4.633 -10.641 0.613 1 47.22 123 PRO B O 1
ATOM 3787 N N . SER B 1 124 ? -5.641 -10.406 -1.12 1 44.44 124 SER B N 1
ATOM 3788 C CA . SER B 1 124 ? -6.332 -9.211 -0.655 1 44.44 124 SER B CA 1
ATOM 3789 C C . SER B 1 124 ? -7.039 -9.461 0.672 1 44.44 124 SER B C 1
ATOM 3791 O O . SER B 1 124 ? -7.035 -8.602 1.558 1 44.44 124 SER B O 1
ATOM 3793 N N . ASP B 1 125 ? -8.195 -10.172 0.579 1 43.19 125 ASP B N 1
ATOM 3794 C CA . ASP B 1 125 ? -9.359 -10.312 1.443 1 43.19 125 ASP B CA 1
ATOM 3795 C C . ASP B 1 125 ? -9.156 -11.422 2.469 1 43.19 125 ASP B C 1
ATOM 3797 O O . ASP B 1 125 ? -8.398 -12.359 2.23 1 43.19 125 ASP B O 1
ATOM 3801 N N . GLY B 1 126 ? -9.305 -11.062 3.744 1 45.88 126 GLY B N 1
ATOM 3802 C CA . GLY B 1 126 ? -9.547 -11.93 4.887 1 45.88 126 GLY B CA 1
ATOM 3803 C C . GLY B 1 126 ? -8.508 -11.781 5.98 1 45.88 126 GLY B C 1
ATOM 3804 O O . GLY B 1 126 ? -7.438 -11.211 5.754 1 45.88 126 GLY B O 1
ATOM 3805 N N . LEU B 1 127 ? -8.906 -11.648 7.133 1 49.28 127 LEU B N 1
ATOM 3806 C CA . LEU B 1 127 ? -8.148 -11.867 8.359 1 49.28 127 LEU B CA 1
ATOM 3807 C C . LEU B 1 127 ? -6.91 -12.727 8.078 1 49.28 127 LEU B C 1
ATOM 3809 O O . LEU B 1 127 ? -7.02 -13.938 7.91 1 49.28 127 LEU B O 1
ATOM 3813 N N . ALA B 1 128 ? -5.938 -12.125 7.16 1 52.69 128 ALA B N 1
ATOM 3814 C CA . ALA B 1 128 ? -4.809 -13.055 7.195 1 52.69 128 ALA B CA 1
ATOM 3815 C C . ALA B 1 128 ? -4.77 -13.82 8.516 1 52.69 128 ALA B C 1
ATOM 3817 O O . ALA B 1 128 ? -4.648 -13.219 9.586 1 52.69 128 ALA B O 1
ATOM 3818 N N . ALA B 1 129 ? -5.637 -14.742 8.672 1 55.69 129 ALA B N 1
ATOM 3819 C CA . ALA B 1 129 ? -5.91 -15.609 9.812 1 55.69 129 ALA B CA 1
ATOM 3820 C C . ALA B 1 129 ? -4.668 -15.773 10.688 1 55.69 129 ALA B C 1
ATOM 3822 O O . ALA B 1 129 ? -4.773 -15.961 11.898 1 55.69 129 ALA B O 1
ATOM 3823 N N . ASP B 1 130 ? -3.383 -15.609 9.977 1 72.88 130 ASP B N 1
ATOM 3824 C CA . ASP B 1 130 ? -2.287 -15.781 10.922 1 72.88 130 ASP B CA 1
ATOM 3825 C C . ASP B 1 130 ? -1.312 -14.609 10.859 1 72.88 130 ASP B C 1
ATOM 3827 O O . ASP B 1 130 ? -1.487 -13.695 10.055 1 72.88 130 ASP B O 1
ATOM 3831 N N . GLY B 1 131 ? -0.627 -14.43 11.875 1 77.69 131 GLY B N 1
ATOM 3832 C CA . GLY B 1 131 ? 0.361 -13.375 12.047 1 77.69 131 GLY B CA 1
ATOM 3833 C C . GLY B 1 131 ? 1.319 -13.258 10.883 1 77.69 131 GLY B C 1
ATOM 3834 O O . GLY B 1 131 ? 1.635 -12.156 10.438 1 77.69 131 GLY B O 1
ATOM 3835 N N . ARG B 1 132 ? 1.603 -14.328 10.242 1 80.06 132 ARG B N 1
ATOM 3836 C CA . ARG B 1 132 ? 2.541 -14.344 9.125 1 80.06 132 ARG B CA 1
ATOM 3837 C C . ARG B 1 132 ? 1.903 -13.766 7.867 1 80.06 132 ARG B C 1
ATOM 3839 O O . ARG B 1 132 ? 2.527 -12.969 7.16 1 80.06 132 ARG B O 1
ATOM 3846 N N . GLY B 1 133 ? 0.682 -14.219 7.609 1 80.56 133 GLY B N 1
ATOM 3847 C CA . GLY B 1 133 ? -0.034 -13.695 6.457 1 80.56 133 GLY B CA 1
ATOM 3848 C C . GLY B 1 133 ? -0.251 -12.195 6.52 1 80.56 133 GLY B C 1
ATOM 3849 O O . GLY B 1 133 ? -0.078 -11.492 5.52 1 80.56 133 GLY B O 1
ATOM 3850 N N . LEU B 1 134 ? -0.561 -11.734 7.68 1 85.56 134 LEU B N 1
ATOM 3851 C CA . LEU B 1 134 ? -0.794 -10.305 7.848 1 85.56 134 LEU B CA 1
ATOM 3852 C C . LEU B 1 134 ? 0.484 -9.508 7.594 1 85.56 134 LEU B C 1
ATOM 3854 O O . LEU B 1 134 ? 0.47 -8.523 6.859 1 85.56 134 LEU B O 1
ATOM 3858 N N . VAL B 1 135 ? 1.558 -9.93 8.234 1 88.31 135 VAL B N 1
ATOM 3859 C CA . VAL B 1 135 ? 2.816 -9.203 8.102 1 88.31 135 VAL B CA 1
ATOM 3860 C C . VAL B 1 135 ? 3.275 -9.219 6.645 1 88.31 135 VAL B C 1
ATOM 3862 O O . VAL B 1 135 ? 3.707 -8.203 6.105 1 88.31 135 VAL B O 1
ATOM 3865 N N . ARG B 1 136 ? 3.16 -10.328 5.996 1 84.44 136 ARG B N 1
ATOM 3866 C CA . ARG B 1 136 ? 3.518 -10.422 4.586 1 84.44 136 ARG B CA 1
ATOM 3867 C C . ARG B 1 136 ? 2.723 -9.43 3.75 1 84.44 136 ARG B C 1
ATOM 3869 O O . ARG B 1 136 ? 3.273 -8.773 2.861 1 84.44 136 ARG B O 1
ATOM 3876 N N . HIS B 1 137 ? 1.485 -9.414 4.008 1 85.69 137 HIS B N 1
ATOM 3877 C CA . HIS B 1 137 ? 0.634 -8.484 3.277 1 85.69 137 HIS B CA 1
ATOM 3878 C C . HIS B 1 137 ? 1.036 -7.035 3.553 1 85.69 137 HIS B C 1
ATOM 3880 O O . HIS B 1 137 ? 1.065 -6.211 2.637 1 85.69 137 HIS B O 1
ATOM 3886 N N . LEU B 1 138 ? 1.291 -6.734 4.801 1 88.5 138 LEU B N 1
ATOM 3887 C CA . LEU B 1 138 ? 1.729 -5.391 5.168 1 88.5 138 LEU B CA 1
ATOM 3888 C C . LEU B 1 138 ? 3.008 -5.016 4.426 1 88.5 138 LEU B C 1
ATOM 3890 O O . LEU B 1 138 ? 3.115 -3.914 3.883 1 88.5 138 LEU B O 1
ATOM 3894 N N . LEU B 1 139 ? 3.92 -5.922 4.43 1 88.94 139 LEU B N 1
ATOM 3895 C CA . LEU B 1 139 ? 5.184 -5.676 3.742 1 88.94 139 LEU B CA 1
ATOM 3896 C C . LEU B 1 139 ? 4.961 -5.48 2.246 1 88.94 139 LEU B C 1
ATOM 3898 O O . LEU B 1 139 ? 5.574 -4.605 1.632 1 88.94 139 LEU B O 1
ATOM 3902 N N . GLN B 1 140 ? 4.152 -6.266 1.714 1 88 140 GLN B N 1
ATOM 3903 C CA . GLN B 1 140 ? 3.848 -6.141 0.292 1 88 140 GLN B CA 1
ATOM 3904 C C . GLN B 1 140 ? 3.264 -4.766 -0.024 1 88 140 GLN B C 1
ATOM 3906 O O . GLN B 1 140 ? 3.66 -4.125 -1 1 88 140 GLN B O 1
ATOM 3911 N N . CYS B 1 141 ? 2.295 -4.375 0.768 1 85.88 141 CYS B N 1
ATOM 3912 C CA . CYS B 1 141 ? 1.679 -3.068 0.559 1 85.88 141 CYS B CA 1
ATOM 3913 C C . CYS B 1 141 ? 2.723 -1.959 0.602 1 85.88 141 CYS B C 1
ATOM 3915 O O . CYS B 1 141 ? 2.709 -1.054 -0.234 1 85.88 141 CYS B O 1
ATOM 3917 N N . ARG B 1 142 ? 3.561 -2.016 1.531 1 86.12 142 ARG B N 1
ATOM 3918 C CA . ARG B 1 142 ? 4.602 -1.003 1.65 1 86.12 142 ARG B CA 1
ATOM 3919 C C . ARG B 1 142 ? 5.539 -1.037 0.448 1 86.12 142 ARG B C 1
ATOM 3921 O O . ARG B 1 142 ? 5.883 0.008 -0.109 1 86.12 142 ARG B O 1
ATOM 3928 N N . GLN B 1 143 ? 5.961 -2.199 0.105 1 88.25 143 GLN B N 1
ATOM 3929 C CA . GLN B 1 143 ? 6.891 -2.342 -1.011 1 88.25 143 GLN B CA 1
ATOM 3930 C C . GLN B 1 143 ? 6.277 -1.826 -2.309 1 88.25 143 GLN B C 1
ATOM 3932 O O . GLN B 1 143 ? 6.945 -1.151 -3.094 1 88.25 143 GLN B O 1
ATOM 3937 N N . MET B 1 144 ? 5.086 -2.182 -2.502 1 86.12 144 MET B N 1
ATOM 3938 C CA . MET B 1 144 ? 4.391 -1.697 -3.691 1 86.12 144 MET B CA 1
ATOM 3939 C C . MET B 1 144 ? 4.32 -0.174 -3.699 1 86.12 144 MET B C 1
ATOM 3941 O O . MET B 1 144 ? 4.512 0.456 -4.738 1 86.12 144 MET B O 1
ATOM 3945 N N . ARG B 1 145 ? 4.082 0.34 -2.592 1 82.75 145 ARG B N 1
ATOM 3946 C CA . ARG B 1 145 ? 3.977 1.792 -2.492 1 82.75 145 ARG B CA 1
ATOM 3947 C C . ARG B 1 145 ? 5.328 2.457 -2.727 1 82.75 145 ARG B C 1
ATOM 3949 O O . ARG B 1 145 ? 5.398 3.537 -3.318 1 82.75 145 ARG B O 1
ATOM 3956 N N . GLN B 1 146 ? 6.352 1.859 -2.312 1 83.88 146 GLN B N 1
ATOM 3957 C CA . GLN B 1 146 ? 7.684 2.453 -2.379 1 83.88 146 GLN B CA 1
ATOM 3958 C C . GLN B 1 146 ? 8.352 2.162 -3.721 1 83.88 146 GLN B C 1
ATOM 3960 O O . GLN B 1 146 ? 9.469 2.607 -3.973 1 83.88 146 GLN B O 1
ATOM 3965 N N . SER B 1 147 ? 7.719 1.462 -4.57 1 89.44 147 SER B N 1
ATOM 3966 C CA . SER B 1 147 ? 8.289 1.123 -5.871 1 89.44 147 SER B CA 1
ATOM 3967 C C . SER B 1 147 ? 7.812 2.086 -6.949 1 89.44 147 SER B C 1
ATOM 3969 O O . SER B 1 147 ? 6.766 2.719 -6.809 1 89.44 147 SER B O 1
ATOM 3971 N N . ASP B 1 148 ? 8.609 2.191 -7.98 1 88.69 148 ASP B N 1
ATOM 3972 C CA . ASP B 1 148 ? 8.289 3.08 -9.094 1 88.69 148 ASP B CA 1
ATOM 3973 C C . ASP B 1 148 ? 7.449 2.361 -10.141 1 88.69 148 ASP B C 1
ATOM 3975 O O . ASP B 1 148 ? 6.781 3.004 -10.953 1 88.69 148 ASP B O 1
ATOM 3979 N N . LEU B 1 149 ? 7.523 1.107 -10.133 1 89.56 149 LEU B N 1
ATOM 3980 C CA . LEU B 1 149 ? 6.73 0.25 -11.008 1 89.56 149 LEU B CA 1
ATOM 3981 C C . LEU B 1 149 ? 6.363 -1.052 -10.305 1 89.56 149 LEU B C 1
ATOM 3983 O O . LEU B 1 149 ? 7.207 -1.67 -9.656 1 89.56 149 LEU B O 1
ATOM 3987 N N . VAL B 1 150 ? 5.125 -1.4 -10.359 1 89.19 150 VAL B N 1
ATOM 3988 C CA . VAL B 1 150 ? 4.645 -2.672 -9.828 1 89.19 150 VAL B CA 1
ATOM 3989 C C . VAL B 1 150 ? 4.18 -3.57 -10.969 1 89.19 150 VAL B C 1
ATOM 3991 O O . VAL B 1 150 ? 3.361 -3.16 -11.797 1 89.19 150 VAL B O 1
ATOM 3994 N N . ILE B 1 151 ? 4.723 -4.777 -10.977 1 90 151 ILE B N 1
ATOM 3995 C CA . ILE B 1 151 ? 4.383 -5.734 -12.023 1 90 151 ILE B CA 1
ATOM 3996 C C . ILE B 1 151 ? 3.738 -6.973 -11.398 1 90 151 ILE B C 1
ATOM 3998 O O . ILE B 1 151 ? 4.203 -7.473 -10.375 1 90 151 ILE B O 1
ATOM 4002 N N . ARG B 1 152 ? 2.656 -7.402 -11.984 1 86.56 152 ARG B N 1
ATOM 4003 C CA . ARG B 1 152 ? 2.031 -8.68 -11.656 1 86.56 152 ARG B CA 1
ATOM 4004 C C . ARG B 1 152 ? 2.168 -9.672 -12.805 1 86.56 152 ARG B C 1
ATOM 4006 O O . ARG B 1 152 ? 1.706 -9.406 -13.914 1 86.56 152 ARG B O 1
ATOM 4013 N N . LEU B 1 153 ? 2.834 -10.734 -12.516 1 87.56 153 LEU B N 1
ATOM 4014 C CA . LEU B 1 153 ? 2.879 -11.812 -13.492 1 87.56 153 LEU B CA 1
ATOM 4015 C C . LEU B 1 153 ? 1.657 -12.711 -13.367 1 87.56 153 LEU B C 1
ATOM 4017 O O . LEU B 1 153 ? 1.336 -13.18 -12.273 1 87.56 153 LEU B O 1
ATOM 4021 N N . ALA B 1 154 ? 0.946 -12.898 -14.461 1 86.81 154 ALA B N 1
ATOM 4022 C CA . ALA B 1 154 ? -0.335 -13.594 -14.383 1 86.81 154 ALA B CA 1
ATOM 4023 C C . ALA B 1 154 ? -0.549 -14.484 -15.602 1 86.81 154 ALA B C 1
ATOM 4025 O O . ALA B 1 154 ? 0.22 -14.43 -16.562 1 86.81 154 ALA B O 1
ATOM 4026 N N . ALA B 1 155 ? -1.527 -15.375 -15.43 1 87.56 155 ALA B N 1
ATOM 4027 C CA . ALA B 1 155 ? -1.987 -16.188 -16.547 1 87.56 155 ALA B CA 1
ATOM 4028 C C . ALA B 1 155 ? -2.967 -15.406 -17.422 1 87.56 155 ALA B C 1
ATOM 4030 O O . ALA B 1 155 ? -4.051 -15.906 -17.75 1 87.56 155 ALA B O 1
ATOM 4031 N N . GLU B 1 156 ? -2.645 -14.156 -17.688 1 81.5 156 GLU B N 1
ATOM 4032 C CA . GLU B 1 156 ? -3.441 -13.234 -18.484 1 81.5 156 GLU B CA 1
ATOM 4033 C C . GLU B 1 156 ? -2.57 -12.477 -19.484 1 81.5 156 GLU B C 1
ATOM 4035 O O . GLU B 1 156 ? -1.342 -12.523 -19.391 1 81.5 156 GLU B O 1
ATOM 4040 N N . ALA B 1 157 ? -3.254 -11.969 -20.438 1 75.31 157 ALA B N 1
ATOM 4041 C CA . ALA B 1 157 ? -2.553 -11.086 -21.375 1 75.31 157 ALA B CA 1
ATOM 4042 C C . ALA B 1 157 ? -2.119 -9.797 -20.688 1 75.31 157 ALA B C 1
ATOM 4044 O O . ALA B 1 157 ? -2.631 -9.453 -19.609 1 75.31 157 ALA B O 1
ATOM 4045 N N . GLU B 1 158 ? -1.136 -9.219 -21.375 1 75.06 158 GLU B N 1
ATOM 4046 C CA . GLU B 1 158 ? -0.66 -7.941 -20.844 1 75.06 158 GLU B CA 1
ATOM 4047 C C . GLU B 1 158 ? -1.806 -6.945 -20.703 1 75.06 158 GLU B C 1
ATOM 4049 O O . GLU B 1 158 ? -2.646 -6.82 -21.594 1 75.06 158 GLU B O 1
ATOM 4054 N N . SER B 1 159 ? -1.964 -6.422 -19.578 1 73 159 SER B N 1
ATOM 4055 C CA . SER B 1 159 ? -2.955 -5.383 -19.328 1 73 159 SER B CA 1
ATOM 4056 C C . SER B 1 159 ? -2.4 -4.297 -18.406 1 73 159 SER B C 1
ATOM 4058 O O . SER B 1 159 ? -1.399 -4.516 -17.719 1 73 159 SER B O 1
ATOM 4060 N N . ARG B 1 160 ? -2.771 -3.074 -18.859 1 65.12 160 ARG B N 1
ATOM 4061 C CA . ARG B 1 160 ? -2.371 -1.964 -18 1 65.12 160 ARG B CA 1
ATOM 4062 C C . ARG B 1 160 ? -3.564 -1.412 -17.234 1 65.12 160 ARG B C 1
ATOM 4064 O O . ARG B 1 160 ? -4.629 -1.172 -17.797 1 65.12 160 ARG B O 1
ATOM 4071 N N . ASP B 1 161 ? -3.793 -1.859 -16.016 1 57.16 161 ASP B N 1
ATOM 4072 C CA . ASP B 1 161 ? -4.758 -1.106 -15.219 1 57.16 161 ASP B CA 1
ATOM 4073 C C . ASP B 1 161 ? -4.059 -0.043 -14.367 1 57.16 161 ASP B C 1
ATOM 4075 O O . ASP B 1 161 ? -3.664 -0.309 -13.234 1 57.16 161 ASP B O 1
ATOM 4079 N N . LEU B 1 162 ? -3.6 0.986 -15.148 1 49.69 162 LEU B N 1
ATOM 4080 C CA . LEU B 1 162 ? -2.896 2.086 -14.492 1 49.69 162 LEU B CA 1
ATOM 4081 C C . LEU B 1 162 ? -3.719 2.643 -13.336 1 49.69 162 LEU B C 1
ATOM 4083 O O . LEU B 1 162 ? -3.164 3.207 -12.391 1 49.69 162 LEU B O 1
ATOM 4087 N N . GLU B 1 163 ? -5.02 2.418 -13.523 1 47.44 163 GLU B N 1
ATOM 4088 C CA . GLU B 1 163 ? -5.898 2.961 -12.492 1 47.44 163 GLU B CA 1
ATOM 4089 C C . GLU B 1 163 ? -5.777 2.176 -11.195 1 47.44 163 GLU B C 1
ATOM 4091 O O . GLU B 1 163 ? -6.039 2.711 -10.109 1 47.44 163 GLU B O 1
ATOM 4096 N N . GLN B 1 164 ? -5.531 0.933 -11.523 1 51.69 164 GLN B N 1
ATOM 4097 C CA . GLN B 1 164 ? -5.5 0.129 -10.305 1 51.69 164 GLN B CA 1
ATOM 4098 C C . GLN B 1 164 ? -4.121 0.174 -9.648 1 51.69 164 GLN B C 1
ATOM 4100 O O . GLN B 1 164 ? -3.41 -0.832 -9.617 1 51.69 164 GLN B O 1
ATOM 4105 N N . ARG B 1 165 ? -3.85 1.196 -9.055 1 54.91 165 ARG B N 1
ATOM 4106 C CA . ARG B 1 165 ? -2.781 1.502 -8.109 1 54.91 165 ARG B CA 1
ATOM 4107 C C . ARG B 1 165 ? -1.417 1.446 -8.789 1 54.91 165 ARG B C 1
ATOM 4109 O O . ARG B 1 165 ? -0.424 1.056 -8.172 1 54.91 165 ARG B O 1
ATOM 4116 N N . GLY B 1 166 ? -1.421 1.493 -10.25 1 65.06 166 GLY B N 1
ATOM 4117 C CA . GLY B 1 166 ? -0.201 1.662 -11.023 1 65.06 166 GLY B CA 1
ATOM 4118 C C . GLY B 1 166 ? 0.468 0.348 -11.383 1 65.06 166 GLY B C 1
ATOM 4119 O O . GLY B 1 166 ? 1.539 0.336 -11.992 1 65.06 166 GLY B O 1
ATOM 4120 N N . ALA B 1 167 ? -0.209 -0.842 -11.094 1 78 167 ALA B N 1
ATOM 4121 C CA . ALA B 1 167 ? 0.434 -2.121 -11.383 1 78 167 ALA B CA 1
ATOM 4122 C C . ALA B 1 167 ? 0.192 -2.541 -12.828 1 78 167 ALA B C 1
ATOM 4124 O O . ALA B 1 167 ? -0.885 -2.303 -13.375 1 78 167 ALA B O 1
ATOM 4125 N N . VAL B 1 168 ? 1.133 -3.072 -13.469 1 86.25 168 VAL B N 1
ATOM 4126 C CA . VAL B 1 168 ? 1.031 -3.623 -14.82 1 86.25 168 VAL B CA 1
ATOM 4127 C C . VAL B 1 168 ? 1.003 -5.148 -14.758 1 86.25 168 VAL B C 1
ATOM 4129 O O . VAL B 1 168 ? 1.79 -5.758 -14.031 1 86.25 168 VAL B O 1
ATOM 4132 N N . THR B 1 169 ? 0.038 -5.715 -15.398 1 87.31 169 THR B N 1
ATOM 4133 C CA . THR B 1 169 ? -0.02 -7.172 -15.484 1 87.31 169 THR B CA 1
ATOM 4134 C C . THR B 1 169 ? 0.7 -7.664 -16.734 1 87.31 169 THR B C 1
ATOM 4136 O O . THR B 1 169 ? 0.449 -7.176 -17.844 1 87.31 169 THR B O 1
ATOM 4139 N N . LEU B 1 170 ? 1.658 -8.523 -16.562 1 89.5 170 LEU B N 1
ATOM 4140 C CA . LEU B 1 170 ? 2.396 -9.148 -17.656 1 89.5 170 LEU B CA 1
ATOM 4141 C C . LEU B 1 170 ? 2.215 -10.664 -17.641 1 89.5 170 LEU B C 1
ATOM 4143 O O . LEU B 1 170 ? 2.031 -11.258 -16.562 1 89.5 170 LEU B O 1
ATOM 4147 N N . PRO B 1 171 ? 2.221 -11.234 -18.797 1 91.25 171 PRO B N 1
ATOM 4148 C CA . PRO B 1 171 ? 2.107 -12.695 -18.812 1 91.25 171 PRO B CA 1
ATOM 4149 C C . PRO B 1 171 ? 3.279 -13.383 -18.125 1 91.25 171 PRO B C 1
ATOM 4151 O O . PRO B 1 171 ? 4.43 -12.961 -18.281 1 91.25 171 PRO B O 1
ATOM 4154 N N . TYR B 1 172 ? 2.963 -14.43 -17.359 1 92 172 TYR B N 1
ATOM 4155 C CA . TYR B 1 172 ? 4.004 -15.25 -16.734 1 92 172 TYR B CA 1
ATOM 4156 C C . TYR B 1 172 ? 4.793 -16.016 -17.797 1 92 172 TYR B C 1
ATOM 4158 O O . TYR B 1 172 ? 4.215 -16.703 -18.641 1 92 172 TYR B O 1
ATOM 4166 N N . PRO B 1 173 ? 6.16 -15.922 -17.719 1 94.94 173 PRO B N 1
ATOM 4167 C CA . PRO B 1 173 ? 6.973 -16.625 -18.703 1 94.94 173 PRO B CA 1
ATOM 4168 C C . PRO B 1 173 ? 7.148 -18.109 -18.375 1 94.94 173 PRO B C 1
ATOM 4170 O O . PRO B 1 173 ? 7.688 -18.453 -17.312 1 94.94 173 PRO B O 1
ATOM 4173 N N . VAL B 1 174 ? 6.801 -18.984 -19.281 1 96 174 VAL B N 1
ATOM 4174 C CA . VAL B 1 174 ? 6.914 -20.422 -19.062 1 96 174 VAL B CA 1
ATOM 4175 C C . VAL B 1 174 ? 8.039 -20.984 -19.938 1 96 174 VAL B C 1
ATOM 4177 O O . VAL B 1 174 ? 8.141 -20.641 -21.125 1 96 174 VAL B O 1
ATOM 4180 N N . ASP B 1 175 ? 8.93 -21.797 -19.344 1 95.75 175 ASP B N 1
ATOM 4181 C CA . ASP B 1 175 ? 9.875 -22.578 -20.125 1 95.75 175 ASP B CA 1
ATOM 4182 C C . ASP B 1 175 ? 9.195 -23.781 -20.766 1 95.75 175 ASP B C 1
ATOM 4184 O O . ASP B 1 175 ? 9.273 -24.906 -20.266 1 95.75 175 ASP B O 1
ATOM 4188 N N . THR B 1 176 ? 8.688 -23.547 -21.984 1 97.06 176 THR B N 1
ATOM 4189 C CA . THR B 1 176 ? 7.848 -24.562 -22.609 1 97.06 176 THR B CA 1
ATOM 4190 C C . THR B 1 176 ? 8.695 -25.734 -23.109 1 97.06 176 THR B C 1
ATOM 4192 O O . THR B 1 176 ? 8.164 -26.797 -23.406 1 97.06 176 THR B O 1
ATOM 4195 N N . ASP B 1 177 ? 9.969 -25.5 -23.266 1 95.69 177 ASP B N 1
ATOM 4196 C CA . ASP B 1 177 ? 10.852 -26.594 -23.672 1 95.69 177 ASP B CA 1
ATOM 4197 C C . ASP B 1 177 ? 11.102 -27.547 -22.5 1 95.69 177 ASP B C 1
ATOM 4199 O O . ASP B 1 177 ? 11.195 -28.766 -22.688 1 95.69 177 ASP B O 1
ATOM 4203 N N . TYR B 1 178 ? 11.211 -26.953 -21.344 1 94.69 178 TYR B N 1
ATOM 4204 C CA . TYR B 1 178 ? 11.445 -27.766 -20.156 1 94.69 178 TYR B CA 1
ATOM 4205 C C . TYR B 1 178 ? 10.156 -28.422 -19.672 1 94.69 178 TYR B C 1
ATOM 4207 O O . TYR B 1 178 ? 10.133 -29.625 -19.406 1 94.69 178 TYR B O 1
ATOM 4215 N N . PHE B 1 179 ? 9.164 -27.594 -19.531 1 96.5 179 PHE B N 1
ATOM 4216 C CA . PHE B 1 179 ? 7.844 -28.109 -19.172 1 96.5 179 PHE B CA 1
ATOM 4217 C C . PHE B 1 179 ? 7.086 -28.562 -20.422 1 96.5 179 PHE B C 1
ATOM 4219 O O . PHE B 1 179 ? 6.305 -27.797 -20.984 1 96.5 179 PHE B O 1
ATOM 4226 N N . ALA B 1 180 ? 7.309 -29.719 -20.797 1 95.94 180 ALA B N 1
ATOM 4227 C CA . ALA B 1 180 ? 6.715 -30.328 -21.984 1 95.94 180 ALA B CA 1
ATOM 4228 C C . ALA B 1 180 ? 6.195 -31.734 -21.672 1 95.94 180 ALA B C 1
ATOM 4230 O O . ALA B 1 180 ? 6.668 -32.375 -20.734 1 95.94 180 ALA B O 1
ATOM 4231 N N . PRO B 1 181 ? 5.199 -32.125 -22.422 1 93.69 181 PRO B N 1
ATOM 4232 C CA . PRO B 1 181 ? 4.711 -33.469 -22.203 1 93.69 181 PRO B CA 1
ATOM 4233 C C . PRO B 1 181 ? 5.801 -34.531 -22.375 1 93.69 181 PRO B C 1
ATOM 4235 O O . PRO B 1 181 ? 6.805 -34.281 -23.047 1 93.69 181 PRO B O 1
ATOM 4238 N N . ALA B 1 182 ? 5.727 -35.625 -21.656 1 83.81 182 ALA B N 1
ATOM 4239 C CA . ALA B 1 182 ? 6.664 -36.75 -21.828 1 83.81 182 ALA B CA 1
ATOM 4240 C C . ALA B 1 182 ? 6.492 -37.406 -23.188 1 83.81 182 ALA B C 1
ATOM 4242 O O . ALA B 1 182 ? 5.367 -37.656 -23.625 1 83.81 182 ALA B O 1
ATOM 4243 N N . GLY B 1 183 ? 7.812 -37.625 -24.172 1 66.75 183 GLY B N 1
ATOM 4244 C CA . GLY B 1 183 ? 7.852 -38.312 -25.453 1 66.75 183 GLY B CA 1
ATOM 4245 C C . GLY B 1 183 ? 6.789 -37.844 -26.422 1 66.75 183 GLY B C 1
ATOM 4246 O O . GLY B 1 183 ? 6.379 -36.656 -26.375 1 66.75 183 GLY B O 1
ATOM 4247 N N . ASP B 1 184 ? 6.609 -38.719 -27.547 1 50.38 184 ASP B N 1
ATOM 4248 C CA . ASP B 1 184 ? 5.68 -38.406 -28.625 1 50.38 184 ASP B CA 1
ATOM 4249 C C . ASP B 1 184 ? 4.309 -38 -28.078 1 50.38 184 ASP B C 1
ATOM 4251 O O . ASP B 1 184 ? 3.391 -37.719 -28.859 1 50.38 184 ASP B O 1
ATOM 4255 N N . GLY B 1 185 ? 3.844 -37.281 -27.531 1 47.34 185 GLY B N 1
ATOM 4256 C CA . GLY B 1 185 ? 2.689 -36.5 -27.156 1 47.34 185 GLY B CA 1
ATOM 4257 C C . GLY B 1 185 ? 1.93 -37.062 -25.969 1 47.34 185 GLY B C 1
ATOM 4258 O O . GLY B 1 185 ? 1.899 -36.469 -24.891 1 47.34 185 GLY B O 1
ATOM 4259 N N . ALA B 1 186 ? 0.916 -38.062 -26.422 1 43.78 186 ALA B N 1
ATOM 4260 C CA . ALA B 1 186 ? -0.448 -38.219 -25.938 1 43.78 186 ALA B CA 1
ATOM 4261 C C . ALA B 1 186 ? -0.449 -38.812 -24.516 1 43.78 186 ALA B C 1
ATOM 4263 O O . ALA B 1 186 ? 0.553 -39.375 -24.078 1 43.78 186 ALA B O 1
ATOM 4264 N N . CYS B 1 187 ? -1.624 -38.844 -24 1 44.81 187 CYS B N 1
ATOM 4265 C CA . CYS B 1 187 ? -2.387 -39.25 -22.828 1 44.81 187 CYS B CA 1
ATOM 4266 C C . CYS B 1 187 ? -2.051 -40.688 -22.438 1 44.81 187 CYS B C 1
ATOM 4268 O O . CYS B 1 187 ? -2.686 -41.625 -22.922 1 44.81 187 CYS B O 1
ATOM 4270 N N . ARG B 1 188 ? -0.946 -41.062 -22.781 1 47.53 188 ARG B N 1
ATOM 4271 C CA . ARG B 1 188 ? -0.887 -42.344 -22.094 1 47.53 188 ARG B CA 1
ATOM 4272 C C . ARG B 1 188 ? -1.646 -42.281 -20.766 1 47.53 188 ARG B C 1
ATOM 4274 O O . ARG B 1 188 ? -1.782 -43.281 -20.078 1 47.53 188 ARG B O 1
ATOM 4281 N N . ARG B 1 189 ? -1.938 -41.062 -20.375 1 51.78 189 ARG B N 1
ATOM 4282 C CA . ARG B 1 189 ? -2.52 -40.625 -19.109 1 51.78 189 ARG B CA 1
ATOM 4283 C C . ARG B 1 189 ? -3.941 -41.125 -18.938 1 51.78 189 ARG B C 1
ATOM 4285 O O . ARG B 1 189 ? -4.465 -41.188 -17.828 1 51.78 189 ARG B O 1
ATOM 4292 N N . ALA B 1 190 ? -4.598 -41.219 -20.203 1 44.91 190 ALA B N 1
ATOM 4293 C CA . ALA B 1 190 ? -6.035 -41.5 -20.219 1 44.91 190 ALA B CA 1
ATOM 4294 C C . ALA B 1 190 ? -6.332 -42.938 -19.875 1 44.91 190 ALA B C 1
ATOM 4296 O O . ALA B 1 190 ? -7.469 -43.281 -19.562 1 44.91 190 ALA B O 1
ATOM 4297 N N . GLU B 1 191 ? -5.492 -43.781 -20.359 1 44.72 191 GLU B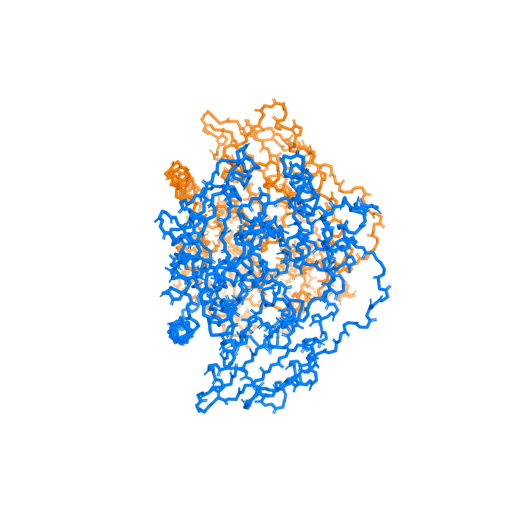 N 1
ATOM 4298 C CA . GLU B 1 191 ? -6.043 -45.125 -20.328 1 44.72 191 GLU B CA 1
ATOM 4299 C C . GLU B 1 191 ? -6.297 -45.594 -18.891 1 44.72 191 GLU B C 1
ATOM 4301 O O . GLU B 1 191 ? -7.078 -46.5 -18.656 1 44.72 191 GLU B O 1
ATOM 4306 N N . GLY B 1 192 ? -5.426 -45.219 -17.844 1 47.09 192 GLY B N 1
ATOM 4307 C CA . GLY B 1 192 ? -5.664 -45.688 -16.5 1 47.09 192 GLY B CA 1
ATOM 4308 C C . GLY B 1 192 ? -6.285 -44.656 -15.586 1 47.09 192 GLY B C 1
ATOM 4309 O O . GLY B 1 192 ? -6.746 -43.594 -16.062 1 47.09 192 GLY B O 1
ATOM 4310 N N . ASP B 1 193 ? -6.57 -45.062 -14.141 1 55.72 193 ASP B N 1
ATOM 4311 C CA . ASP B 1 193 ? -7.168 -44.25 -13.078 1 55.72 193 ASP B CA 1
ATOM 4312 C C . ASP B 1 193 ? -6.473 -42.906 -12.945 1 55.72 193 ASP B C 1
ATOM 4314 O O . ASP B 1 193 ? -5.297 -42.844 -12.578 1 55.72 193 ASP B O 1
ATOM 4318 N N . GLY B 1 194 ? -6.75 -42 -13.953 1 64.38 194 GLY B N 1
ATOM 4319 C CA . GLY B 1 194 ? -6.262 -40.656 -14.273 1 64.38 194 GLY B CA 1
ATOM 4320 C C . GLY B 1 194 ? -5.734 -39.906 -13.062 1 64.38 194 GLY B C 1
ATOM 4321 O O . GLY B 1 194 ? -6.414 -39.812 -12.039 1 64.38 194 GLY B O 1
ATOM 4322 N N . GLN B 1 195 ? -4.387 -39.656 -12.906 1 86.44 195 GLN B N 1
ATOM 4323 C CA . GLN B 1 195 ? -3.742 -38.844 -11.875 1 86.44 195 GLN B CA 1
ATOM 4324 C C . GLN B 1 195 ? -4.254 -37.406 -11.898 1 86.44 195 GLN B C 1
ATOM 4326 O O . GLN B 1 195 ? -4.277 -36.781 -12.953 1 86.44 195 GLN B O 1
ATOM 4331 N N . VAL B 1 196 ? -4.883 -37.094 -10.75 1 93.56 196 VAL B N 1
ATOM 4332 C CA . VAL B 1 196 ? -5.418 -35.75 -10.57 1 93.56 196 VAL B CA 1
ATOM 4333 C C . VAL B 1 196 ? -4.527 -34.969 -9.609 1 93.56 196 VAL B C 1
ATOM 4335 O O . VAL B 1 196 ? -4.215 -35.438 -8.516 1 93.56 196 VAL B O 1
ATOM 4338 N N . LEU B 1 197 ? -4.102 -33.844 -10.07 1 95.31 197 LEU B N 1
ATOM 4339 C CA . LEU B 1 197 ? -3.375 -32.938 -9.195 1 95.31 197 LEU B CA 1
ATOM 4340 C C . LEU B 1 197 ? -4.32 -31.906 -8.562 1 95.31 197 LEU B C 1
ATOM 4342 O O . LEU B 1 197 ? -5.043 -31.203 -9.273 1 95.31 197 LEU B O 1
ATOM 4346 N N . CYS B 1 198 ? -4.359 -31.922 -7.281 1 94.88 198 CYS B N 1
ATOM 4347 C CA . CYS B 1 198 ? -5.07 -30.906 -6.523 1 94.88 198 CYS B CA 1
ATOM 4348 C C . CYS B 1 198 ? -4.098 -29.922 -5.887 1 94.88 198 CYS B C 1
ATOM 4350 O O . CYS B 1 198 ? -3.328 -30.297 -4.996 1 94.88 198 CYS B O 1
ATOM 4352 N N . ALA B 1 199 ? -4.211 -28.672 -6.328 1 93.81 199 ALA B N 1
ATOM 4353 C CA . ALA B 1 199 ? -3.158 -27.75 -5.914 1 93.81 199 ALA B CA 1
ATOM 4354 C C . ALA B 1 199 ? -3.746 -26.5 -5.273 1 93.81 199 ALA B C 1
ATOM 4356 O O . ALA B 1 199 ? -4.836 -26.047 -5.645 1 93.81 199 ALA B O 1
ATOM 4357 N N . VAL B 1 200 ? -3.014 -25.969 -4.273 1 88.69 200 VAL B N 1
ATOM 4358 C CA . VAL B 1 200 ? -3.34 -24.672 -3.691 1 88.69 200 VAL B CA 1
ATOM 4359 C C . VAL B 1 200 ? -2.059 -23.875 -3.438 1 88.69 200 VAL B C 1
ATOM 4361 O O . VAL B 1 200 ? -1.003 -24.469 -3.18 1 88.69 200 VAL B O 1
ATOM 4364 N N . ARG B 1 201 ? -2.238 -22.578 -3.498 1 82.94 201 ARG B N 1
ATOM 4365 C CA . ARG B 1 201 ? -1.097 -21.703 -3.27 1 82.94 201 ARG B CA 1
ATOM 4366 C C . ARG B 1 201 ? -0.952 -21.375 -1.789 1 82.94 201 ARG B C 1
ATOM 4368 O O . ARG B 1 201 ? 0.162 -21.328 -1.261 1 82.94 201 ARG B O 1
ATOM 4375 N N . ASP B 1 202 ? -2.045 -21.219 -1.104 1 76.81 202 ASP B N 1
ATOM 4376 C CA . ASP B 1 202 ? -2.027 -20.688 0.258 1 76.81 202 ASP B CA 1
ATOM 4377 C C . ASP B 1 202 ? -2.375 -21.781 1.272 1 76.81 202 ASP B C 1
ATOM 4379 O O . ASP B 1 202 ? -3.256 -22.609 1.027 1 76.81 202 ASP B O 1
ATOM 4383 N N . ALA B 1 203 ? -1.74 -21.672 2.406 1 74.19 203 ALA B N 1
ATOM 4384 C CA . ALA B 1 203 ? -1.991 -22.625 3.484 1 74.19 203 ALA B CA 1
ATOM 4385 C C . ALA B 1 203 ? -3.443 -22.562 3.951 1 74.19 203 ALA B C 1
ATOM 4387 O O . ALA B 1 203 ? -4.004 -23.562 4.406 1 74.19 203 ALA B O 1
ATOM 4388 N N . ALA B 1 204 ? -3.977 -21.453 3.771 1 72.38 204 ALA B N 1
ATOM 4389 C CA . ALA B 1 204 ? -5.344 -21.234 4.242 1 72.38 204 ALA B CA 1
ATOM 4390 C C . ALA B 1 204 ? -6.328 -22.109 3.467 1 72.38 204 ALA B C 1
ATOM 4392 O O . ALA B 1 204 ? -7.422 -22.406 3.955 1 72.38 204 ALA B O 1
ATOM 4393 N N . ASP B 1 205 ? -5.926 -22.609 2.352 1 83.56 205 ASP B N 1
ATOM 4394 C CA . ASP B 1 205 ? -6.824 -23.359 1.482 1 83.56 205 ASP B CA 1
ATOM 4395 C C . ASP B 1 205 ? -6.578 -24.859 1.608 1 83.56 205 ASP B C 1
ATOM 4397 O O . ASP B 1 205 ? -7.211 -25.656 0.916 1 83.56 205 ASP B O 1
ATOM 4401 N N . ALA B 1 206 ? -5.738 -25.203 2.527 1 83.94 206 ALA B N 1
ATOM 4402 C CA . ALA B 1 206 ? -5.348 -26.609 2.65 1 83.94 206 ALA B CA 1
ATOM 4403 C C . ALA B 1 206 ? -6.539 -27.469 3.037 1 83.94 206 ALA B C 1
ATOM 4405 O O . ALA B 1 206 ? -6.719 -28.578 2.5 1 83.94 206 ALA B O 1
ATOM 4406 N N . GLY B 1 207 ? -7.332 -27.031 3.941 1 85.06 207 GLY B N 1
ATOM 4407 C CA . GLY B 1 207 ? -8.508 -27.781 4.336 1 85.06 207 GLY B CA 1
ATOM 4408 C C . GLY B 1 207 ? -9.492 -28 3.197 1 85.06 207 GLY B C 1
ATOM 4409 O O . GLY B 1 207 ? -10.016 -29.094 3.027 1 85.06 207 GLY B O 1
ATOM 4410 N N . ARG B 1 208 ? -9.75 -27 2.471 1 90.31 208 ARG B N 1
ATOM 4411 C CA . ARG B 1 208 ? -10.641 -27.094 1.318 1 90.31 208 ARG B CA 1
ATOM 4412 C C . ARG B 1 208 ? -10.078 -28.047 0.268 1 90.31 208 ARG B C 1
ATOM 4414 O O . ARG B 1 208 ? -10.836 -28.75 -0.41 1 90.31 208 ARG B O 1
ATOM 4421 N N . LEU B 1 209 ? -8.812 -28.062 0.158 1 90.81 209 LEU B N 1
ATOM 4422 C CA . LEU B 1 209 ? -8.141 -28.953 -0.787 1 90.81 209 LEU B CA 1
ATOM 4423 C C . LEU B 1 209 ? -8.375 -30.406 -0.415 1 90.81 209 LEU B C 1
ATOM 4425 O O . LEU B 1 209 ? -8.695 -31.234 -1.277 1 90.81 209 LEU B O 1
ATOM 4429 N N . LEU B 1 210 ? -8.227 -30.672 0.832 1 90.12 210 LEU B N 1
ATOM 4430 C CA . LEU B 1 210 ? -8.438 -32.031 1.318 1 90.12 210 LEU B CA 1
ATOM 4431 C C . LEU B 1 210 ? -9.883 -32.469 1.118 1 90.12 210 LEU B C 1
ATOM 4433 O O . LEU B 1 210 ? -10.148 -33.594 0.688 1 90.12 210 LEU B O 1
ATOM 4437 N N . ARG B 1 211 ? -10.781 -31.625 1.383 1 91.19 211 ARG B N 1
ATOM 4438 C CA . ARG B 1 211 ? -12.195 -31.938 1.209 1 91.19 211 ARG B CA 1
ATOM 4439 C C . ARG B 1 211 ? -12.516 -32.219 -0.256 1 91.19 211 ARG B C 1
ATOM 4441 O O . ARG B 1 211 ? -13.289 -33.125 -0.568 1 91.19 211 ARG B O 1
ATOM 4448 N N . LEU B 1 212 ? -11.977 -31.438 -1.058 1 93.44 212 LEU B N 1
ATOM 4449 C CA . LEU B 1 212 ? -12.141 -31.641 -2.492 1 93.44 212 LEU B CA 1
ATOM 4450 C C . LEU B 1 212 ? -11.656 -33.031 -2.902 1 93.44 212 LEU B C 1
ATOM 4452 O O . LEU B 1 212 ? -12.352 -33.75 -3.629 1 93.44 212 LEU B O 1
ATOM 4456 N N . ALA B 1 213 ? -10.508 -33.406 -2.461 1 91.81 213 ALA B N 1
ATOM 4457 C CA . ALA B 1 213 ? -9.93 -34.719 -2.77 1 91.81 213 ALA B CA 1
ATOM 4458 C C . ALA B 1 213 ? -10.82 -35.844 -2.264 1 91.81 213 ALA B C 1
ATOM 4460 O O . ALA B 1 213 ? -11.07 -36.812 -2.98 1 91.81 213 ALA B O 1
ATOM 4461 N N . GLU B 1 214 ? -11.305 -35.656 -1.071 1 90.44 214 GLU B N 1
ATOM 4462 C CA . GLU B 1 214 ? -12.172 -36.656 -0.474 1 90.44 214 GLU B CA 1
ATOM 4463 C C . GLU B 1 214 ? -13.461 -36.812 -1.272 1 90.44 214 GLU B C 1
ATOM 4465 O O . GLU B 1 214 ? -13.898 -37.938 -1.54 1 90.44 214 GLU B O 1
ATOM 4470 N N . ASN B 1 215 ? -14 -35.781 -1.601 1 93 215 ASN B N 1
ATOM 4471 C CA . ASN B 1 215 ? -15.24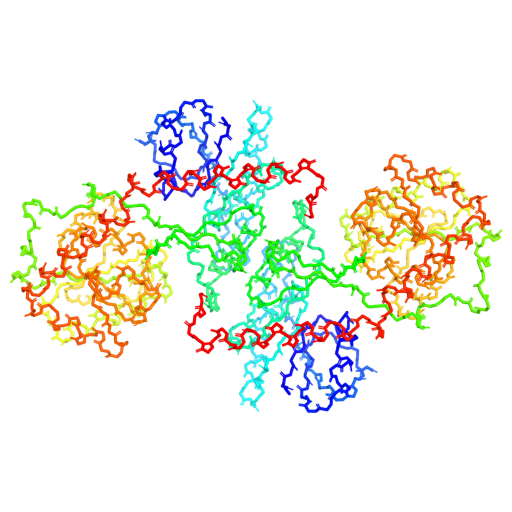2 -35.781 -2.375 1 93 215 ASN B CA 1
ATOM 4472 C C . ASN B 1 215 ? -15.039 -36.469 -3.729 1 93 215 ASN B C 1
ATOM 4474 O O . ASN B 1 215 ? -15.906 -37.219 -4.191 1 93 215 ASN B O 1
ATOM 4478 N N . LEU B 1 216 ? -13.961 -36.219 -4.363 1 92.88 216 LEU B N 1
ATOM 4479 C CA . LEU B 1 216 ? -13.672 -36.812 -5.656 1 92.88 216 LEU B CA 1
ATOM 4480 C C . LEU B 1 216 ? -13.469 -38.312 -5.516 1 92.88 216 LEU B C 1
ATOM 4482 O O . LEU B 1 216 ? -13.945 -39.094 -6.344 1 92.88 216 LEU B O 1
ATOM 4486 N N . LEU B 1 217 ? -12.812 -38.719 -4.469 1 90.75 217 LEU B N 1
ATOM 4487 C CA . LEU B 1 217 ? -12.57 -40.156 -4.23 1 90.75 217 LEU B CA 1
ATOM 4488 C C . LEU B 1 217 ? -13.883 -40.875 -3.953 1 90.75 217 LEU B C 1
ATOM 4490 O O . LEU B 1 217 ? -14.031 -42.031 -4.309 1 90.75 217 LEU B O 1
ATOM 4494 N N . ASP B 1 218 ? -14.719 -40.188 -3.354 1 90.62 218 ASP B N 1
ATOM 4495 C CA . ASP B 1 218 ? -16.031 -40.781 -3.107 1 90.62 218 ASP B CA 1
ATOM 4496 C C . ASP B 1 218 ? -16.75 -41.094 -4.418 1 90.62 218 ASP B C 1
ATOM 4498 O O . ASP B 1 218 ? -17.453 -42.094 -4.52 1 90.62 218 ASP B O 1
ATOM 4502 N N . GLN B 1 219 ? -16.547 -40.312 -5.348 1 90.19 219 GLN B N 1
ATOM 4503 C CA . GLN B 1 219 ? -17.219 -40.5 -6.633 1 90.19 219 GLN B CA 1
ATOM 4504 C C . GLN B 1 219 ? -16.422 -41.406 -7.555 1 90.19 219 GLN B C 1
ATOM 4506 O O . GLN B 1 219 ? -16.984 -42.125 -8.383 1 90.19 219 GLN B O 1
ATOM 4511 N N . ARG B 1 220 ? -15.141 -41.312 -7.426 1 89.75 220 ARG B N 1
ATOM 4512 C CA . ARG B 1 220 ? -14.227 -42.125 -8.219 1 89.75 220 ARG B CA 1
ATOM 4513 C C . ARG B 1 220 ? -13.141 -42.75 -7.348 1 89.75 220 ARG B C 1
ATOM 4515 O O . ARG B 1 220 ? -12 -42.281 -7.344 1 89.75 220 ARG B O 1
ATOM 4522 N N . PRO B 1 221 ? -13.438 -43.812 -6.809 1 87.56 221 PRO B N 1
ATOM 4523 C CA . PRO B 1 221 ? -12.523 -44.438 -5.836 1 87.56 221 PRO B CA 1
ATOM 4524 C C . PRO B 1 221 ? -11.211 -44.875 -6.469 1 87.56 221 PRO B C 1
ATOM 4526 O O . PRO B 1 221 ? -10.219 -45.062 -5.762 1 87.56 221 PRO B O 1
ATOM 4529 N N . GLU B 1 222 ? -11.219 -45.094 -7.719 1 84.44 222 GLU B N 1
ATOM 4530 C CA . GLU B 1 222 ? -10.031 -45.625 -8.383 1 84.44 222 GLU B CA 1
ATOM 4531 C C . GLU B 1 222 ? -9.07 -44.5 -8.758 1 84.44 222 GLU B C 1
ATOM 4533 O O . GLU B 1 222 ? -7.957 -44.75 -9.227 1 84.44 222 GLU B O 1
ATOM 4538 N N . CYS B 1 223 ? -9.516 -43.312 -8.477 1 86.62 223 CYS B N 1
ATOM 4539 C CA . CYS B 1 223 ? -8.711 -42.156 -8.867 1 86.62 223 CYS B CA 1
ATOM 4540 C C . CYS B 1 223 ? -7.5 -42 -7.953 1 86.62 223 CYS B C 1
ATOM 4542 O O . CYS B 1 223 ? -7.57 -42.312 -6.766 1 86.62 223 CYS B O 1
ATOM 4544 N N . ARG B 1 224 ? -6.391 -41.594 -8.516 1 90.38 224 ARG B N 1
ATOM 4545 C CA . ARG B 1 224 ? -5.199 -41.25 -7.758 1 90.38 224 ARG B CA 1
ATOM 4546 C C . ARG B 1 224 ? -5.023 -39.75 -7.691 1 90.38 224 ARG B C 1
ATOM 4548 O O . ARG B 1 224 ? -4.977 -39.062 -8.727 1 90.38 224 ARG B O 1
ATOM 4555 N N . LEU B 1 225 ? -4.918 -39.281 -6.453 1 93.06 225 LEU B N 1
ATOM 4556 C CA . LEU B 1 225 ? -4.852 -37.844 -6.262 1 93.06 225 LEU B CA 1
ATOM 4557 C C . LEU B 1 225 ? -3.533 -37.438 -5.609 1 93.06 225 LEU B C 1
ATOM 4559 O O . LEU B 1 225 ? -3.047 -38.125 -4.711 1 93.06 225 LEU B O 1
ATOM 4563 N N . THR B 1 226 ? -2.922 -36.469 -6.133 1 93.12 226 THR B N 1
ATOM 4564 C CA . THR B 1 226 ? -1.763 -35.812 -5.512 1 93.12 226 THR B CA 1
ATOM 4565 C C . THR B 1 226 ? -2.098 -34.406 -5.055 1 93.12 226 THR B C 1
ATOM 4567 O O . THR B 1 226 ? -2.596 -33.594 -5.836 1 93.12 226 THR B O 1
ATOM 4570 N N . LEU B 1 227 ? -1.849 -34.156 -3.779 1 93.19 227 LEU B N 1
ATOM 4571 C CA . LEU B 1 227 ? -2.057 -32.812 -3.217 1 93.19 227 LEU B CA 1
ATOM 4572 C C . LEU B 1 227 ? -0.778 -32 -3.287 1 93.19 227 LEU B C 1
ATOM 4574 O O . LEU B 1 227 ? 0.266 -32.406 -2.781 1 93.19 227 LEU B O 1
ATOM 4578 N N . LEU B 1 228 ? -0.92 -30.859 -3.93 1 91.38 228 LEU B N 1
ATOM 457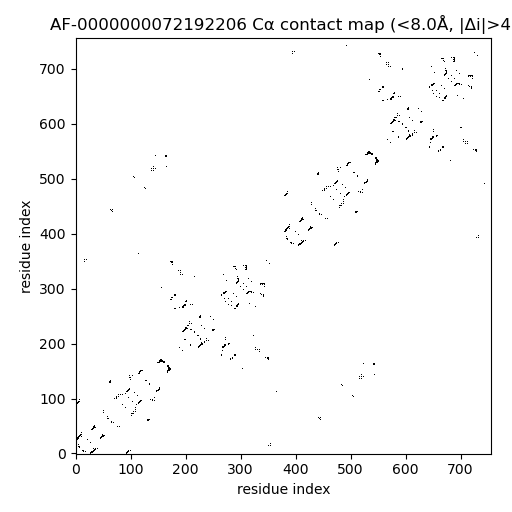9 C CA . LEU B 1 228 ? 0.214 -29.938 -4.055 1 91.38 228 LEU B CA 1
ATOM 4580 C C . LEU B 1 228 ? -0.05 -28.641 -3.312 1 91.38 228 LEU B C 1
ATOM 4582 O O . LEU B 1 228 ? -1.013 -27.938 -3.615 1 91.38 228 LEU B O 1
ATOM 4586 N N . CYS B 1 229 ? 0.753 -28.344 -2.33 1 87.56 229 CYS B N 1
ATOM 4587 C CA . CYS B 1 229 ? 0.752 -27.062 -1.645 1 87.56 229 CYS B CA 1
ATOM 4588 C C . CYS B 1 229 ? 2.049 -26.297 -1.902 1 87.56 229 CYS B C 1
ATOM 4590 O O . CYS B 1 229 ? 3.135 -26.797 -1.603 1 87.56 229 CYS B O 1
ATOM 4592 N N . GLU B 1 230 ? 1.93 -25.094 -2.379 1 78.88 230 GLU B N 1
ATOM 4593 C CA . GLU B 1 230 ? 3.117 -24.328 -2.756 1 78.88 230 GLU B CA 1
ATOM 4594 C C . GLU B 1 230 ? 3.873 -23.844 -1.525 1 78.88 230 GLU B C 1
ATOM 4596 O O . GLU B 1 230 ? 5.102 -23.781 -1.53 1 78.88 230 GLU B O 1
ATOM 4601 N N . SER B 1 231 ? 3.152 -23.484 -0.499 1 73.25 231 SER B N 1
ATOM 4602 C CA . SER B 1 231 ? 3.799 -22.953 0.694 1 73.25 231 SER B CA 1
ATOM 4603 C C . SER B 1 231 ? 4.184 -24.062 1.664 1 73.25 231 SER B C 1
ATOM 4605 O O . SER B 1 231 ? 3.473 -25.062 1.781 1 73.25 231 SER B O 1
ATOM 4607 N N . ALA B 1 232 ? 5.32 -23.844 2.336 1 70.81 232 ALA B N 1
ATOM 4608 C CA . ALA B 1 232 ? 5.738 -24.797 3.361 1 70.81 232 ALA B CA 1
ATOM 4609 C C . ALA B 1 232 ? 4.699 -24.891 4.473 1 70.81 232 ALA B C 1
ATOM 4611 O O . ALA B 1 232 ? 4.383 -26 4.938 1 70.81 232 ALA B O 1
ATOM 4612 N N . THR B 1 233 ? 4.191 -23.844 4.852 1 71.81 233 THR B N 1
ATOM 4613 C CA . THR B 1 233 ? 3.166 -23.812 5.891 1 71.81 233 THR B CA 1
ATOM 4614 C C . THR B 1 233 ? 1.933 -24.594 5.457 1 71.81 233 THR B C 1
ATOM 4616 O O . THR B 1 233 ? 1.291 -25.25 6.277 1 71.81 233 THR B O 1
ATOM 4619 N N . GLY B 1 234 ? 1.64 -24.469 4.234 1 75.38 234 GLY B N 1
ATOM 4620 C CA . GLY B 1 234 ? 0.515 -25.219 3.709 1 75.38 234 GLY B CA 1
ATOM 4621 C C . GLY B 1 234 ? 0.727 -26.734 3.766 1 75.38 234 GLY B C 1
ATOM 4622 O O . GLY B 1 234 ? -0.19 -27.469 4.109 1 75.38 234 GLY B O 1
ATOM 4623 N N . ARG B 1 235 ? 1.921 -27.109 3.486 1 78.5 235 ARG B N 1
ATOM 4624 C CA . ARG B 1 235 ? 2.246 -28.531 3.553 1 78.5 235 ARG B CA 1
ATOM 4625 C C . ARG B 1 235 ? 2.158 -29.047 4.984 1 78.5 235 ARG B C 1
ATOM 4627 O O . ARG B 1 235 ? 1.635 -30.125 5.23 1 78.5 235 ARG B O 1
ATOM 4634 N N . GLU B 1 236 ? 2.637 -28.219 5.828 1 78.38 236 GLU B N 1
ATOM 4635 C CA . GLU B 1 236 ? 2.553 -28.594 7.242 1 78.38 236 GLU B CA 1
ATOM 4636 C C . GLU B 1 236 ? 1.101 -28.688 7.699 1 78.38 236 GLU B C 1
ATOM 4638 O O . GLU B 1 236 ? 0.739 -29.625 8.422 1 78.38 236 GLU B O 1
ATOM 4643 N N . ARG B 1 237 ? 0.372 -27.781 7.297 1 79.62 237 ARG B N 1
ATOM 4644 C CA . ARG B 1 237 ? -1.039 -27.766 7.664 1 79.62 237 ARG B CA 1
ATOM 4645 C C . ARG B 1 237 ? -1.761 -28.984 7.113 1 79.62 237 ARG B C 1
ATOM 4647 O O . ARG B 1 237 ? -2.566 -29.609 7.812 1 79.62 237 ARG B O 1
ATOM 4654 N N . LEU B 1 238 ? -1.518 -29.281 5.922 1 81.62 238 LEU B N 1
ATOM 4655 C CA . LEU B 1 238 ? -2.125 -30.469 5.305 1 81.62 238 LEU B CA 1
ATOM 4656 C C . LEU B 1 238 ? -1.71 -31.734 6.035 1 81.62 238 LEU B C 1
ATOM 4658 O O . LEU B 1 238 ? -2.533 -32.625 6.246 1 81.62 238 LEU B O 1
ATOM 4662 N N . ALA B 1 239 ? -0.461 -31.734 6.359 1 78.38 239 ALA B N 1
ATOM 4663 C CA . ALA B 1 239 ? 0.04 -32.875 7.094 1 78.38 239 ALA B CA 1
ATOM 4664 C C . ALA B 1 239 ? -0.666 -33.031 8.438 1 78.38 239 ALA B C 1
ATOM 4666 O O . ALA B 1 239 ? -0.934 -34.156 8.891 1 78.38 239 ALA B O 1
ATOM 4667 N N . ALA B 1 240 ? -0.941 -31.953 9.016 1 79.88 240 ALA B N 1
ATOM 4668 C CA . ALA B 1 240 ? -1.61 -31.953 10.312 1 79.88 240 ALA B CA 1
ATOM 4669 C C . ALA B 1 240 ? -3.074 -32.344 10.172 1 79.88 240 ALA B C 1
ATOM 4671 O O . ALA B 1 240 ? -3.629 -33 11.07 1 79.88 240 ALA B O 1
ATOM 4672 N N . LEU B 1 241 ? -3.707 -31.828 9.242 1 74.81 241 LEU B N 1
ATOM 4673 C CA . LEU B 1 241 ? -5.117 -32.094 9.016 1 74.81 241 LEU B CA 1
ATOM 4674 C C . LEU B 1 241 ? -5.332 -33.594 8.68 1 74.81 241 LEU B C 1
ATOM 4676 O O . LEU B 1 241 ? -6.336 -34.188 9.078 1 74.81 241 LEU B O 1
ATOM 4680 N N . ALA B 1 242 ? -4.445 -34.094 7.961 1 68.06 242 ALA B N 1
ATOM 4681 C CA . ALA B 1 242 ? -4.672 -35.438 7.453 1 68.06 242 ALA B CA 1
ATOM 4682 C C . ALA B 1 242 ? -3.92 -36.469 8.289 1 68.06 242 ALA B C 1
ATOM 4684 O O . ALA B 1 242 ? -2.766 -36.781 7.996 1 68.06 242 ALA B O 1
ATOM 4685 N N . THR B 1 243 ? -4.223 -36.625 9.602 1 61.91 243 THR B N 1
ATOM 4686 C CA . THR B 1 243 ? -3.602 -37.719 10.359 1 61.91 243 THR B CA 1
ATOM 4687 C C . THR B 1 243 ? -3.449 -38.969 9.5 1 61.91 243 THR B C 1
ATOM 4689 O O . THR B 1 243 ? -2.457 -39.688 9.617 1 61.91 243 THR B O 1
ATOM 4692 N N . ALA B 1 244 ? -4.344 -39.281 8.555 1 67.19 244 ALA B N 1
ATOM 4693 C CA . ALA B 1 244 ? -4.266 -40.375 7.598 1 67.19 244 ALA B CA 1
ATOM 4694 C C . ALA B 1 244 ? -4.891 -40 6.262 1 67.19 244 ALA B C 1
ATOM 4696 O O . ALA B 1 244 ? -6.086 -39.688 6.191 1 67.19 244 ALA B O 1
ATOM 4697 N N . LEU B 1 245 ? -4.004 -39.75 5.289 1 76.56 245 LEU B N 1
ATOM 4698 C CA . LEU B 1 245 ? -4.516 -39.531 3.941 1 76.56 245 LEU B CA 1
ATOM 4699 C C . LEU B 1 245 ? -5.234 -40.75 3.406 1 76.56 245 LEU B C 1
ATOM 4701 O O . LEU B 1 245 ? -4.797 -41.875 3.639 1 76.56 245 LEU B O 1
ATOM 4705 N N . PRO B 1 246 ? -6.453 -40.531 2.904 1 77.06 246 PRO B N 1
ATOM 4706 C CA . PRO B 1 246 ? -7.137 -41.656 2.303 1 77.06 246 PRO B CA 1
ATOM 4707 C C . PRO B 1 246 ? -6.273 -42.406 1.283 1 77.06 246 PRO B C 1
ATOM 4709 O O . PRO B 1 246 ? -5.328 -41.812 0.737 1 77.06 246 PRO B O 1
ATOM 4712 N N . PRO B 1 247 ? -6.625 -43.688 1.145 1 79.38 247 PRO B N 1
ATOM 4713 C CA . PRO B 1 247 ? -5.93 -44.406 0.073 1 79.38 247 PRO B CA 1
ATOM 4714 C C . PRO B 1 247 ? -6.082 -43.719 -1.286 1 79.38 247 PRO B C 1
ATOM 4716 O O . PRO B 1 247 ? -7.148 -43.188 -1.597 1 79.38 247 PRO B O 1
ATOM 4719 N N . GLY B 1 248 ? -5.062 -43.531 -2.023 1 81.56 248 GLY B N 1
ATOM 4720 C CA . GLY B 1 248 ? -5.102 -42.938 -3.346 1 81.56 248 GLY B CA 1
ATOM 4721 C C . GLY B 1 248 ? -4.68 -41.5 -3.348 1 81.56 248 GLY B C 1
ATOM 4722 O O . GLY B 1 248 ? -4.559 -40.875 -4.41 1 81.56 248 GLY B O 1
ATOM 4723 N N . VAL B 1 249 ? -4.59 -40.938 -2.143 1 87.94 249 VAL B N 1
ATOM 4724 C CA . VAL B 1 249 ? -4.18 -39.531 -2.033 1 87.94 249 VAL B CA 1
ATOM 4725 C C . VAL B 1 249 ? -2.723 -39.469 -1.577 1 87.94 249 VAL B C 1
ATOM 4727 O O . VAL B 1 249 ? -2.328 -40.125 -0.623 1 87.94 249 VAL B O 1
ATOM 4730 N N . SER B 1 250 ? -1.949 -38.781 -2.297 1 89.31 250 SER B N 1
ATOM 4731 C CA . SER B 1 250 ? -0.561 -38.562 -1.905 1 89.31 250 SER B CA 1
ATOM 4732 C C . SER B 1 250 ? -0.258 -37.094 -1.762 1 89.31 250 SER B C 1
ATOM 4734 O O . SER B 1 250 ? -0.934 -36.25 -2.363 1 89.31 250 SER B O 1
ATOM 4736 N N . MET B 1 251 ? 0.71 -36.781 -0.955 1 89.06 251 MET B N 1
ATOM 4737 C CA . MET B 1 251 ? 1.21 -35.406 -0.752 1 89.06 251 MET B CA 1
ATOM 4738 C C . MET B 1 251 ? 2.734 -35.375 -0.771 1 89.06 251 MET B C 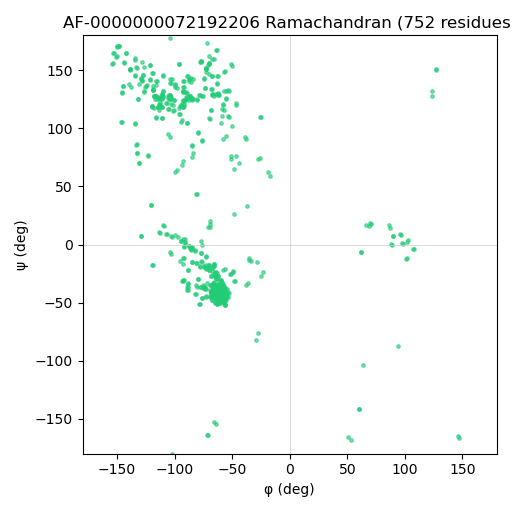1
ATOM 4740 O O . MET B 1 251 ? 3.379 -35.781 0.205 1 89.06 251 MET B O 1
ATOM 4744 N N . PRO B 1 252 ? 3.154 -34.938 -1.819 1 86.06 252 PRO B N 1
ATOM 4745 C CA . PRO B 1 252 ? 4.617 -34.906 -1.869 1 86.06 252 PRO B CA 1
ATOM 4746 C C . PRO B 1 252 ? 5.234 -33.875 -0.958 1 86.06 252 PRO B C 1
ATOM 4748 O O . PRO B 1 252 ? 4.621 -32.812 -0.715 1 86.06 252 PRO B O 1
ATOM 4751 N N . GLU B 1 253 ? 6.375 -34.188 -0.453 1 80.62 253 GLU B N 1
ATOM 4752 C CA . GLU B 1 253 ? 7.188 -33.188 0.225 1 80.62 253 GLU B CA 1
ATOM 4753 C C . GLU B 1 253 ? 7.773 -32.188 -0.77 1 80.62 253 GLU B C 1
ATOM 4755 O O . GLU B 1 253 ? 7.305 -32.062 -1.906 1 80.62 253 GLU B O 1
ATOM 4760 N N . ARG B 1 254 ? 8.789 -31.438 -0.309 1 82.19 254 ARG B N 1
ATOM 4761 C CA . ARG B 1 254 ? 9.469 -30.484 -1.189 1 82.19 254 ARG B CA 1
ATOM 4762 C C . ARG B 1 254 ? 10.047 -31.203 -2.41 1 82.19 254 ARG B C 1
ATOM 4764 O O . ARG B 1 254 ? 10.758 -32.188 -2.277 1 82.19 254 ARG B O 1
ATOM 4771 N N . LEU B 1 255 ? 9.586 -30.75 -3.578 1 86.81 255 LEU B N 1
ATOM 4772 C CA . LEU B 1 255 ? 10 -31.375 -4.84 1 86.81 255 LEU B CA 1
ATOM 4773 C C . LEU B 1 255 ? 11.109 -30.562 -5.5 1 86.81 255 LEU B C 1
ATOM 4775 O O . LEU B 1 255 ? 11.078 -29.328 -5.48 1 86.81 255 LEU B O 1
ATOM 4779 N N . SER B 1 256 ? 12.109 -31.297 -5.965 1 87 256 SER B N 1
ATOM 4780 C CA . SER B 1 256 ? 13.023 -30.641 -6.895 1 87 256 SER B CA 1
ATOM 4781 C C . SER B 1 256 ? 12.305 -30.219 -8.164 1 87 256 SER B C 1
ATOM 4783 O O . SER B 1 256 ? 11.195 -30.672 -8.445 1 87 256 SER B O 1
ATOM 4785 N N . LEU B 1 257 ? 12.961 -29.406 -8.945 1 87.81 257 LEU B N 1
ATOM 4786 C CA . LEU B 1 257 ? 12.359 -28.938 -10.188 1 87.81 257 LEU B CA 1
ATOM 4787 C C . LEU B 1 257 ? 12.102 -30.109 -11.141 1 87.81 257 LEU B C 1
ATOM 4789 O O . LEU B 1 257 ? 11.055 -30.156 -11.789 1 87.81 257 LEU B O 1
ATOM 4793 N N . ARG B 1 258 ? 12.977 -31.016 -11.164 1 91.81 258 ARG B N 1
ATOM 4794 C CA . ARG B 1 258 ? 12.828 -32.188 -12.031 1 91.81 258 ARG B CA 1
ATOM 4795 C C . ARG B 1 258 ? 11.68 -33.062 -11.578 1 91.81 258 ARG B C 1
ATOM 4797 O O . ARG B 1 258 ? 10.859 -33.5 -12.391 1 91.81 258 ARG B O 1
ATOM 4804 N N . ALA B 1 259 ? 11.641 -33.344 -10.289 1 91.88 259 ALA B N 1
ATOM 4805 C CA . ALA B 1 259 ? 10.562 -34.156 -9.75 1 91.88 259 ALA B CA 1
ATOM 4806 C C . ALA B 1 259 ? 9.203 -33.5 -9.961 1 91.88 259 ALA B C 1
ATOM 4808 O O . ALA B 1 259 ? 8.211 -34.188 -10.219 1 91.88 259 ALA B O 1
ATOM 4809 N N . TYR B 1 260 ? 9.234 -32.281 -9.828 1 93.06 260 TYR B N 1
ATOM 4810 C CA . TYR B 1 260 ? 8.016 -31.5 -10.055 1 93.06 260 TYR B CA 1
ATOM 4811 C C . TYR B 1 260 ? 7.551 -31.625 -11.5 1 93.06 260 TYR B C 1
ATOM 4813 O O . TYR B 1 260 ? 6.387 -31.953 -11.758 1 93.06 260 TYR B O 1
ATOM 4821 N N . ARG B 1 261 ? 8.391 -31.406 -12.43 1 94.19 261 ARG B N 1
ATOM 4822 C CA . ARG B 1 261 ? 8.055 -31.562 -13.844 1 94.19 261 ARG B CA 1
ATOM 4823 C C . ARG B 1 261 ? 7.543 -32.969 -14.117 1 94.19 261 ARG B C 1
ATOM 4825 O O . ARG B 1 261 ? 6.547 -33.156 -14.828 1 94.19 261 ARG B O 1
ATOM 4832 N N . ASP B 1 262 ? 8.211 -33.938 -13.562 1 92.31 262 ASP B N 1
ATOM 4833 C CA . ASP B 1 262 ? 7.828 -35.312 -13.781 1 92.31 262 ASP B CA 1
ATOM 4834 C C . ASP B 1 262 ? 6.434 -35.594 -13.227 1 92.31 262 ASP B C 1
ATOM 4836 O O . ASP B 1 262 ? 5.656 -36.344 -13.828 1 92.31 262 ASP B O 1
ATOM 4840 N N . LEU B 1 263 ? 6.223 -35 -12.148 1 92.12 263 LEU B N 1
ATOM 4841 C CA . LEU B 1 263 ? 4.887 -35.125 -11.57 1 92.12 263 LEU B CA 1
ATOM 4842 C C . LEU B 1 263 ? 3.84 -34.531 -12.5 1 92.12 263 LEU B C 1
ATOM 4844 O O . LEU B 1 263 ? 2.803 -35.125 -12.758 1 92.12 263 LEU B O 1
ATOM 4848 N N . LEU B 1 264 ? 4.09 -33.375 -12.984 1 94.38 264 LEU B N 1
ATOM 4849 C CA . LEU B 1 264 ? 3.158 -32.719 -13.906 1 94.38 264 LEU B CA 1
ATOM 4850 C C . LEU B 1 264 ? 2.906 -33.594 -15.125 1 94.38 264 LEU B C 1
ATOM 4852 O O . LEU B 1 264 ? 1.767 -33.719 -15.578 1 94.38 264 LEU B O 1
ATOM 4856 N N . ARG B 1 265 ? 3.902 -34.312 -15.578 1 91.88 265 ARG B N 1
ATOM 4857 C CA . ARG B 1 265 ? 3.836 -35.094 -16.797 1 91.88 265 ARG B CA 1
ATOM 4858 C C . ARG B 1 265 ? 2.945 -36.344 -16.594 1 91.88 265 ARG B C 1
ATOM 4860 O O . ARG B 1 265 ? 2.494 -36.938 -17.562 1 91.88 265 ARG B O 1
ATOM 4867 N N . THR B 1 266 ? 2.732 -36.656 -15.383 1 88.62 266 THR B N 1
ATOM 4868 C CA . THR B 1 266 ? 1.957 -37.875 -15.117 1 88.62 266 THR B CA 1
ATOM 4869 C C . THR B 1 266 ? 0.482 -37.531 -14.914 1 88.62 266 THR B C 1
ATOM 4871 O O . THR B 1 266 ? -0.373 -38.406 -14.945 1 88.62 266 THR B O 1
ATOM 4874 N N . ALA B 1 267 ? 0.174 -36.344 -14.727 1 92.44 267 ALA B N 1
ATOM 4875 C CA . ALA B 1 267 ? -1.188 -35.938 -14.367 1 92.44 267 ALA B CA 1
ATOM 4876 C C . ALA B 1 267 ? -2.033 -35.719 -15.617 1 92.44 267 ALA B C 1
ATOM 4878 O O . ALA B 1 267 ? -1.545 -35.156 -16.609 1 92.44 267 ALA B O 1
ATOM 4879 N N . ALA B 1 268 ? -3.311 -36.125 -15.508 1 92 268 ALA B N 1
ATOM 4880 C CA . ALA B 1 268 ? -4.258 -35.812 -16.578 1 92 268 ALA B CA 1
ATOM 4881 C C . ALA B 1 268 ? -4.945 -34.469 -16.359 1 92 268 ALA B C 1
ATOM 4883 O O . ALA B 1 268 ? -5.203 -33.75 -17.312 1 92 268 ALA B O 1
ATOM 4884 N N . VAL B 1 269 ? -5.223 -34.312 -15.102 1 95.12 269 VAL B N 1
ATOM 4885 C CA . VAL B 1 269 ? -6.02 -33.125 -14.75 1 95.12 269 VAL B CA 1
ATOM 4886 C C . VAL B 1 269 ? -5.398 -32.438 -13.547 1 95.12 269 VAL B C 1
ATOM 4888 O O . VAL B 1 269 ? -4.816 -33.094 -12.672 1 95.12 269 VAL B O 1
ATOM 4891 N N . ILE B 1 270 ? -5.504 -31.078 -13.547 1 96 270 ILE B N 1
ATOM 4892 C CA . ILE B 1 270 ? -5.18 -30.297 -12.367 1 96 270 ILE B CA 1
ATOM 4893 C C . ILE B 1 270 ? -6.402 -29.484 -11.938 1 96 270 ILE B C 1
ATOM 4895 O O . ILE B 1 270 ? -7.16 -29 -12.781 1 96 270 ILE B O 1
ATOM 4899 N N . THR B 1 271 ? -6.578 -29.375 -10.625 1 96.5 271 THR B N 1
ATOM 4900 C CA . THR B 1 271 ? -7.719 -28.641 -10.102 1 96.5 271 THR B CA 1
ATOM 4901 C C . THR B 1 271 ? -7.367 -27.984 -8.766 1 96.5 271 THR B C 1
ATOM 4903 O O . THR B 1 271 ? -6.246 -28.125 -8.281 1 96.5 271 THR B O 1
ATOM 4906 N N . ALA B 1 272 ? -8.273 -27.125 -8.297 1 95.12 272 ALA B N 1
ATOM 4907 C CA . ALA B 1 272 ? -8.227 -26.422 -7.016 1 95.12 272 ALA B CA 1
ATOM 4908 C C . ALA B 1 272 ? -9.625 -26.141 -6.492 1 95.12 272 ALA B C 1
ATOM 4910 O O . ALA B 1 272 ? -10.609 -26.25 -7.23 1 95.12 272 ALA B O 1
ATOM 4911 N N . PRO B 1 273 ? -9.695 -25.859 -5.227 1 92.44 273 PRO B N 1
ATOM 4912 C CA . PRO B 1 273 ? -11.023 -25.562 -4.703 1 92.44 273 PRO B CA 1
ATOM 4913 C C . PRO B 1 273 ? -11.703 -24.406 -5.453 1 92.44 273 PRO B C 1
ATOM 4915 O O . PRO B 1 273 ? -12.922 -24.422 -5.641 1 92.44 273 PRO B O 1
ATOM 4918 N N . GLU B 1 274 ? -10.898 -23.469 -5.793 1 91.19 274 GLU B N 1
ATOM 4919 C CA . GLU B 1 274 ? -11.289 -22.375 -6.68 1 91.19 274 GLU B CA 1
ATOM 4920 C C . GLU B 1 274 ? -10.133 -21.969 -7.59 1 91.19 274 GLU B C 1
ATOM 4922 O O . GLU B 1 274 ? -8.969 -22.172 -7.246 1 91.19 274 GLU B O 1
ATOM 4927 N N . ALA B 1 275 ? -10.555 -21.375 -8.68 1 87.38 275 ALA B N 1
ATOM 4928 C CA . ALA B 1 275 ? -9.531 -21.016 -9.664 1 87.38 275 ALA B CA 1
ATOM 4929 C C . ALA B 1 275 ? -8.484 -20.094 -9.047 1 87.38 275 ALA B C 1
ATOM 4931 O O . ALA B 1 275 ? -7.293 -20.219 -9.344 1 87.38 275 ALA B O 1
ATOM 4932 N N . SER B 1 276 ? -8.906 -19.234 -8.148 1 81.56 276 SER B N 1
ATOM 4933 C CA . SER B 1 276 ? -8.023 -18.234 -7.578 1 81.56 276 SER B CA 1
ATOM 4934 C C . SER B 1 276 ? -7.02 -18.859 -6.617 1 81.56 276 SER B C 1
ATOM 4936 O O . SER B 1 276 ? -6.039 -18.219 -6.23 1 81.56 276 SER B O 1
ATOM 4938 N N . CYS B 1 277 ? -7.199 -20.125 -6.285 1 85.75 277 CYS B N 1
ATOM 4939 C CA . CYS B 1 277 ? -6.297 -20.812 -5.371 1 85.75 277 CYS B CA 1
ATOM 4940 C C . CYS B 1 277 ? -5.047 -21.297 -6.098 1 85.75 277 CYS B C 1
ATOM 4942 O O . CYS B 1 277 ? -4.062 -21.688 -5.465 1 85.75 277 CYS B O 1
ATOM 4944 N N . LEU B 1 278 ? -5.148 -21.312 -7.387 1 87.75 278 LEU B N 1
ATOM 4945 C CA . LEU B 1 278 ? -4.016 -21.766 -8.188 1 87.75 278 LEU B CA 1
ATOM 4946 C C . LEU B 1 278 ? -3.135 -20.578 -8.594 1 87.75 278 LEU B C 1
ATOM 4948 O O . LEU B 1 278 ? -3.641 -19.547 -9.008 1 87.75 278 LEU B O 1
ATOM 4952 N N . SER B 1 279 ? -1.845 -20.719 -8.398 1 87.62 279 SER B N 1
ATOM 4953 C CA . SER B 1 279 ? -0.938 -19.688 -8.875 1 87.62 279 SER B CA 1
ATOM 4954 C C . SER B 1 279 ? -0.729 -19.781 -10.383 1 87.62 279 SER B C 1
ATOM 4956 O O . SER B 1 279 ? -0.875 -20.859 -10.969 1 87.62 279 SER B O 1
ATOM 4958 N N . ALA B 1 280 ? -0.332 -18.719 -10.961 1 89.31 280 ALA B N 1
ATOM 4959 C CA . ALA B 1 280 ? -0.108 -18.688 -12.406 1 89.31 280 ALA B CA 1
ATOM 4960 C C . ALA B 1 280 ? 1.012 -19.625 -12.812 1 89.31 280 ALA B C 1
ATOM 4962 O O . ALA B 1 280 ? 0.876 -20.375 -13.789 1 89.31 280 ALA B O 1
ATOM 4963 N N . PRO B 1 281 ? 2.123 -19.688 -12.086 1 90.62 281 PRO B N 1
ATOM 4964 C CA . PRO B 1 281 ? 3.186 -20.609 -12.492 1 90.62 281 PRO B CA 1
ATOM 4965 C C . PRO B 1 281 ? 2.73 -22.078 -12.508 1 90.62 281 PRO B C 1
ATOM 4967 O O . PRO B 1 281 ? 2.975 -22.781 -13.484 1 90.62 281 PRO B O 1
ATOM 4970 N N . VAL B 1 282 ? 2.021 -22.469 -11.461 1 92.88 282 VAL B N 1
ATOM 4971 C CA . VAL B 1 282 ? 1.603 -23.859 -11.352 1 92.88 282 VAL B CA 1
ATOM 4972 C C . VAL B 1 282 ? 0.594 -24.172 -12.453 1 92.88 282 VAL B C 1
ATOM 4974 O O . VAL B 1 282 ? 0.7 -25.203 -13.117 1 92.88 282 VAL B O 1
ATOM 4977 N N . LEU B 1 283 ? -0.309 -23.328 -12.648 1 94.06 283 LEU B N 1
ATOM 4978 C CA . LEU B 1 283 ? -1.331 -23.531 -13.672 1 94.06 283 LEU B CA 1
ATOM 4979 C C . LEU B 1 283 ? -0.702 -23.625 -15.055 1 94.06 283 LEU B C 1
ATOM 4981 O O . LEU B 1 283 ? -0.942 -24.578 -15.789 1 94.06 283 LEU B O 1
ATOM 4985 N N . LEU B 1 284 ? 0.117 -22.719 -15.375 1 95.56 284 LEU B N 1
ATOM 4986 C CA . LEU B 1 284 ? 0.65 -22.625 -16.734 1 95.56 284 LEU B CA 1
ATOM 4987 C C . LEU B 1 284 ? 1.69 -23.703 -16.984 1 95.56 284 LEU B C 1
ATOM 4989 O O . LEU B 1 284 ? 1.774 -24.25 -18.094 1 95.56 284 LEU B O 1
ATOM 4993 N N . GLU B 1 285 ? 2.451 -24.016 -16.016 1 96.25 285 GLU B N 1
ATOM 4994 C CA . GLU B 1 285 ? 3.414 -25.109 -16.156 1 96.25 285 GLU B CA 1
ATOM 4995 C C . GLU B 1 285 ? 2.711 -26.453 -16.344 1 96.25 285 GLU B C 1
ATOM 4997 O O . GLU B 1 285 ? 3.131 -27.281 -17.156 1 96.25 285 GLU B O 1
ATOM 5002 N N . ALA B 1 286 ? 1.648 -26.609 -15.617 1 96.25 286 ALA B N 1
ATOM 5003 C CA . ALA B 1 286 ? 0.839 -27.812 -15.797 1 96.25 286 ALA B CA 1
ATOM 5004 C C . ALA B 1 286 ? 0.26 -27.891 -17.203 1 96.25 286 ALA B C 1
ATOM 5006 O O . ALA B 1 286 ? 0.392 -28.906 -17.891 1 96.25 286 ALA B O 1
ATOM 5007 N N . MET B 1 287 ? -0.309 -26.859 -17.609 1 96.44 287 MET B N 1
ATOM 5008 C CA . MET B 1 287 ? -0.877 -26.797 -18.953 1 96.44 287 MET B CA 1
ATOM 5009 C C . MET B 1 287 ? 0.194 -27.031 -20.016 1 96.44 287 MET B C 1
ATOM 5011 O O . MET B 1 287 ? -0.049 -27.734 -20.984 1 96.44 287 MET B O 1
ATOM 5015 N N . SER B 1 288 ? 1.316 -26.484 -19.797 1 96.88 288 SER B N 1
ATOM 5016 C CA . SER B 1 288 ? 2.432 -26.656 -20.719 1 96.88 288 SER B CA 1
ATOM 5017 C C . SER B 1 288 ? 2.811 -28.125 -20.844 1 96.88 288 SER B C 1
ATOM 5019 O O . SER B 1 288 ? 3.246 -28.578 -21.922 1 96.88 288 SER B O 1
ATOM 5021 N N . CYS B 1 289 ? 2.633 -28.844 -19.859 1 96.19 289 CYS B N 1
ATOM 5022 C CA . CYS B 1 289 ? 2.926 -30.266 -19.859 1 96.19 289 CYS B CA 1
ATOM 5023 C C . CYS B 1 289 ? 1.739 -31.062 -20.391 1 96.19 289 CYS B C 1
ATOM 5025 O O . CYS B 1 289 ? 1.789 -32.312 -20.438 1 96.19 289 CYS B O 1
ATOM 5027 N N . GLY B 1 290 ? 0.675 -30.391 -20.672 1 94.25 290 GLY B N 1
ATOM 5028 C CA . GLY B 1 290 ? -0.493 -31.031 -21.266 1 94.25 290 GLY B CA 1
ATOM 5029 C C . GLY B 1 290 ? -1.542 -31.406 -20.234 1 94.25 290 GLY B C 1
ATOM 5030 O O . GLY B 1 290 ? -2.475 -32.156 -20.531 1 94.25 290 GLY B O 1
ATOM 5031 N N . VAL B 1 291 ? -1.373 -30.984 -19.016 1 95.19 291 VAL B N 1
ATOM 5032 C CA . VAL B 1 291 ? -2.371 -31.234 -17.984 1 95.19 291 VAL B CA 1
ATOM 5033 C C . VAL B 1 291 ? -3.588 -30.344 -18.203 1 95.19 291 VAL B C 1
ATOM 5035 O O . VAL B 1 291 ? -3.449 -29.156 -18.484 1 95.19 291 VAL B O 1
ATOM 5038 N N . VAL B 1 292 ? -4.758 -30.922 -18.094 1 94.75 292 VAL B N 1
ATOM 5039 C CA . VAL B 1 292 ? -5.98 -30.156 -18.344 1 94.75 292 VAL B CA 1
ATOM 5040 C C . VAL B 1 292 ? -6.492 -29.562 -17.031 1 94.75 292 VAL B C 1
ATOM 5042 O O . VAL B 1 292 ? -6.793 -30.297 -16.078 1 94.75 292 VAL B O 1
ATOM 5045 N N . PRO B 1 293 ? -6.621 -28.219 -16.953 1 96.12 293 PRO B N 1
ATOM 5046 C CA . PRO B 1 293 ? -7.242 -27.625 -15.766 1 96.12 293 PRO B CA 1
ATOM 5047 C C . PRO B 1 293 ? -8.758 -27.781 -15.75 1 96.12 293 PRO B C 1
ATOM 5049 O O . PRO B 1 293 ? -9.414 -27.531 -16.766 1 96.12 293 PRO B O 1
ATOM 5052 N N . VAL B 1 294 ? -9.273 -28.281 -14.703 1 95.38 294 VAL B N 1
ATOM 5053 C CA . VAL B 1 294 ? -10.695 -28.25 -14.398 1 95.38 294 VAL B CA 1
ATOM 5054 C C . VAL B 1 294 ? -10.953 -27.328 -13.203 1 95.38 294 VAL B C 1
ATOM 5056 O O . VAL B 1 294 ? -10.602 -27.672 -12.07 1 95.38 294 VAL B O 1
ATOM 5059 N N . LEU B 1 295 ? -11.562 -26.188 -13.484 1 94.5 295 LEU B N 1
ATOM 5060 C CA . LEU B 1 295 ? -11.578 -25.141 -12.477 1 94.5 295 LEU B CA 1
ATOM 5061 C C . LEU B 1 295 ? -12.992 -24.625 -12.25 1 94.5 295 LEU B C 1
ATOM 5063 O O . LEU B 1 295 ? -13.789 -24.531 -13.188 1 94.5 295 LEU B O 1
ATOM 5067 N N . ALA B 1 296 ? -13.203 -24.328 -10.984 1 91.75 296 ALA B N 1
ATOM 5068 C CA . ALA B 1 296 ? -14.445 -23.641 -10.609 1 91.75 296 ALA B CA 1
ATOM 5069 C C . ALA B 1 296 ? -14.258 -22.141 -10.602 1 91.75 296 ALA B C 1
ATOM 5071 O O . ALA B 1 296 ? -13.273 -21.625 -10.055 1 91.75 296 ALA B O 1
ATOM 5072 N N . GLY B 1 297 ? -15.117 -21.406 -11.195 1 82.12 297 GLY B N 1
ATOM 5073 C CA . GLY B 1 297 ? -15.039 -19.969 -11.141 1 82.12 297 GLY B CA 1
ATOM 5074 C C . GLY B 1 297 ? -15.523 -19.297 -12.414 1 82.12 297 GLY B C 1
ATOM 5075 O O . GLY B 1 297 ? -16.297 -19.875 -13.172 1 82.12 297 GLY B O 1
ATOM 5076 N N . ASP B 1 298 ? -15.141 -17.984 -12.477 1 75.56 298 ASP B N 1
ATOM 5077 C CA . ASP B 1 298 ? -15.539 -17.188 -13.625 1 75.56 298 ASP B CA 1
ATOM 5078 C C . ASP B 1 298 ? -14.438 -17.125 -14.68 1 75.56 298 ASP B C 1
ATOM 5080 O O . ASP B 1 298 ? -13.406 -16.484 -14.477 1 75.56 298 ASP B O 1
ATOM 5084 N N . ALA B 1 299 ? -14.688 -17.719 -15.789 1 74.12 299 ALA B N 1
ATOM 5085 C CA . ALA B 1 299 ? -13.734 -17.797 -16.891 1 74.12 299 ALA B CA 1
ATOM 5086 C C . ALA B 1 299 ? -13.461 -16.422 -17.484 1 74.12 299 ALA B C 1
ATOM 5088 O O . ALA B 1 299 ? -12.461 -16.219 -18.188 1 74.12 299 ALA B O 1
ATOM 5089 N N . ALA B 1 300 ? -14.344 -15.539 -17.156 1 68.38 300 ALA B N 1
ATOM 5090 C CA . ALA B 1 300 ? -14.242 -14.219 -17.766 1 68.38 300 ALA B CA 1
ATOM 5091 C C . ALA B 1 300 ? -12.953 -13.516 -17.344 1 68.38 300 ALA B C 1
ATOM 5093 O O . ALA B 1 300 ? -12.383 -12.742 -18.125 1 68.38 300 ALA B O 1
ATOM 5094 N N . GLY B 1 301 ? -12.398 -13.906 -16.203 1 70.44 301 GLY B N 1
ATOM 5095 C CA . GLY B 1 301 ? -11.172 -13.305 -15.703 1 70.44 301 GLY B CA 1
ATOM 5096 C C . GLY B 1 301 ? -9.922 -13.898 -16.328 1 70.44 301 GLY B C 1
ATOM 5097 O O . GLY B 1 301 ? -8.82 -13.398 -16.109 1 70.44 301 GLY B O 1
ATOM 5098 N N . TRP B 1 302 ? -10.227 -14.922 -17.125 1 79.31 302 TRP B N 1
ATOM 5099 C CA . TRP B 1 302 ? -9.117 -15.633 -17.75 1 79.31 302 TRP B CA 1
ATOM 5100 C C . TRP B 1 302 ? -9.344 -15.797 -19.25 1 79.31 302 TRP B C 1
ATOM 5102 O O . TRP B 1 302 ? -9.516 -16.922 -19.75 1 79.31 302 TRP B O 1
ATOM 5112 N N . PRO B 1 303 ? -9.258 -14.711 -19.922 1 75.62 303 PRO B N 1
ATOM 5113 C CA . PRO B 1 303 ? -9.688 -14.766 -21.328 1 75.62 303 PRO B CA 1
ATOM 5114 C C . PRO B 1 303 ? -8.883 -15.766 -22.156 1 75.62 303 PRO B C 1
ATOM 5116 O O . PRO B 1 303 ? -9.414 -16.391 -23.062 1 75.62 303 PRO B O 1
ATOM 5119 N N . LEU B 1 304 ? -7.676 -16 -21.859 1 80.31 304 LEU B N 1
ATOM 5120 C CA . LEU B 1 304 ? -6.824 -16.891 -22.641 1 80.31 304 LEU B CA 1
ATOM 5121 C C . LEU B 1 304 ? -7.137 -18.344 -22.328 1 80.31 304 LEU B C 1
ATOM 5123 O O . LEU B 1 304 ? -6.781 -19.25 -23.109 1 80.31 304 LEU B O 1
ATOM 5127 N N . LEU B 1 305 ? -7.781 -18.5 -21.172 1 83.56 305 LEU B N 1
ATOM 5128 C CA . LEU B 1 305 ? -8.078 -19.875 -20.734 1 83.56 305 LEU B CA 1
ATOM 5129 C C . LEU B 1 305 ? -9.539 -20.219 -20.969 1 83.56 305 LEU B C 1
ATOM 5131 O O . LEU B 1 305 ? -9.961 -21.359 -20.766 1 83.56 305 LEU B O 1
ATOM 5135 N N . ARG B 1 306 ? -10.258 -19.156 -21.359 1 80 306 ARG B N 1
ATOM 5136 C CA . ARG B 1 306 ? -11.68 -19.359 -21.625 1 80 306 ARG B CA 1
ATOM 5137 C C . ARG B 1 306 ? -11.891 -20.297 -22.797 1 80 306 ARG B C 1
ATOM 5139 O O . ARG B 1 306 ? -10.938 -20.891 -23.312 1 80 306 ARG B O 1
ATOM 5146 N N . ALA B 1 307 ? -12.992 -20.188 -23.469 1 69.44 307 ALA B N 1
ATOM 5147 C CA . ALA B 1 307 ? -13.43 -21.141 -24.469 1 69.44 307 ALA B CA 1
ATOM 5148 C C . ALA B 1 307 ? -12.344 -21.391 -25.516 1 69.44 307 ALA B C 1
ATOM 5150 O O . ALA B 1 307 ? -11.93 -20.453 -26.219 1 69.44 307 ALA B O 1
ATOM 5151 N N . GLY B 1 308 ? -11.766 -22.594 -25.484 1 76.94 308 GLY B N 1
ATOM 5152 C CA . GLY B 1 308 ? -10.781 -23.109 -26.422 1 76.94 308 GLY B CA 1
ATOM 5153 C C . GLY B 1 308 ? -9.367 -23.078 -25.875 1 76.94 308 GLY B C 1
ATOM 5154 O O . GLY B 1 308 ? -8.43 -23.484 -26.562 1 76.94 308 GLY B O 1
ATOM 5155 N N . GLY B 1 309 ? -9.195 -22.688 -24.641 1 88.56 309 GLY B N 1
ATOM 5156 C CA . GLY B 1 309 ? -7.859 -22.531 -24.078 1 88.56 309 GLY B CA 1
ATOM 5157 C C . GLY B 1 309 ? -7.367 -23.781 -23.375 1 88.56 309 GLY B C 1
ATOM 5158 O O . GLY B 1 309 ? -6.285 -23.781 -22.781 1 88.56 309 GLY B O 1
ATOM 5159 N N . GLY B 1 310 ? -8.234 -24.844 -23.5 1 92.31 310 GLY B N 1
ATOM 5160 C CA . GLY B 1 310 ? -7.816 -26.125 -22.938 1 92.31 310 GLY B CA 1
ATOM 5161 C C . GLY B 1 310 ? -8.164 -26.266 -21.469 1 92.31 310 GLY B C 1
ATOM 5162 O O . GLY B 1 310 ? -7.57 -27.078 -20.766 1 92.31 310 GLY B O 1
ATOM 5163 N N . CYS B 1 311 ? -9.047 -25.438 -21 1 93.56 311 CYS B N 1
ATOM 5164 C CA . CYS B 1 311 ? -9.508 -25.469 -19.609 1 93.56 311 CYS B CA 1
ATOM 5165 C C . CYS B 1 311 ? -11 -25.75 -19.547 1 93.56 311 CYS B C 1
ATOM 5167 O O . CYS B 1 311 ? -11.766 -25.281 -20.375 1 93.56 311 CYS B O 1
ATOM 5169 N N . LEU B 1 312 ? -11.406 -26.609 -18.641 1 93.44 312 LEU B N 1
ATOM 5170 C CA . LEU B 1 312 ? -12.828 -26.828 -18.359 1 93.44 312 LEU B CA 1
ATOM 5171 C C . LEU B 1 312 ? -13.281 -25.984 -17.172 1 93.44 312 LEU B C 1
ATOM 5173 O O . LEU B 1 312 ? -12.758 -26.141 -16.062 1 93.44 312 LEU B O 1
ATOM 5177 N N . TRP B 1 313 ? -14.188 -25.156 -17.422 1 93.12 313 TRP B N 1
ATOM 5178 C CA . TRP B 1 313 ? -14.734 -24.297 -16.375 1 93.12 313 TRP B CA 1
ATOM 5179 C C . TRP B 1 313 ? -16.109 -24.781 -15.93 1 93.12 313 TRP B C 1
ATOM 5181 O O . TRP B 1 313 ? -16.891 -25.281 -16.734 1 93.12 313 TRP B O 1
ATOM 5191 N N . CYS B 1 314 ? -16.344 -24.672 -14.703 1 93.12 314 CYS B N 1
ATOM 5192 C CA . CYS B 1 314 ? -17.656 -25.062 -14.188 1 93.12 314 CYS B CA 1
ATOM 5193 C C . CYS B 1 314 ? -18.031 -24.234 -12.969 1 93.12 314 CYS B C 1
ATOM 5195 O O . CYS B 1 314 ? -17.234 -23.406 -12.508 1 93.12 314 CYS B O 1
ATOM 5197 N N . HIS B 1 315 ? -19.297 -24.375 -12.539 1 92.25 315 HIS B N 1
ATOM 5198 C CA . HIS B 1 315 ? -19.75 -23.781 -11.281 1 92.25 315 HIS B CA 1
ATOM 5199 C C . HIS B 1 315 ? -19.172 -24.547 -10.086 1 92.25 315 HIS B C 1
ATOM 5201 O O . HIS B 1 315 ? -18.922 -25.75 -10.172 1 92.25 315 HIS B O 1
ATOM 5207 N N . ALA B 1 316 ? -19.016 -23.828 -9.031 1 90.88 316 ALA B N 1
ATOM 5208 C CA . ALA B 1 316 ? -18.391 -24.375 -7.836 1 90.88 316 ALA B CA 1
ATOM 5209 C C . ALA B 1 316 ? -19.062 -25.672 -7.406 1 90.88 316 ALA B C 1
ATOM 5211 O O . ALA B 1 316 ? -18.391 -26.656 -7.086 1 90.88 316 ALA B O 1
ATOM 5212 N N . ALA B 1 317 ? -20.359 -25.734 -7.461 1 92.25 317 ALA B N 1
ATOM 5213 C CA . ALA B 1 317 ? -21.125 -26.891 -6.996 1 92.25 317 ALA B CA 1
ATOM 5214 C C . ALA B 1 317 ? -20.922 -28.094 -7.914 1 92.25 317 ALA B C 1
ATOM 5216 O O . ALA B 1 317 ? -21.203 -29.234 -7.527 1 92.25 317 ALA B O 1
ATOM 5217 N N . LEU B 1 318 ? -20.438 -27.844 -9.102 1 95.25 318 LEU B N 1
ATOM 5218 C CA . LEU B 1 318 ? -20.328 -28.906 -10.102 1 95.25 318 LEU B CA 1
ATOM 5219 C C . LEU B 1 318 ? -18.875 -29.328 -10.297 1 95.25 318 LEU B C 1
ATOM 5221 O O . LEU B 1 318 ? -18.578 -30.109 -11.203 1 95.25 318 LEU B O 1
ATOM 5225 N N . LEU B 1 319 ? -17.953 -28.875 -9.469 1 96.38 319 LEU B N 1
ATOM 5226 C CA . LEU B 1 319 ? -16.547 -29.125 -9.68 1 96.38 319 LEU B CA 1
ATOM 5227 C C . LEU B 1 319 ? -16.25 -30.625 -9.625 1 96.38 319 LEU B C 1
ATOM 5229 O O . LEU B 1 319 ? -15.641 -31.172 -10.547 1 96.38 319 LEU B O 1
ATOM 5233 N N . VAL B 1 320 ? -16.734 -31.297 -8.578 1 95.69 320 VAL B N 1
ATOM 5234 C CA . VAL B 1 320 ? -16.422 -32.719 -8.383 1 95.69 320 VAL B CA 1
ATOM 5235 C C . VAL B 1 320 ? -17.078 -33.531 -9.484 1 95.69 320 VAL B C 1
ATOM 5237 O O . VAL B 1 320 ? -16.438 -34.375 -10.133 1 95.69 320 VAL B O 1
ATOM 5240 N N . PRO B 1 321 ? -18.359 -33.25 -9.797 1 95.56 321 PRO B N 1
ATOM 5241 C CA . PRO B 1 321 ? -18.969 -33.969 -10.914 1 95.56 321 PRO B CA 1
ATOM 5242 C C . PRO B 1 321 ? -18.25 -33.719 -12.242 1 95.56 321 PRO B C 1
ATOM 5244 O O . PRO B 1 321 ? -18.125 -34.656 -13.047 1 95.56 321 PRO B O 1
ATOM 5247 N N . THR B 1 322 ? -17.859 -32.562 -12.461 1 95.44 322 THR B N 1
ATOM 5248 C CA . THR B 1 322 ? -17.156 -32.219 -13.703 1 95.44 322 THR B CA 1
ATOM 5249 C C . THR B 1 322 ? -15.828 -32.969 -13.781 1 95.44 322 THR B C 1
ATOM 5251 O O . THR B 1 322 ? -15.453 -33.469 -14.844 1 95.44 322 THR B O 1
ATOM 5254 N N . LEU B 1 323 ? -15.133 -33 -12.711 1 94.88 323 LEU B N 1
ATOM 5255 C CA . LEU B 1 323 ? -13.867 -33.719 -12.633 1 94.88 323 LEU B CA 1
ATOM 5256 C C . LEU B 1 323 ? -14.07 -35.219 -12.938 1 94.88 323 LEU B C 1
ATOM 5258 O O . LEU B 1 323 ? -13.359 -35.781 -13.766 1 94.88 323 LEU B O 1
ATOM 5262 N N . ALA B 1 324 ? -15.039 -35.75 -12.297 1 92.31 324 ALA B N 1
ATOM 5263 C CA . ALA B 1 324 ? -15.336 -37.156 -12.484 1 92.31 324 ALA B CA 1
ATOM 5264 C C . ALA B 1 324 ? -15.703 -37.469 -13.938 1 92.31 324 ALA B C 1
ATOM 5266 O O . ALA B 1 324 ? -15.234 -38.438 -14.516 1 92.31 324 ALA B O 1
ATOM 5267 N N . ALA B 1 325 ? -16.484 -36.594 -14.469 1 92.44 325 ALA B N 1
ATOM 5268 C CA . ALA B 1 325 ? -16.906 -36.781 -15.859 1 92.44 325 ALA B CA 1
ATOM 5269 C C . ALA B 1 325 ? -15.719 -36.656 -16.812 1 92.44 325 ALA B C 1
ATOM 5271 O O . ALA B 1 325 ? -15.594 -37.469 -17.75 1 92.44 325 ALA B O 1
ATOM 5272 N N . ALA B 1 326 ? -14.898 -35.719 -16.578 1 92.25 326 ALA B N 1
ATOM 5273 C CA . ALA B 1 326 ? -13.742 -35.5 -17.438 1 92.25 326 ALA B CA 1
ATOM 5274 C C . ALA B 1 326 ? -12.82 -36.719 -17.438 1 92.25 326 ALA B C 1
ATOM 5276 O O . ALA B 1 326 ? -12.312 -37.125 -18.484 1 92.25 326 ALA B O 1
ATOM 5277 N N . LEU B 1 327 ? -12.609 -37.281 -16.297 1 90.06 327 LEU B N 1
ATOM 5278 C CA . LEU B 1 327 ? -11.727 -38.406 -16.156 1 90.06 327 LEU B CA 1
ATOM 5279 C C . LEU B 1 327 ? -12.289 -39.625 -16.875 1 90.06 327 LEU B C 1
ATOM 5281 O O . LEU B 1 327 ? -11.555 -40.562 -17.188 1 90.06 327 LEU B O 1
ATOM 5285 N N . GLY B 1 328 ? -13.562 -39.625 -17.156 1 87.19 328 GLY B N 1
ATOM 5286 C CA . GLY B 1 328 ? -14.211 -40.719 -17.875 1 87.19 328 GLY B CA 1
ATOM 5287 C C . GLY B 1 328 ? -14.25 -40.531 -19.375 1 87.19 328 GLY B C 1
ATOM 5288 O O . GLY B 1 328 ? -14.773 -41.375 -20.109 1 87.19 328 GLY B O 1
ATOM 5289 N N . ARG B 1 329 ? -13.75 -39.438 -19.844 1 89.94 329 ARG B N 1
ATOM 5290 C CA . ARG B 1 329 ? -13.781 -39.125 -21.266 1 89.94 329 ARG B CA 1
ATOM 5291 C C . ARG B 1 329 ? -12.375 -38.875 -21.812 1 89.94 329 ARG B C 1
ATOM 5293 O O . ARG B 1 329 ? -12.023 -37.75 -22.172 1 89.94 329 ARG B O 1
ATOM 5300 N N . PRO B 1 330 ? -11.617 -39.938 -22.016 1 87.56 330 PRO B N 1
ATOM 5301 C CA . PRO B 1 330 ? -10.203 -39.812 -22.359 1 87.56 330 PRO B CA 1
ATOM 5302 C C . PRO B 1 330 ? -9.977 -39.094 -23.688 1 87.56 330 PRO B C 1
ATOM 5304 O O . PRO B 1 330 ? -8.992 -38.375 -23.844 1 87.56 330 PRO B O 1
ATOM 5307 N N . GLN B 1 331 ? -10.828 -39.312 -24.656 1 89.19 331 GLN B N 1
ATOM 5308 C CA . GLN B 1 331 ? -10.656 -38.656 -25.953 1 89.19 331 GLN B CA 1
ATOM 5309 C C . GLN B 1 331 ? -10.836 -37.156 -25.828 1 89.19 331 GLN B C 1
ATOM 5311 O O . GLN B 1 331 ? -10.078 -36.375 -26.422 1 89.19 331 GLN B O 1
ATOM 5316 N N . GLU B 1 332 ? -11.812 -36.812 -25.078 1 89.75 332 GLU B N 1
ATOM 5317 C CA . GLU B 1 332 ? -12.039 -35.375 -24.844 1 89.75 332 GLU B CA 1
ATOM 5318 C C . GLU B 1 332 ? -10.883 -34.75 -24.062 1 89.75 332 GLU B C 1
ATOM 5320 O O . GLU B 1 332 ? -10.461 -33.656 -24.359 1 89.75 332 GLU B O 1
ATOM 5325 N N . LEU B 1 333 ? -10.375 -35.406 -23.141 1 91.31 333 LEU B N 1
ATOM 5326 C CA . LEU B 1 333 ? -9.258 -34.906 -22.344 1 91.31 333 LEU B CA 1
ATOM 5327 C C . LEU B 1 333 ? -8.016 -34.75 -23.203 1 91.31 333 LEU B C 1
ATOM 5329 O O . LEU B 1 333 ? -7.25 -33.781 -23.016 1 91.31 333 LEU B O 1
ATOM 5333 N N . ALA B 1 334 ? -7.891 -35.656 -24.125 1 90.75 334 ALA B N 1
ATOM 5334 C CA . ALA B 1 334 ? -6.742 -35.562 -25.031 1 90.75 334 ALA B CA 1
ATOM 5335 C C . ALA B 1 334 ? -6.812 -34.312 -25.875 1 90.75 334 ALA B C 1
ATOM 5337 O O . ALA B 1 334 ? -5.801 -33.625 -26.078 1 90.75 334 ALA B O 1
ATOM 5338 N N . ARG B 1 335 ? -7.973 -34.062 -26.328 1 91.94 335 ARG B N 1
ATOM 5339 C CA . ARG B 1 335 ? -8.172 -32.844 -27.125 1 91.94 335 ARG B CA 1
ATOM 5340 C C . ARG B 1 335 ? -7.895 -31.609 -26.281 1 91.94 335 ARG B C 1
ATOM 5342 O O . ARG B 1 335 ? -7.203 -30.688 -26.719 1 91.94 335 ARG B O 1
ATOM 5349 N N . LEU B 1 336 ? -8.406 -31.609 -25.109 1 93 336 LEU B N 1
ATOM 5350 C CA . LEU B 1 336 ? -8.203 -30.484 -24.203 1 93 336 LEU B CA 1
ATOM 5351 C C . LEU B 1 336 ? -6.73 -30.359 -23.828 1 93 336 LEU B C 1
ATOM 5353 O O . LEU B 1 336 ? -6.227 -29.25 -23.656 1 93 336 LEU B O 1
ATOM 5357 N N . SER B 1 337 ? -6.109 -31.438 -23.641 1 93.81 337 SER B N 1
ATOM 5358 C CA . SER B 1 337 ? -4.688 -31.453 -23.328 1 93.81 337 SER B CA 1
ATOM 5359 C C . SER B 1 337 ? -3.867 -30.75 -24.406 1 93.81 337 SER B C 1
ATOM 5361 O O . SER B 1 337 ? -3.021 -29.906 -24.094 1 93.81 337 SER B O 1
ATOM 5363 N N . ARG B 1 338 ? -4.121 -31.109 -25.625 1 94 338 ARG B N 1
ATOM 5364 C CA . ARG B 1 338 ? -3.428 -30.469 -26.734 1 94 338 ARG B CA 1
ATOM 5365 C C . ARG B 1 338 ? -3.709 -28.969 -26.766 1 94 338 ARG B C 1
ATOM 5367 O O . ARG B 1 338 ? -2.807 -28.172 -27.016 1 94 338 ARG B O 1
ATOM 5374 N N . ALA B 1 339 ? -4.895 -28.656 -26.531 1 95.06 339 ALA B N 1
ATOM 5375 C CA . ALA B 1 339 ? -5.285 -27.25 -26.516 1 95.06 339 ALA B CA 1
ATOM 5376 C C . ALA B 1 339 ? -4.605 -26.5 -25.375 1 95.06 339 ALA B C 1
ATOM 5378 O O . ALA B 1 339 ? -4.172 -25.359 -25.547 1 95.06 339 ALA B O 1
ATOM 5379 N N . ALA B 1 340 ? -4.562 -27.125 -24.203 1 95.75 340 ALA B N 1
ATOM 5380 C CA . ALA B 1 340 ? -3.91 -26.516 -23.047 1 95.75 340 ALA B CA 1
ATOM 5381 C C . ALA B 1 340 ? -2.455 -26.172 -23.359 1 95.75 340 ALA B C 1
ATOM 5383 O O . ALA B 1 340 ? -2.021 -25.031 -23.141 1 95.75 340 ALA B O 1
ATOM 5384 N N . ARG B 1 341 ? -1.754 -27.078 -23.828 1 96 341 ARG B N 1
ATOM 5385 C CA . ARG B 1 341 ? -0.358 -26.828 -24.172 1 96 341 ARG B CA 1
ATOM 5386 C C . ARG B 1 341 ? -0.244 -25.75 -25.25 1 96 341 ARG B C 1
ATOM 5388 O O . ARG B 1 341 ? 0.607 -24.875 -25.172 1 96 341 ARG B O 1
ATOM 5395 N N . ALA B 1 342 ? -1.062 -25.891 -26.281 1 96 342 ALA B N 1
ATOM 5396 C CA . ALA B 1 342 ? -1.021 -24.922 -27.375 1 96 342 ALA B CA 1
ATOM 5397 C C . ALA B 1 342 ? -1.212 -23.5 -26.859 1 96 342 ALA B C 1
ATOM 5399 O O . ALA B 1 342 ? -0.552 -22.562 -27.312 1 96 342 ALA B O 1
ATOM 5400 N N . THR B 1 343 ? -2.084 -23.359 -25.922 1 95.81 343 THR B N 1
ATOM 5401 C CA . THR B 1 343 ? -2.344 -22.062 -25.328 1 95.81 343 THR B CA 1
ATOM 5402 C C . THR B 1 343 ? -1.088 -21.5 -24.672 1 95.81 343 THR B C 1
ATOM 5404 O O . THR B 1 343 ? -0.737 -20.344 -24.859 1 95.81 343 THR B O 1
ATOM 5407 N N . VAL B 1 344 ? -0.427 -22.266 -23.891 1 96.62 344 VAL B N 1
ATOM 5408 C CA . VAL B 1 344 ? 0.76 -21.828 -23.172 1 96.62 344 VAL B CA 1
ATOM 5409 C C . VAL B 1 344 ? 1.88 -21.516 -24.172 1 96.62 344 VAL B C 1
ATOM 5411 O O . VAL B 1 344 ? 2.551 -20.484 -24.047 1 96.62 344 VAL B O 1
ATOM 5414 N N . VAL B 1 345 ? 2.027 -22.344 -25.172 1 96.56 345 VAL B N 1
ATOM 5415 C CA . VAL B 1 345 ? 3.082 -22.141 -26.156 1 96.56 345 VAL B CA 1
ATOM 5416 C C . VAL B 1 345 ? 2.824 -20.859 -26.938 1 96.56 345 VAL B C 1
ATOM 5418 O O . VAL B 1 345 ? 3.758 -20.109 -27.234 1 96.56 345 VAL B O 1
ATOM 5421 N N . ARG B 1 346 ? 1.646 -20.594 -27.172 1 95.19 346 ARG B N 1
ATOM 5422 C CA . ARG B 1 346 ? 1.287 -19.438 -28 1 95.19 346 ARG B CA 1
ATOM 5423 C C . ARG B 1 346 ? 1.412 -18.141 -27.219 1 95.19 346 ARG B C 1
ATOM 5425 O O . ARG B 1 346 ? 1.853 -17.125 -27.75 1 95.19 346 ARG B O 1
ATOM 5432 N N . HIS B 1 347 ? 1.083 -18.172 -25.953 1 94.56 347 HIS B N 1
ATOM 5433 C CA . HIS B 1 347 ? 0.862 -16.906 -25.297 1 94.56 347 HIS B CA 1
ATOM 5434 C C . HIS B 1 347 ? 1.832 -16.703 -24.141 1 94.56 347 HIS B C 1
ATOM 5436 O O . HIS B 1 347 ? 2.023 -15.586 -23.656 1 94.56 347 HIS B O 1
ATOM 5442 N N . PHE B 1 348 ? 2.471 -17.766 -23.656 1 95.31 348 PHE B N 1
ATOM 5443 C CA . PHE B 1 348 ? 3.188 -17.641 -22.391 1 95.31 348 PHE B CA 1
ATOM 5444 C C . PHE B 1 348 ? 4.613 -18.156 -22.516 1 95.31 348 PHE B C 1
ATOM 5446 O O . PHE B 1 348 ? 5.344 -18.234 -21.531 1 95.31 348 PHE B O 1
ATOM 5453 N N . ARG B 1 349 ? 5.02 -18.484 -23.734 1 96.44 349 ARG B N 1
ATOM 5454 C CA . ARG B 1 349 ? 6.379 -18.969 -23.953 1 96.44 349 ARG B CA 1
ATOM 5455 C C . ARG B 1 349 ? 7.406 -17.906 -23.578 1 96.44 349 ARG B C 1
ATOM 5457 O O . ARG B 1 349 ? 7.328 -16.766 -24.031 1 96.44 349 ARG B O 1
ATOM 5464 N N . ARG B 1 350 ? 8.336 -18.344 -22.766 1 94.94 350 ARG B N 1
ATOM 5465 C CA . ARG B 1 350 ? 9.297 -17.422 -22.156 1 94.94 350 ARG B CA 1
ATOM 5466 C C . ARG B 1 350 ? 10.039 -16.641 -23.219 1 94.94 350 ARG B C 1
ATOM 5468 O O . ARG B 1 350 ? 10.227 -15.422 -23.094 1 94.94 350 ARG B O 1
ATOM 5475 N N . GLN B 1 351 ? 10.414 -17.188 -24.312 1 94.31 351 GLN B N 1
ATOM 5476 C CA . GLN B 1 351 ? 11.172 -16.547 -25.391 1 94.31 351 GLN B CA 1
ATOM 5477 C C . GLN B 1 351 ? 10.359 -15.43 -26.031 1 94.31 351 GLN B C 1
ATOM 5479 O O . GLN B 1 351 ? 10.922 -14.469 -26.562 1 94.31 351 GLN B O 1
ATOM 5484 N N . ASP B 1 352 ? 9.117 -15.602 -25.953 1 94.75 352 ASP B N 1
ATOM 5485 C CA . ASP B 1 352 ? 8.242 -14.641 -26.625 1 94.75 352 ASP B CA 1
ATOM 5486 C C . ASP B 1 352 ? 7.809 -13.531 -25.672 1 94.75 352 ASP B C 1
ATOM 5488 O O . ASP B 1 352 ? 7.57 -12.398 -26.109 1 94.75 352 ASP B O 1
ATOM 5492 N N . VAL B 1 353 ? 7.688 -13.82 -24.422 1 94.31 353 VAL B N 1
ATOM 5493 C CA . VAL B 1 353 ? 7.09 -12.859 -23.5 1 94.31 353 VAL B CA 1
ATOM 5494 C C . VAL B 1 353 ? 8.188 -12 -22.859 1 94.31 353 VAL B C 1
ATOM 5496 O O . VAL B 1 353 ? 7.961 -10.82 -22.562 1 94.31 353 VAL B O 1
ATOM 5499 N N . ILE B 1 354 ? 9.383 -12.453 -22.656 1 95.25 354 ILE B N 1
ATOM 5500 C CA . ILE B 1 354 ? 10.445 -11.789 -21.906 1 95.25 354 ILE B CA 1
ATOM 5501 C C . ILE B 1 354 ? 10.859 -10.508 -22.625 1 95.25 354 ILE B C 1
ATOM 5503 O O . ILE B 1 354 ? 11.07 -9.469 -21.984 1 95.25 354 ILE B O 1
ATOM 5507 N N . PRO B 1 355 ? 10.992 -10.516 -23.984 1 94.94 355 PRO B N 1
ATOM 5508 C CA . PRO B 1 355 ? 11.328 -9.258 -24.656 1 94.94 355 PRO B CA 1
ATOM 5509 C C . PRO B 1 355 ? 10.344 -8.141 -24.359 1 94.94 355 PRO B C 1
ATOM 5511 O O . PRO B 1 355 ? 10.742 -6.984 -24.203 1 94.94 355 PRO B O 1
ATOM 5514 N N . GLY B 1 356 ? 9.117 -8.5 -24.266 1 93.44 356 GLY B N 1
ATOM 5515 C CA . GLY B 1 356 ? 8.117 -7.516 -23.891 1 93.44 356 GLY B CA 1
ATOM 5516 C C . GLY B 1 356 ? 8.312 -6.984 -22.484 1 93.44 356 GLY B C 1
ATOM 5517 O O . GLY B 1 356 ? 8.125 -5.793 -22.219 1 93.44 356 GLY B O 1
ATOM 5518 N N . HIS B 1 357 ? 8.648 -7.887 -21.562 1 94.38 357 HIS B N 1
ATOM 5519 C CA . HIS B 1 357 ? 8.945 -7.473 -20.203 1 94.38 357 HIS B CA 1
ATOM 5520 C C . HIS B 1 357 ? 10.086 -6.453 -20.172 1 94.38 357 HIS B C 1
ATOM 5522 O O . HIS B 1 357 ? 9.969 -5.41 -19.516 1 94.38 357 HIS B O 1
ATOM 5528 N N . LEU B 1 358 ? 11.141 -6.754 -20.906 1 95.38 358 LEU B N 1
ATOM 5529 C CA . LEU B 1 358 ? 12.32 -5.891 -20.953 1 95.38 358 LEU B CA 1
ATOM 5530 C C . LEU B 1 358 ? 11.977 -4.527 -21.547 1 95.38 358 LEU B C 1
ATOM 5532 O O . LEU B 1 358 ? 12.398 -3.496 -21.016 1 95.38 358 LEU B O 1
ATOM 5536 N N . ALA B 1 359 ? 11.242 -4.582 -22.562 1 94.06 359 ALA B N 1
ATOM 5537 C CA . ALA B 1 359 ? 10.859 -3.336 -23.234 1 94.06 359 ALA B CA 1
ATOM 5538 C C . ALA B 1 359 ? 10.07 -2.43 -22.297 1 94.06 359 ALA B C 1
ATOM 5540 O O . ALA B 1 359 ? 10.312 -1.221 -22.234 1 94.06 359 ALA B O 1
ATOM 5541 N N . LEU B 1 360 ? 9.188 -3.014 -21.594 1 92.75 360 LEU B N 1
ATOM 5542 C CA . LEU B 1 360 ? 8.383 -2.25 -20.641 1 92.75 360 LEU B CA 1
ATOM 5543 C C . LEU B 1 360 ? 9.266 -1.63 -19.562 1 92.75 360 LEU B C 1
ATOM 5545 O O . LEU B 1 360 ? 9.117 -0.451 -19.234 1 92.75 360 LEU B O 1
ATOM 5549 N N . LEU B 1 361 ? 10.133 -2.412 -18.969 1 94.31 361 LEU B N 1
ATOM 5550 C CA . LEU B 1 361 ? 11.023 -1.938 -17.922 1 94.31 361 LEU B CA 1
ATOM 5551 C C . LEU B 1 361 ? 11.852 -0.755 -18.406 1 94.31 361 LEU B C 1
ATOM 5553 O O . LEU B 1 361 ? 11.977 0.253 -17.703 1 94.31 361 LEU B O 1
ATOM 5557 N N . HIS B 1 362 ? 12.375 -0.844 -19.594 1 94.38 362 HIS B N 1
ATOM 5558 C CA . HIS B 1 362 ? 13.188 0.229 -20.156 1 94.38 362 HIS B CA 1
ATOM 5559 C C . HIS B 1 362 ? 12.359 1.482 -20.406 1 94.38 362 HIS B C 1
ATOM 5561 O O . HIS B 1 362 ? 12.797 2.594 -20.094 1 94.38 362 HIS B O 1
ATOM 5567 N N . ALA B 1 363 ? 11.219 1.293 -20.938 1 93.06 363 ALA B N 1
ATOM 5568 C CA . ALA B 1 363 ? 10.352 2.422 -21.266 1 93.06 363 ALA B CA 1
ATOM 5569 C C . ALA B 1 363 ? 9.945 3.18 -20 1 93.06 363 ALA B C 1
ATOM 5571 O O . ALA B 1 363 ? 10.016 4.41 -19.969 1 93.06 363 ALA B O 1
ATOM 5572 N N . VAL B 1 364 ? 9.539 2.412 -19.031 1 91.38 364 VAL B N 1
ATOM 5573 C CA . VAL B 1 364 ? 9.062 3.047 -17.797 1 91.38 364 VAL B CA 1
ATOM 5574 C C . VAL B 1 364 ? 10.227 3.725 -17.078 1 91.38 364 VAL B C 1
ATOM 5576 O O . VAL B 1 364 ? 10.07 4.809 -16.516 1 91.38 364 VAL B O 1
ATOM 5579 N N . ARG B 1 365 ? 11.352 3.096 -17.047 1 94.19 365 ARG B N 1
ATOM 5580 C CA . ARG B 1 365 ? 12.516 3.711 -16.422 1 94.19 365 ARG B CA 1
ATOM 5581 C C . ARG B 1 365 ? 12.883 5.02 -17.125 1 94.19 365 ARG B C 1
ATOM 5583 O O . ARG B 1 365 ? 13.211 6.008 -16.453 1 94.19 365 ARG B O 1
ATOM 5590 N N . THR B 1 366 ? 12.867 5.027 -18.406 1 93.75 366 THR B N 1
ATOM 5591 C CA . THR B 1 366 ? 13.18 6.23 -19.172 1 93.75 366 THR B CA 1
ATOM 5592 C C . THR B 1 366 ? 12.211 7.363 -18.812 1 93.75 366 THR B C 1
ATOM 5594 O O . THR B 1 366 ? 12.633 8.5 -18.609 1 93.75 366 THR B O 1
ATOM 5597 N N . ALA B 1 367 ? 10.969 7.055 -18.766 1 89.31 367 ALA B N 1
ATOM 5598 C CA . ALA B 1 367 ? 9.969 8.047 -18.391 1 89.31 367 ALA B CA 1
ATOM 5599 C C . ALA B 1 367 ? 10.211 8.547 -16.969 1 89.31 367 ALA B C 1
ATOM 5601 O O . ALA B 1 367 ? 10.047 9.734 -16.688 1 89.31 367 ALA B O 1
ATOM 5602 N N . TRP B 1 368 ? 10.508 7.66 -16.109 1 90 368 TRP B N 1
ATOM 5603 C CA . TRP B 1 368 ? 10.789 7.98 -14.719 1 90 368 TRP B CA 1
ATOM 5604 C C . TRP B 1 368 ? 11.969 8.938 -14.602 1 90 368 TRP B C 1
ATOM 5606 O O . TRP B 1 368 ? 11.914 9.906 -13.836 1 90 368 TRP B O 1
ATOM 5616 N N . LEU B 1 369 ? 13.031 8.703 -15.344 1 91.62 369 LEU B N 1
ATOM 5617 C CA . LEU B 1 369 ? 14.211 9.57 -15.352 1 91.62 369 LEU B CA 1
ATOM 5618 C C . LEU B 1 369 ? 13.859 10.969 -15.852 1 91.62 369 LEU B C 1
ATOM 5620 O O . LEU B 1 369 ? 14.359 11.961 -15.32 1 91.62 369 LEU B O 1
ATOM 5624 N N . ARG B 1 370 ? 13.039 11.117 -16.812 1 89.12 370 ARG B N 1
ATOM 5625 C CA . ARG B 1 370 ? 12.617 12.398 -17.359 1 89.12 370 ARG B CA 1
ATOM 5626 C C . ARG B 1 370 ? 11.836 13.203 -16.328 1 89.12 370 ARG B C 1
ATOM 5628 O O . ARG B 1 370 ? 12.031 14.414 -16.188 1 89.12 370 ARG B O 1
ATOM 5635 N N . LYS B 1 371 ? 10.977 12.539 -15.656 1 81.62 371 LYS B N 1
ATOM 5636 C CA . LYS B 1 371 ? 10.195 13.203 -14.617 1 81.62 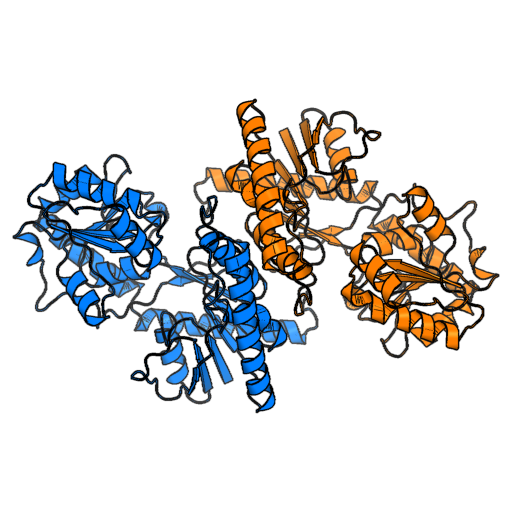371 LYS B CA 1
ATOM 5637 C C . LYS B 1 371 ? 11.086 13.734 -13.5 1 81.62 371 LYS B C 1
ATOM 5639 O O . LYS B 1 371 ? 10.836 14.805 -12.945 1 81.62 371 LYS B O 1
ATOM 5644 N N . LYS B 1 372 ? 12.031 13.023 -13.086 1 80.56 372 LYS B N 1
ATOM 5645 C CA . LYS B 1 372 ? 12.961 13.422 -12.031 1 80.56 372 LYS B CA 1
ATOM 5646 C C . LYS B 1 372 ? 13.766 14.648 -12.445 1 80.56 372 LYS B C 1
ATOM 5648 O O . LYS B 1 372 ? 14.07 15.508 -11.617 1 80.56 372 LYS B O 1
ATOM 5653 N N . GLN B 1 373 ? 14.133 14.656 -13.68 1 76.94 373 GLN B N 1
ATOM 5654 C CA . GLN B 1 373 ? 14.898 15.789 -14.195 1 76.94 373 GLN B CA 1
ATOM 5655 C C . GLN B 1 373 ? 14.047 17.047 -14.266 1 76.94 373 GLN B C 1
ATOM 5657 O O . GLN B 1 373 ? 14.531 18.156 -14 1 76.94 373 GLN B O 1
ATOM 5662 N N . ASP B 1 374 ? 12.828 17.016 -14.734 1 64.56 374 ASP B N 1
ATOM 5663 C CA . ASP B 1 374 ? 11.953 18.172 -14.867 1 64.56 374 ASP B CA 1
ATOM 5664 C C . ASP B 1 374 ? 11.492 18.672 -13.492 1 64.56 374 ASP B C 1
ATOM 5666 O O . ASP B 1 374 ? 10.938 19.766 -13.383 1 64.56 374 ASP B O 1
ATOM 5670 N N . GLY B 1 375 ? 12.109 18.266 -12.445 1 58.41 375 GLY B N 1
ATOM 5671 C CA . GLY B 1 375 ? 11.75 18.766 -11.125 1 58.41 375 GLY B CA 1
ATOM 5672 C C . GLY B 1 375 ? 10.32 18.438 -10.734 1 58.41 375 GLY B C 1
ATOM 5673 O O . GLY B 1 375 ? 9.789 18.984 -9.773 1 58.41 375 GLY B O 1
ATOM 5674 N N . THR B 1 376 ? 9.594 17.891 -11.656 1 44.88 376 THR B N 1
ATOM 5675 C CA . THR B 1 376 ? 8.164 17.688 -11.438 1 44.88 376 THR B CA 1
ATOM 5676 C C . THR B 1 376 ? 7.918 16.5 -10.516 1 44.88 376 THR B C 1
ATOM 5678 O O . THR B 1 376 ? 6.781 16.047 -10.375 1 44.88 376 THR B O 1
ATOM 5681 N N . THR B 1 377 ? 8.891 15.953 -10.141 1 41.97 377 THR B N 1
ATOM 5682 C CA . THR B 1 377 ? 8.547 14.773 -9.367 1 41.97 377 THR B CA 1
ATOM 5683 C C . THR B 1 377 ? 7.668 15.148 -8.172 1 41.97 377 THR B C 1
ATOM 5685 O O . THR B 1 377 ? 8.07 15.945 -7.328 1 41.97 377 THR B O 1
ATOM 5688 N N . ALA B 1 378 ? 6.344 15.172 -8.227 1 29.58 378 ALA B N 1
ATOM 5689 C CA . ALA B 1 378 ? 5.344 15.211 -7.164 1 29.58 378 ALA B CA 1
ATOM 5690 C C . ALA B 1 378 ? 5.723 14.266 -6.023 1 29.58 378 ALA B C 1
ATOM 5692 O O . ALA B 1 378 ? 6.215 13.164 -6.262 1 29.58 378 ALA B O 1
#